Protein AF-0000000070045239 (afdb_homodimer)

Secondary structure (DSSP, 8-state):
--------HHHHHHHHHHHHHS--BTT--HHHHHHHHHHHHHTT-EEEEE-TTS-EEEEEEESS-EEEEEEE--B-S-----EEETTEEESTTTTTTHHHHHHHHHHHHT--TTSEEEEEEEES-TTTT-HHHHHHTTS----SEEEEE----TTEEEEEE-EEEEEEEEEE-S---BTT-GGGS--HHHHHHHHHHHHHHHHT-S-TT--GGG--EEEEEEEEE-S-TTB--SEEEEEEEEEE-TTS-HHHHHHHHHHHHHHHHHHHT-EEEEEEEEEE--EE--TTSHHHHHHHHHHHHHHSSPPEEEEESS--HHHHHHHHHTS-EEEE-SS-GGGTT-TT-EEEHHHHHHHHHHHHHHHHHHHHHHHHHH-/--------HHHHHHHHHHHHHS--BTT--HHHHHHHHHHHHHTT-EEEEE-TTS-EEEEEEESSPEEEEEEE--B-S-----EEETTEEESTTTTTTHHHHHHHHHHHHT--TTSEEEEEEEES-TTTT-HHHHHHTTS----SEEEEE----TTEEEEEE-EEEEEEEEEE-S---BTT-GGGS--HHHHHHHHHHHHHHHHT-S-TT--GGG--EEEEEEEEE-S-TTB--SEEEEEEEEEE-TTS-HHHHHHHHHHHHHHHHHHHT-EEEEEEEEEE--EE--TTSHHHHHHHHHHHHHHSSPPEEEEESS--HHHHHHHHHTS-EEEE-SS-GGGTT-TT-EEEHHHHHHHHHHHHHHHHHHHHHHHHHH-

pLDDT: mean 95.09, std 7.37, range [36.34, 98.75]

Sequence (750 aa):
MDTNFTITPRFAVKMLEKSLRLYTPSLSEKPMAEFLADKCDDLGFEDIQIDEVGNIIARKGSGSPKIMLCGHMDVVPGKVKVRKEGDALYGRGASDAKAPLMAMLFAAASVQNNNGTVYFVGAVDEEGNATGIKNLVKKEMGIDYAVFGEPSGIKQVTIAYKGRLAINLKISVEDSSHASAPWLSKNAIQESMIFVKELKDRLEANQEGRSKGMLLTITMTEIKGGTSHNVTPKECETTFDIRIPVDMNCKTIEQKISTLVKEISQERDVEAFYSILDETEPFEASHTSPLVRAFTLGVMEVEHSRPTLIRKTGTGDMNVLGNQWSIPVVTYGPGDPHEAHTIDEKVSIDEYLRGIEVLKKTLQHLKRLHDKNIQMDTNFTITPRFAVKMLEKSLRLYTPSLSEKPMAEFLADKCDDLGFEDIQIDEVGNIIARKGSGSPKIMLCGHMDVVPGKVKVRKEGDALYGRGASDAKAPLMAMLFAAASVQNNNGTVYFVGAVDEEGNATGIKNLVKKEMGIDYAVFGEPSGIKQVTIAYKGRLAINLKISVEDSSHASAPWLSKNAIQESMIFVKELKDRLEANQEGRSKGMLLTITMTEIKGGTSHNVTPKECETTFDIRIPVDMNCKTIEQKISTLVKEISQERDVEAFYSILDETEPFEASHTSPLVRAFTLGVMEVEHSRPTLIRKTGTGDMNVLGNQWSIPVVTYGPGDPHEAHTIDEKVSIDEYLRGIEVLKKTLQHLKRLHDKNIQ

Radius of gyration: 38.2 Å; Cα contacts (8 Å, |Δi|>4): 1874; chains: 2; bounding box: 58×121×80 Å

Nearest PDB structures (foldseek):
  5xoy-assembly1_B-2  TM=8.846E-01  e=2.721E-37  Thermus thermophilus HB27
  4q7a-assembly1_D-2  TM=8.447E-01  e=5.564E-35  Sphaerobacter thermophilus DSM 20745
  4q7a-assembly1_A  TM=8.513E-01  e=3.661E-35  Sphaerobacter thermophilus DSM 20745
  7uoi-assembly1_A  TM=8.829E-01  e=2.195E-32  Enterococcus faecium 1,231,410
  3tx8-assembly1_A-2  TM=8.457E-01  e=3.736E-26  Corynebacterium glutamicum

Organism: NCBI:txid859350

InterPro domains:
  IPR001261 ArgE/DapE/ACY1/CPG2/YscS, conserved site [PS00758] (67-76)
  IPR002933 Peptidase M20 [PF01546] (68-364)
  IPR010175 [LysW]-lysine/[LysW]-ornithine hydrolase [MF_01120] (10-367)
  IPR010175 [LysW]-lysine/[LysW]-ornithine hydrolase [TIGR01902] (15-367)
  IPR011650 Peptidase M20, dimerisation domain [PF07687] (162-266)
  IPR036264 Bacterial exopeptidase dimerisation domain [SSF55031] (176-276)
  IPR050072 Peptidase M20A family, bacterial cell wall biosynthesis [PTHR43808] (12-367)

Structure (mmCIF, N/CA/C/O backbone):
data_AF-0000000070045239-model_v1
#
loop_
_entity.id
_entity.type
_entity.pdbx_description
1 polymer Putative
#
loop_
_atom_site.group_PDB
_atom_site.id
_atom_site.type_symbol
_atom_site.label_atom_id
_atom_site.label_alt_id
_atom_site.label_comp_id
_atom_site.label_asym_id
_atom_site.label_entity_id
_atom_site.label_seq_id
_atom_site.pdbx_PDB_ins_code
_atom_site.Cartn_x
_atom_site.Cartn_y
_atom_site.Cartn_z
_atom_site.occupancy
_atom_site.B_iso_or_equiv
_atom_site.auth_seq_id
_atom_site.auth_comp_id
_atom_site.auth_asym_id
_atom_site.auth_atom_id
_atom_site.pdbx_PDB_model_num
ATOM 1 N N . MET A 1 1 ? 5.953 -49.375 -45.312 1 36.41 1 MET A N 1
ATOM 2 C CA . MET A 1 1 ? 7.289 -49.625 -44.781 1 36.41 1 MET A CA 1
ATOM 3 C C . MET A 1 1 ? 7.449 -49.062 -43.375 1 36.41 1 MET A C 1
ATOM 5 O O . MET A 1 1 ? 7.215 -47.875 -43.188 1 36.41 1 MET A O 1
ATOM 9 N N . ASP A 1 2 ? 7.246 -49.812 -42.344 1 39.66 2 ASP A N 1
ATOM 10 C CA . ASP A 1 2 ? 7.359 -49.5 -40.906 1 39.66 2 ASP A CA 1
ATOM 11 C C . ASP A 1 2 ? 8.688 -48.812 -40.594 1 39.66 2 ASP A C 1
ATOM 13 O O . ASP A 1 2 ? 9.742 -49.438 -40.594 1 39.66 2 ASP A O 1
ATOM 17 N N . THR A 1 3 ? 8.992 -47.75 -41.219 1 44.03 3 THR A N 1
ATOM 18 C CA . THR A 1 3 ? 10.273 -47.094 -41.031 1 44.03 3 THR A CA 1
ATOM 19 C C . THR A 1 3 ? 10.555 -46.875 -39.531 1 44.03 3 THR A C 1
ATOM 21 O O . THR A 1 3 ? 9.938 -46.031 -38.875 1 44.03 3 THR A O 1
ATOM 24 N N . ASN A 1 4 ? 10.805 -48 -38.875 1 49.94 4 ASN A N 1
ATOM 25 C CA . ASN A 1 4 ? 11.227 -48 -37.469 1 49.94 4 ASN A CA 1
ATOM 26 C C . ASN A 1 4 ? 12.445 -47.125 -37.25 1 49.94 4 ASN A C 1
ATOM 28 O O . ASN A 1 4 ? 13.547 -47.438 -37.688 1 49.94 4 ASN A O 1
ATOM 32 N N . PHE A 1 5 ? 12.172 -45.812 -37.281 1 58.34 5 PHE A N 1
ATOM 33 C CA . PHE A 1 5 ? 13.281 -44.938 -36.938 1 58.34 5 PHE A CA 1
ATOM 34 C C . PHE A 1 5 ? 13.812 -45.219 -35.562 1 58.34 5 PHE A C 1
ATOM 36 O O . PHE A 1 5 ? 13.039 -45.312 -34.594 1 58.34 5 PHE A O 1
ATOM 43 N N . THR A 1 6 ? 14.945 -45.875 -35.469 1 71.62 6 THR A N 1
ATOM 44 C CA . THR A 1 6 ? 15.57 -46.094 -34.156 1 71.62 6 THR A CA 1
ATOM 45 C C . THR A 1 6 ? 16.234 -44.812 -33.656 1 71.62 6 THR A C 1
ATOM 47 O O . THR A 1 6 ? 17.125 -44.281 -34.312 1 71.62 6 THR A O 1
ATOM 50 N N . ILE A 1 7 ? 15.609 -44.219 -32.688 1 81.62 7 ILE A N 1
ATOM 51 C CA . ILE A 1 7 ? 16.141 -43 -32.094 1 81.62 7 ILE A CA 1
ATOM 52 C C . ILE A 1 7 ? 17.344 -43.344 -31.203 1 81.62 7 ILE A C 1
ATOM 54 O O . ILE A 1 7 ? 17.188 -44 -30.172 1 81.62 7 ILE A O 1
ATOM 58 N N . THR A 1 8 ? 18.562 -42.906 -31.578 1 90.69 8 THR A N 1
ATOM 59 C CA . THR A 1 8 ? 19.766 -43.156 -30.781 1 90.69 8 THR A CA 1
ATOM 60 C C . THR A 1 8 ? 19.922 -42.094 -29.703 1 90.69 8 THR A C 1
ATOM 62 O O . THR A 1 8 ? 19.422 -40.969 -29.844 1 90.69 8 THR A O 1
ATOM 65 N N . PRO A 1 9 ? 20.578 -42.5 -28.672 1 95.38 9 PRO A N 1
ATOM 66 C CA . PRO A 1 9 ? 20.844 -41.531 -27.625 1 95.38 9 PRO A CA 1
ATOM 67 C C . PRO A 1 9 ? 21.547 -40.281 -28.156 1 95.38 9 PRO A C 1
ATOM 69 O O . PRO A 1 9 ? 21.203 -39.156 -27.766 1 95.38 9 PRO A O 1
ATOM 72 N N . ARG A 1 10 ? 22.438 -40.438 -29.062 1 95.5 10 ARG A N 1
ATOM 73 C CA . ARG A 1 10 ? 23.172 -39.312 -29.641 1 95.5 10 ARG A CA 1
ATOM 74 C C . ARG A 1 10 ? 22.234 -38.375 -30.406 1 95.5 10 ARG A C 1
ATOM 76 O O . ARG A 1 10 ? 22.344 -37.156 -30.312 1 95.5 10 ARG A O 1
ATOM 83 N N . PHE A 1 11 ? 21.328 -38.969 -31.125 1 95.56 11 PHE A N 1
ATOM 84 C CA . PHE A 1 11 ? 20.359 -38.188 -31.891 1 95.56 11 PHE A CA 1
ATOM 85 C C . PHE A 1 11 ? 19.453 -37.406 -30.969 1 95.56 11 PHE A C 1
ATOM 87 O O . PHE A 1 11 ? 19.203 -36.219 -31.188 1 95.56 11 PHE A O 1
ATOM 94 N N . ALA A 1 12 ? 18.969 -38.094 -29.984 1 97.19 12 ALA A N 1
ATOM 95 C CA . ALA A 1 12 ? 18.078 -37.438 -29.031 1 97.19 12 ALA A CA 1
ATOM 96 C C . ALA A 1 12 ? 18.75 -36.25 -28.359 1 97.19 12 ALA A C 1
ATOM 98 O O . ALA A 1 12 ? 18.156 -35.188 -28.234 1 97.19 12 ALA A O 1
ATOM 99 N N . VAL A 1 13 ? 19.984 -36.375 -27.969 1 97.88 13 VAL A N 1
ATOM 100 C CA . VAL A 1 13 ? 20.734 -35.344 -27.281 1 97.88 13 VAL A CA 1
ATOM 101 C C . VAL A 1 13 ? 21 -34.188 -28.25 1 97.88 13 VAL A C 1
ATOM 103 O O . VAL A 1 13 ? 20.875 -33 -27.875 1 97.88 13 VAL A O 1
ATOM 106 N N . LYS A 1 14 ? 21.344 -34.5 -29.422 1 97.38 14 LYS A N 1
ATOM 107 C CA . LYS A 1 14 ? 21.609 -33.5 -30.438 1 97.38 14 LYS A CA 1
ATOM 108 C C . LYS A 1 14 ? 20.375 -32.656 -30.719 1 97.38 14 LYS A C 1
ATOM 110 O O . LYS A 1 14 ? 20.469 -31.438 -30.891 1 97.38 14 LYS A O 1
ATOM 115 N N . MET A 1 15 ? 19.281 -33.312 -30.828 1 97.62 15 MET A N 1
ATOM 116 C CA . MET A 1 15 ? 18.031 -32.594 -31.109 1 97.62 15 MET A CA 1
ATOM 117 C C . MET A 1 15 ? 17.656 -31.672 -29.938 1 97.62 15 MET A C 1
ATOM 119 O O . MET A 1 15 ? 17.141 -30.578 -30.141 1 97.62 15 MET A O 1
ATOM 123 N N . LEU A 1 16 ? 17.875 -32.156 -28.703 1 98.31 16 LEU A N 1
ATOM 124 C CA . LEU A 1 16 ? 17.641 -31.312 -27.547 1 98.31 16 LEU A CA 1
ATOM 125 C C . LEU A 1 16 ? 18.547 -30.078 -27.578 1 98.31 16 LEU A C 1
ATOM 127 O O . LEU A 1 16 ? 18.109 -28.969 -27.328 1 98.31 16 LEU A O 1
ATOM 131 N N . GLU A 1 17 ? 19.781 -30.281 -27.906 1 98.06 17 GLU A N 1
ATOM 132 C CA . GLU A 1 17 ? 20.734 -29.172 -28.016 1 98.06 17 GLU A CA 1
ATOM 133 C C . GLU A 1 17 ? 20.266 -28.141 -29.031 1 98.06 17 GLU A C 1
ATOM 135 O O . GLU A 1 17 ? 20.344 -26.938 -28.781 1 98.06 17 GLU A O 1
ATOM 140 N N . LYS A 1 18 ? 19.844 -28.641 -30.141 1 97.88 18 LYS A N 1
ATOM 141 C CA . LYS A 1 18 ? 19.344 -27.734 -31.188 1 97.88 18 LYS A CA 1
ATOM 142 C C . LYS A 1 18 ? 18.141 -26.953 -30.703 1 97.88 18 LYS A C 1
ATOM 144 O O . LYS A 1 18 ? 18.016 -25.75 -31 1 97.88 18 LYS A O 1
ATOM 149 N N . SER A 1 19 ? 17.266 -27.625 -30.031 1 98.31 19 SER A N 1
ATOM 150 C CA . SER A 1 19 ? 16.078 -26.938 -29.516 1 98.31 19 SER A CA 1
ATOM 151 C C . SER A 1 19 ? 16.469 -25.844 -28.516 1 98.31 19 SER A C 1
ATOM 153 O O . SER A 1 19 ? 15.836 -24.797 -28.484 1 98.31 19 SER A O 1
ATOM 155 N N . LEU A 1 20 ? 17.484 -26.094 -27.688 1 98 20 LEU A N 1
ATOM 156 C CA . LEU A 1 20 ? 17.922 -25.141 -26.656 1 98 20 LEU A CA 1
ATOM 157 C C . LEU A 1 20 ? 18.547 -23.906 -27.297 1 98 20 LEU A C 1
ATOM 159 O O . LEU A 1 20 ? 18.562 -22.828 -26.688 1 98 20 LEU A O 1
ATOM 163 N N . ARG A 1 21 ? 19.031 -24.047 -28.484 1 97.56 21 ARG A N 1
ATOM 164 C CA . ARG A 1 21 ? 19.656 -22.922 -29.172 1 97.56 21 ARG A CA 1
ATOM 165 C C . ARG A 1 21 ? 18.594 -21.953 -29.703 1 97.56 21 ARG A C 1
ATOM 167 O O . ARG A 1 21 ? 18.906 -20.797 -30.016 1 97.56 21 ARG A O 1
ATOM 174 N N . LEU A 1 22 ? 17.375 -22.406 -29.797 1 97.5 22 LEU A N 1
ATOM 175 C CA . LEU A 1 22 ? 16.281 -21.531 -30.172 1 97.5 22 LEU A CA 1
ATOM 176 C C . LEU A 1 22 ? 15.758 -20.75 -28.969 1 97.5 22 LEU A C 1
ATOM 178 O O . LEU A 1 22 ? 15.211 -21.344 -28.047 1 97.5 22 LEU A O 1
ATOM 182 N N . TYR A 1 23 ? 15.961 -19.453 -28.969 1 96.12 23 TYR A N 1
ATOM 183 C CA . TYR A 1 23 ? 15.43 -18.609 -27.906 1 96.12 23 TYR A CA 1
ATOM 184 C C . TYR A 1 23 ? 13.961 -18.281 -28.156 1 96.12 23 TYR A C 1
ATOM 186 O O . TYR A 1 23 ? 13.648 -17.5 -29.062 1 96.12 23 TYR A O 1
ATOM 194 N N . THR A 1 24 ? 13.07 -18.828 -27.312 1 97.12 24 THR A N 1
ATOM 195 C CA . THR A 1 24 ? 11.648 -18.75 -27.609 1 97.12 24 THR A CA 1
ATOM 196 C C . THR A 1 24 ? 10.867 -18.25 -26.391 1 97.12 24 THR A C 1
ATOM 198 O O . THR A 1 24 ? 10.023 -18.969 -25.859 1 97.12 24 THR A O 1
ATOM 201 N N . PRO A 1 25 ? 11.031 -16.969 -26 1 95 25 PRO A N 1
ATOM 202 C CA . PRO A 1 25 ? 10.164 -16.453 -24.938 1 95 25 PRO A CA 1
ATOM 203 C C . PRO A 1 25 ? 8.68 -16.469 -25.328 1 95 25 PRO A C 1
ATOM 205 O O . PRO A 1 25 ? 8.352 -16.688 -26.5 1 95 25 PRO A O 1
ATOM 208 N N . SER A 1 26 ? 7.84 -16.312 -24.359 1 93.75 26 SER A N 1
ATOM 209 C CA . SER A 1 26 ? 6.398 -16.406 -24.578 1 93.75 26 SER A CA 1
ATOM 210 C C . SER A 1 26 ? 5.965 -15.508 -25.75 1 93.75 26 SER A C 1
ATOM 212 O O . SER A 1 26 ? 6.391 -14.359 -25.844 1 93.75 26 SER A O 1
ATOM 214 N N . LEU A 1 27 ? 5.176 -16.062 -26.547 1 92.62 27 LEU A N 1
ATOM 215 C CA . LEU A 1 27 ? 4.574 -15.406 -27.719 1 92.62 27 LEU A CA 1
ATOM 216 C C . LEU A 1 27 ? 5.574 -15.305 -28.859 1 92.62 27 LEU A C 1
ATOM 218 O O . LEU A 1 27 ? 5.277 -14.719 -29.906 1 92.62 27 LEU A O 1
ATOM 222 N N . SER A 1 28 ? 6.762 -15.844 -28.734 1 95.62 28 SER A N 1
ATOM 223 C CA . SER A 1 28 ? 7.762 -15.93 -29.797 1 95.62 28 SER A CA 1
ATOM 224 C C . SER A 1 28 ? 8.203 -17.375 -30.031 1 95.62 28 SER A C 1
ATOM 226 O O . SER A 1 28 ? 9.398 -17.656 -30.109 1 95.62 28 SER A O 1
ATOM 228 N N . GLU A 1 29 ? 7.262 -18.25 -30.062 1 97.69 29 GLU A N 1
ATOM 229 C CA . GLU A 1 29 ? 7.582 -19.672 -30.094 1 97.69 29 GLU A CA 1
ATOM 230 C C . GLU A 1 29 ? 7.574 -20.219 -31.516 1 97.69 29 GLU A C 1
ATOM 232 O O . GLU A 1 29 ? 7.777 -21.422 -31.719 1 97.69 29 GLU A O 1
ATOM 237 N N . LYS A 1 30 ? 7.414 -19.391 -32.531 1 97.44 30 LYS A N 1
ATOM 238 C CA . LYS A 1 30 ? 7.246 -19.828 -33.906 1 97.44 30 LYS A CA 1
ATOM 239 C C . LYS A 1 30 ? 8.438 -20.672 -34.375 1 97.44 30 LYS A C 1
ATOM 241 O O . LYS A 1 30 ? 8.258 -21.734 -34.969 1 97.44 30 LYS A O 1
ATOM 246 N N . PRO A 1 31 ? 9.68 -20.219 -34.094 1 98.12 31 PRO A N 1
ATOM 247 C CA . PRO A 1 31 ? 10.812 -21.031 -34.531 1 98.12 31 PRO A CA 1
ATOM 248 C C . PRO A 1 31 ? 10.805 -22.438 -33.938 1 98.12 31 PRO A C 1
ATOM 250 O O . PRO A 1 31 ? 11.18 -23.406 -34.594 1 98.12 31 PRO A O 1
ATOM 253 N N . MET A 1 32 ? 10.391 -22.562 -32.719 1 98.5 32 MET A N 1
ATOM 254 C CA . MET A 1 32 ? 10.32 -23.875 -32.062 1 98.5 32 MET A CA 1
ATOM 255 C C . MET A 1 32 ? 9.211 -24.719 -32.688 1 98.5 32 MET A C 1
ATOM 257 O O . MET A 1 32 ? 9.383 -25.922 -32.875 1 98.5 32 MET A O 1
ATOM 261 N N . ALA A 1 33 ? 8.086 -24.125 -32.938 1 98.62 33 ALA A N 1
ATOM 262 C CA . ALA A 1 33 ? 6.973 -24.844 -33.562 1 98.62 33 ALA A CA 1
ATOM 263 C C . ALA A 1 33 ? 7.383 -25.406 -34.906 1 98.62 33 ALA A C 1
ATOM 265 O O . ALA A 1 33 ? 7.07 -26.562 -35.219 1 98.62 33 ALA A O 1
ATOM 266 N N . GLU A 1 34 ? 8.031 -24.609 -35.688 1 98.5 34 GLU A N 1
ATOM 267 C CA . GLU A 1 34 ? 8.5 -25.031 -37.031 1 98.5 34 GLU A CA 1
ATOM 268 C C . GLU A 1 34 ? 9.539 -26.141 -36.906 1 98.5 34 GLU A C 1
ATOM 270 O O . GLU A 1 34 ? 9.516 -27.109 -37.688 1 98.5 34 GLU A O 1
ATOM 275 N N . PHE A 1 35 ? 10.391 -25.938 -35.938 1 98.44 35 PHE A N 1
ATOM 276 C CA . PHE A 1 35 ? 11.398 -26.953 -35.688 1 98.44 35 PHE A CA 1
ATOM 277 C C . PHE A 1 35 ? 10.742 -28.281 -35.344 1 98.44 35 PHE A C 1
ATOM 279 O O . PHE A 1 35 ? 11.102 -29.328 -35.906 1 98.44 35 PHE A O 1
ATOM 286 N N . LEU A 1 36 ? 9.797 -28.266 -34.469 1 98.75 36 LEU A N 1
ATOM 287 C CA . LEU A 1 36 ? 9.102 -29.469 -34.031 1 98.75 36 LEU A CA 1
ATOM 288 C C . LEU A 1 36 ? 8.305 -30.078 -35.188 1 98.75 36 LEU A C 1
ATOM 290 O O . LEU A 1 36 ? 8.242 -31.297 -35.312 1 98.75 36 LEU A O 1
ATOM 294 N N . ALA A 1 37 ? 7.645 -29.266 -35.938 1 98.56 37 ALA A N 1
ATOM 295 C CA . ALA A 1 37 ? 6.906 -29.766 -37.094 1 98.56 37 ALA A CA 1
ATOM 296 C C . ALA A 1 37 ? 7.82 -30.531 -38.062 1 98.56 37 ALA A C 1
ATOM 298 O O . ALA A 1 37 ? 7.457 -31.609 -38.531 1 98.56 37 ALA A O 1
ATOM 299 N N . ASP A 1 38 ? 8.945 -29.938 -38.312 1 98.25 38 ASP A N 1
ATOM 300 C CA . ASP A 1 38 ? 9.938 -30.578 -39.188 1 98.25 38 ASP A CA 1
ATOM 301 C C . ASP A 1 38 ? 10.383 -31.922 -38.594 1 98.25 38 ASP A C 1
ATOM 303 O O . ASP A 1 38 ? 10.469 -32.906 -39.344 1 98.25 38 ASP A O 1
ATOM 307 N N . LYS A 1 39 ? 10.68 -31.922 -37.344 1 97.62 39 LYS A N 1
ATOM 308 C CA . LYS A 1 39 ? 11.141 -33.156 -36.719 1 97.62 39 LYS A CA 1
ATOM 309 C C . LYS A 1 39 ? 10.031 -34.188 -36.656 1 97.62 39 LYS A C 1
ATOM 311 O O . LYS A 1 39 ? 10.289 -35.406 -36.812 1 97.62 39 LYS A O 1
ATOM 316 N N . CYS A 1 40 ? 8.828 -33.781 -36.406 1 97.81 40 CYS A N 1
ATOM 317 C CA . CYS A 1 40 ? 7.695 -34.688 -36.469 1 97.81 40 CYS A CA 1
ATOM 318 C C . CYS A 1 40 ? 7.602 -35.375 -37.844 1 97.81 40 CYS A C 1
ATOM 320 O O . CYS A 1 40 ? 7.363 -36.562 -37.938 1 97.81 40 CYS A O 1
ATOM 322 N N . ASP A 1 41 ? 7.801 -34.562 -38.844 1 97 41 ASP A N 1
ATOM 323 C CA . ASP A 1 41 ? 7.793 -35.125 -40.188 1 97 41 ASP A CA 1
ATOM 324 C C . ASP A 1 41 ? 8.883 -36.188 -40.344 1 97 41 ASP A C 1
ATOM 326 O O . ASP A 1 41 ? 8.617 -37.281 -40.844 1 97 41 ASP A O 1
ATOM 330 N N . ASP A 1 42 ? 10.086 -35.844 -39.906 1 95.88 42 ASP A N 1
ATOM 331 C CA . ASP A 1 42 ? 11.211 -36.781 -39.969 1 95.88 42 ASP A CA 1
ATOM 332 C C . ASP A 1 42 ? 10.906 -38.062 -39.25 1 95.88 42 ASP A C 1
ATOM 334 O O . ASP A 1 42 ? 11.375 -39.156 -39.656 1 95.88 42 ASP A O 1
ATOM 338 N N . LEU A 1 43 ? 10.125 -37.969 -38.219 1 95.69 43 LEU A N 1
ATOM 339 C CA . LEU A 1 43 ? 9.914 -39.094 -37.312 1 95.69 43 LEU A CA 1
ATOM 340 C C . LEU A 1 43 ? 8.648 -39.844 -37.688 1 95.69 43 LEU A C 1
ATOM 342 O O . LEU A 1 43 ? 8.227 -40.75 -36.969 1 95.69 43 LEU A O 1
ATOM 346 N N . GLY A 1 44 ? 7.961 -39.469 -38.719 1 95.06 44 GLY A N 1
ATOM 347 C CA . GLY A 1 44 ? 6.875 -40.25 -39.281 1 95.06 44 GLY A CA 1
ATOM 348 C C . GLY A 1 44 ? 5.523 -39.938 -38.656 1 95.06 44 GLY A C 1
ATOM 349 O O . GLY A 1 44 ? 4.602 -40.75 -38.719 1 95.06 44 GLY A O 1
ATOM 350 N N . PHE A 1 45 ? 5.406 -38.781 -38.062 1 97.56 45 PHE A N 1
ATOM 351 C CA . PHE A 1 45 ? 4.098 -38.344 -37.594 1 97.56 45 PHE A CA 1
ATOM 352 C C . PHE A 1 45 ? 3.199 -37.969 -38.781 1 97.56 45 PHE A C 1
ATOM 354 O O . PHE A 1 45 ? 3.686 -37.688 -39.875 1 97.56 45 PHE A O 1
ATOM 361 N N . GLU A 1 46 ? 1.921 -38 -38.531 1 97.38 46 GLU A N 1
ATOM 362 C CA . GLU A 1 46 ? 0.912 -37.625 -39.5 1 97.38 46 GLU A CA 1
ATOM 363 C C . GLU A 1 46 ? 0.078 -36.438 -39 1 97.38 46 GLU A C 1
ATOM 365 O O . GLU A 1 46 ? 0.147 -36.094 -37.812 1 97.38 46 GLU A O 1
ATOM 370 N N . ASP A 1 47 ? -0.648 -35.781 -39.906 1 97.5 47 ASP A N 1
ATOM 371 C CA . ASP A 1 47 ? -1.567 -34.688 -39.594 1 97.5 47 ASP A CA 1
ATOM 372 C C . ASP A 1 47 ? -0.875 -33.594 -38.781 1 97.5 47 ASP A C 1
ATOM 374 O O . ASP A 1 47 ? -1.375 -33.188 -37.75 1 97.5 47 ASP A O 1
ATOM 378 N N . ILE A 1 48 ? 0.315 -33.281 -39.25 1 98.31 48 ILE A N 1
ATOM 379 C CA . ILE A 1 48 ? 1.111 -32.25 -38.562 1 98.31 48 ILE A CA 1
ATOM 380 C C . ILE A 1 48 ? 0.533 -30.859 -38.875 1 98.31 48 ILE A C 1
ATOM 382 O O . ILE A 1 48 ? 0.428 -30.469 -40.031 1 98.31 48 ILE A O 1
ATOM 386 N N . GLN A 1 49 ? 0.153 -30.109 -37.844 1 98 49 GLN A N 1
ATOM 387 C CA . GLN A 1 49 ? -0.446 -28.781 -38.031 1 98 49 GLN A CA 1
ATOM 388 C C . GLN A 1 49 ? 0.001 -27.812 -36.938 1 98 49 GLN A C 1
ATOM 390 O O . GLN A 1 49 ? 0.332 -28.219 -35.844 1 98 49 GLN A O 1
ATOM 395 N N . ILE A 1 50 ? 0.094 -26.625 -37.281 1 98.12 50 ILE A N 1
ATOM 396 C CA . ILE A 1 50 ? 0.244 -25.5 -36.344 1 98.12 50 ILE A CA 1
ATOM 397 C C . ILE A 1 50 ? -1.061 -24.719 -36.281 1 98.12 50 ILE A C 1
ATOM 399 O O . ILE A 1 50 ? -1.521 -24.172 -37.281 1 98.12 50 ILE A O 1
ATOM 403 N N . ASP A 1 51 ? -1.665 -24.734 -35.156 1 97.12 51 ASP A N 1
ATOM 404 C CA . ASP A 1 51 ? -2.992 -24.125 -35.062 1 97.12 51 ASP A CA 1
ATOM 405 C C . ASP A 1 51 ? -2.906 -22.609 -35.031 1 97.12 51 ASP A C 1
ATOM 407 O O . ASP A 1 51 ? -1.829 -22.031 -35.219 1 97.12 51 ASP A O 1
ATOM 411 N N . GLU A 1 52 ? -4.02 -21.875 -34.812 1 96.44 52 GLU A N 1
ATOM 412 C CA . GLU A 1 52 ? -4.129 -20.438 -35 1 96.44 52 GLU A CA 1
ATOM 413 C C . GLU A 1 52 ? -3.359 -19.672 -33.938 1 96.44 52 GLU A C 1
ATOM 415 O O . GLU A 1 52 ? -2.965 -18.516 -34.156 1 96.44 52 GLU A O 1
ATOM 420 N N . VAL A 1 53 ? -3.125 -20.312 -32.781 1 97.06 53 VAL A N 1
ATOM 421 C CA . VAL A 1 53 ? -2.428 -19.594 -31.734 1 97.06 53 VAL A CA 1
ATOM 422 C C . VAL A 1 53 ? -0.952 -19.984 -31.734 1 97.06 53 VAL A C 1
ATOM 424 O O . VAL A 1 53 ? -0.154 -19.406 -30.984 1 97.06 53 VAL A O 1
ATOM 427 N N . GLY A 1 54 ? -0.609 -21 -32.531 1 97.94 54 GLY A N 1
ATOM 428 C CA . GLY A 1 54 ? 0.797 -21.328 -32.688 1 97.94 54 GLY A CA 1
ATOM 429 C C . GLY A 1 54 ? 1.168 -22.672 -32.094 1 97.94 54 GLY A C 1
ATOM 430 O O . GLY A 1 54 ? 2.34 -23.047 -32.062 1 97.94 54 GLY A O 1
ATOM 431 N N . ASN A 1 55 ? 0.237 -23.406 -31.516 1 98.31 55 ASN A N 1
ATOM 432 C CA . ASN A 1 55 ? 0.527 -24.766 -31.062 1 98.31 55 ASN A CA 1
ATOM 433 C C . ASN A 1 55 ? 0.899 -25.672 -32.219 1 98.31 55 ASN A C 1
ATOM 435 O O . ASN A 1 55 ? 0.309 -25.594 -33.312 1 98.31 55 ASN A O 1
ATOM 439 N N . ILE A 1 56 ? 1.807 -26.531 -32.062 1 98.62 56 ILE A N 1
ATOM 440 C CA . ILE A 1 56 ? 2.043 -27.609 -33.031 1 98.62 56 ILE A CA 1
ATOM 441 C C . ILE A 1 56 ? 1.366 -28.891 -32.531 1 98.62 56 ILE A C 1
ATOM 443 O O . ILE A 1 56 ? 1.47 -29.25 -31.375 1 98.62 56 ILE A O 1
ATOM 447 N N . ILE A 1 57 ? 0.564 -29.547 -33.344 1 98.62 57 ILE A N 1
ATOM 448 C CA . ILE A 1 57 ? -0.126 -30.812 -33.094 1 98.62 57 ILE A CA 1
ATOM 449 C C . ILE A 1 57 ? 0.226 -31.828 -34.156 1 98.62 57 ILE A C 1
ATOM 451 O O . ILE A 1 57 ? 0.135 -31.531 -35.375 1 98.62 57 ILE A O 1
ATOM 455 N N . ALA A 1 58 ? 0.662 -33 -33.75 1 98.62 58 ALA A N 1
ATOM 456 C CA . ALA A 1 58 ? 1.012 -34.062 -34.688 1 98.62 58 ALA A CA 1
ATOM 457 C C . ALA A 1 58 ? 0.506 -35.406 -34.156 1 98.62 58 ALA A C 1
ATOM 459 O O . ALA A 1 58 ? 0.5 -35.656 -32.969 1 98.62 58 ALA A O 1
ATOM 460 N N . ARG A 1 59 ? 0.134 -36.25 -35.031 1 98.12 59 ARG A N 1
ATOM 461 C CA . ARG A 1 59 ? -0.441 -37.531 -34.688 1 98.12 59 ARG A CA 1
ATOM 462 C C . ARG A 1 59 ? 0.495 -38.688 -35.062 1 98.12 59 ARG A C 1
ATOM 464 O O . ARG A 1 59 ? 1.115 -38.656 -36.125 1 98.12 59 ARG A O 1
ATOM 471 N N . LYS A 1 60 ? 0.627 -39.625 -34.25 1 97.5 60 LYS A N 1
ATOM 472 C CA . LYS A 1 60 ? 1.374 -40.875 -34.469 1 97.5 60 LYS A CA 1
ATOM 473 C C . LYS A 1 60 ? 0.572 -42.094 -34.031 1 97.5 60 LYS A C 1
ATOM 475 O O . LYS A 1 60 ? -0.138 -42.031 -33.031 1 97.5 60 LYS A O 1
ATOM 480 N N . GLY A 1 61 ? 0.648 -43.156 -34.812 1 95.94 61 GLY A N 1
ATOM 481 C CA . GLY A 1 61 ? -0.03 -44.406 -34.469 1 95.94 61 GLY A CA 1
ATOM 482 C C . GLY A 1 61 ? -1.5 -44.406 -34.844 1 95.94 61 GLY A C 1
ATOM 483 O O . GLY A 1 61 ? -1.945 -43.562 -35.625 1 95.94 61 GLY A O 1
ATOM 484 N N . SER A 1 62 ? -2.156 -45.469 -34.5 1 96.06 62 SER A N 1
ATOM 485 C CA . SER A 1 62 ? -3.582 -45.625 -34.75 1 96.06 62 SER A CA 1
ATOM 486 C C . SER A 1 62 ? -4.234 -46.531 -33.719 1 96.06 62 SER A C 1
ATOM 488 O O . SER A 1 62 ? -3.555 -47.344 -33.094 1 96.06 62 SER A O 1
ATOM 490 N N . GLY A 1 63 ? -5.551 -46.281 -33.5 1 94.81 63 GLY A N 1
ATOM 491 C CA . GLY A 1 63 ? -6.293 -47.094 -32.562 1 94.81 63 GLY A CA 1
ATOM 492 C C . GLY A 1 63 ? -6.398 -46.5 -31.188 1 94.81 63 GLY A C 1
ATOM 493 O O . GLY A 1 63 ? -6.125 -45.312 -31 1 94.81 63 GLY A O 1
ATOM 494 N N . SER A 1 64 ? -6.871 -47.406 -30.203 1 95 64 SER A N 1
ATOM 495 C CA . SER A 1 64 ? -7.027 -46.969 -28.828 1 95 64 SER A CA 1
ATOM 496 C C . SER A 1 64 ? -5.867 -47.469 -27.969 1 95 64 SER A C 1
ATOM 498 O O . SER A 1 64 ? -5.242 -48.469 -28.266 1 95 64 SER A O 1
ATOM 500 N N . PRO A 1 65 ? -5.672 -46.719 -26.984 1 97.12 65 PRO A N 1
ATOM 501 C CA . PRO A 1 65 ? -6.23 -45.438 -26.531 1 97.12 65 PRO A CA 1
ATOM 502 C C . PRO A 1 65 ? -5.656 -44.219 -27.266 1 97.12 65 PRO A C 1
ATOM 504 O O . PRO A 1 65 ? -4.703 -44.375 -28.047 1 97.12 65 PRO A O 1
ATOM 507 N N . LYS A 1 66 ? -6.289 -43.094 -27.125 1 97.88 66 LYS A N 1
ATOM 508 C CA . LYS A 1 66 ? -5.762 -41.812 -27.578 1 97.88 66 LYS A CA 1
ATOM 509 C C . LYS A 1 66 ? -5.07 -41.062 -26.438 1 97.88 66 LYS A C 1
ATOM 511 O O . LYS A 1 66 ? -5.707 -40.719 -25.438 1 97.88 66 LYS A O 1
ATOM 516 N N . ILE A 1 67 ? -3.836 -40.875 -26.594 1 98.31 67 ILE A N 1
ATOM 517 C CA . ILE A 1 67 ? -2.998 -40.281 -25.562 1 98.31 67 ILE A CA 1
ATOM 518 C C . ILE A 1 67 ? -2.414 -38.969 -26.078 1 98.31 67 ILE A C 1
ATOM 520 O O . ILE A 1 67 ? -1.942 -38.875 -27.203 1 98.31 67 ILE A O 1
ATOM 524 N N . MET A 1 68 ? -2.484 -37.938 -25.25 1 98.5 68 MET A N 1
ATOM 525 C CA . MET A 1 68 ? -1.83 -36.656 -25.578 1 98.5 68 MET A CA 1
ATOM 526 C C . MET A 1 68 ? -0.538 -36.5 -24.781 1 98.5 68 MET A C 1
ATOM 528 O O . MET A 1 68 ? -0.536 -36.625 -23.562 1 98.5 68 MET A O 1
ATOM 532 N N . LEU A 1 69 ? 0.524 -36.344 -25.438 1 98.69 69 LEU A N 1
ATOM 533 C CA . LEU A 1 69 ? 1.794 -35.906 -24.859 1 98.69 69 LEU A CA 1
ATOM 534 C C . LEU A 1 69 ? 2.07 -34.438 -25.203 1 98.69 69 LEU A C 1
ATOM 536 O O . LEU A 1 69 ? 2.336 -34.125 -26.359 1 98.69 69 LEU A O 1
ATOM 540 N N . CYS A 1 70 ? 2.016 -33.625 -24.141 1 98.25 70 CYS A N 1
ATOM 541 C CA . CYS A 1 70 ? 2.066 -32.188 -24.359 1 98.25 70 CYS A CA 1
ATOM 542 C C . CYS A 1 70 ? 3.205 -31.547 -23.578 1 98.25 70 CYS A C 1
ATOM 544 O O . CYS A 1 70 ? 3.525 -31.984 -22.469 1 98.25 70 CYS A O 1
ATOM 546 N N . GLY A 1 71 ? 3.846 -30.594 -24.094 1 97.25 71 GLY A N 1
ATOM 547 C CA . GLY A 1 71 ? 4.812 -29.719 -23.438 1 97.25 71 GLY A CA 1
ATOM 548 C C . GLY A 1 71 ? 4.766 -28.297 -23.953 1 97.25 71 GLY A C 1
ATOM 549 O O . GLY A 1 71 ? 4.188 -28.031 -25.016 1 97.25 71 GLY A O 1
ATOM 550 N N . HIS A 1 72 ? 5.297 -27.391 -23.203 1 97.19 72 HIS A N 1
ATOM 551 C CA . HIS A 1 72 ? 5.262 -26.016 -23.688 1 97.19 72 HIS A CA 1
ATOM 552 C C . HIS A 1 72 ? 6.578 -25.625 -24.359 1 97.19 72 HIS A C 1
ATOM 554 O O . HIS A 1 72 ? 7.641 -26.109 -23.953 1 97.19 72 HIS A O 1
ATOM 560 N N . MET A 1 73 ? 6.43 -24.719 -25.266 1 98.06 73 MET A N 1
ATOM 561 C CA . MET A 1 73 ? 7.551 -24.359 -26.125 1 98.06 73 MET A CA 1
ATOM 562 C C . MET A 1 73 ? 8.258 -23.109 -25.609 1 98.06 73 MET A C 1
ATOM 564 O O . MET A 1 73 ? 9.398 -22.844 -25.984 1 98.06 73 MET A O 1
ATOM 568 N N . ASP A 1 74 ? 7.539 -22.312 -24.828 1 96.25 74 ASP A N 1
ATOM 569 C CA . ASP A 1 74 ? 8.102 -21.031 -24.406 1 96.25 74 ASP A CA 1
ATOM 570 C C . ASP A 1 74 ? 8.992 -21.188 -23.188 1 96.25 74 ASP A C 1
ATOM 572 O O . ASP A 1 74 ? 8.898 -22.188 -22.469 1 96.25 74 ASP A O 1
ATOM 576 N N . VAL A 1 75 ? 9.93 -20.219 -23.078 1 94.5 75 VAL A N 1
ATOM 577 C CA . VAL A 1 75 ? 10.812 -20.109 -21.922 1 94.5 75 VAL A CA 1
ATOM 578 C C . VAL A 1 75 ? 10.688 -18.734 -21.281 1 94.5 75 VAL A C 1
ATOM 580 O O . VAL A 1 75 ? 10.148 -17.812 -21.906 1 94.5 75 VAL A O 1
ATOM 583 N N . VAL A 1 76 ? 11.078 -18.656 -20.062 1 91 76 VAL A N 1
ATOM 584 C CA . VAL A 1 76 ? 11.102 -17.344 -19.406 1 91 76 VAL A CA 1
ATOM 585 C C . VAL A 1 76 ? 12.219 -16.484 -20.016 1 91 76 VAL A C 1
ATOM 587 O O . VAL A 1 76 ? 13.148 -17.016 -20.625 1 91 76 VAL A O 1
ATOM 590 N N . PRO A 1 77 ? 12.125 -15.219 -19.859 1 90.5 77 PRO A N 1
ATOM 591 C CA . PRO A 1 77 ? 13.172 -14.352 -20.406 1 90.5 77 PRO A CA 1
ATOM 592 C C . PRO A 1 77 ? 14.531 -14.617 -19.766 1 90.5 77 PRO A C 1
ATOM 594 O O . PRO A 1 77 ? 14.609 -15.039 -18.609 1 90.5 77 PRO A O 1
ATOM 597 N N . GLY A 1 78 ? 15.617 -14.328 -20.516 1 91.12 78 GLY A N 1
ATOM 598 C CA . GLY A 1 78 ? 16.984 -14.531 -20.062 1 91.12 78 GLY A CA 1
ATOM 599 C C . GLY A 1 78 ? 17.719 -15.602 -20.859 1 91.12 78 GLY A C 1
ATOM 600 O O . GLY A 1 78 ? 17.328 -16.766 -20.828 1 91.12 78 GLY A O 1
ATOM 601 N N . LYS A 1 79 ? 18.781 -15.289 -21.516 1 90.88 79 LYS A N 1
ATOM 602 C CA . LYS A 1 79 ? 19.531 -16.234 -22.328 1 90.88 79 LYS A CA 1
ATOM 603 C C . LYS A 1 79 ? 20.547 -17 -21.484 1 90.88 79 LYS A C 1
ATOM 605 O O . LYS A 1 79 ? 21.078 -16.469 -20.516 1 90.88 79 LYS A O 1
ATOM 610 N N . VAL A 1 80 ? 20.594 -18.172 -21.75 1 93.88 80 VAL A N 1
ATOM 611 C CA . VAL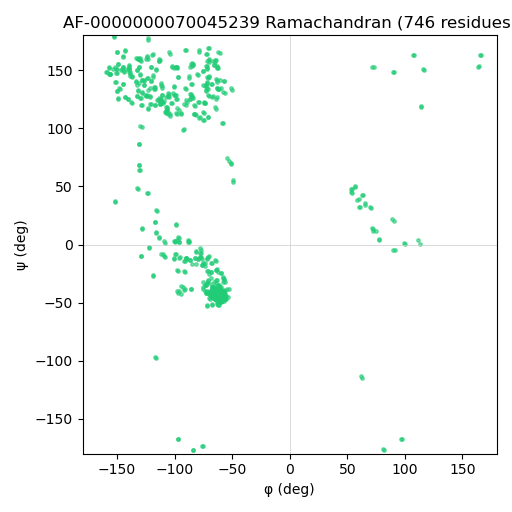 A 1 80 ? 21.609 -19.047 -21.188 1 93.88 80 VAL A CA 1
ATOM 612 C C . VAL A 1 80 ? 22.422 -19.688 -22.312 1 93.88 80 VAL A C 1
ATOM 614 O O . VAL A 1 80 ? 21.844 -20.281 -23.25 1 93.88 80 VAL A O 1
ATOM 617 N N . LYS A 1 81 ? 23.75 -19.578 -22.266 1 94.25 81 LYS A N 1
ATOM 618 C CA . LYS A 1 81 ? 24.594 -20.156 -23.312 1 94.25 81 LYS A CA 1
ATOM 619 C C . LYS A 1 81 ? 24.469 -21.672 -23.344 1 94.25 81 LYS A C 1
ATOM 621 O O . LYS A 1 81 ? 24.625 -22.344 -22.328 1 94.25 81 LYS A O 1
ATOM 626 N N . VAL A 1 82 ? 24.141 -22.203 -24.5 1 97.81 82 VAL A N 1
ATOM 627 C CA . VAL A 1 82 ? 24.016 -23.656 -24.641 1 97.81 82 VAL A CA 1
ATOM 628 C C . VAL A 1 82 ? 25.406 -24.297 -24.641 1 97.81 82 VAL A C 1
ATOM 630 O O . VAL A 1 82 ? 26.266 -23.953 -25.438 1 97.81 82 VAL A O 1
ATOM 633 N N . ARG A 1 83 ? 25.578 -25.172 -23.703 1 97.19 83 ARG A N 1
ATOM 634 C CA . ARG A 1 83 ? 26.859 -25.859 -23.625 1 97.19 83 ARG A CA 1
ATOM 635 C C . ARG A 1 83 ? 26.719 -27.188 -22.891 1 97.19 83 ARG A C 1
ATOM 637 O O . ARG A 1 83 ? 25.797 -27.375 -22.094 1 97.19 83 ARG A O 1
ATOM 644 N N . LYS A 1 84 ? 27.594 -28.078 -23.234 1 96.69 84 LYS A N 1
ATOM 645 C CA . LYS A 1 84 ? 27.641 -29.406 -22.625 1 96.69 84 LYS A CA 1
ATOM 646 C C . LYS A 1 84 ? 28.875 -29.562 -21.734 1 96.69 84 LYS A C 1
ATOM 648 O O . LYS A 1 84 ? 30 -29.312 -22.172 1 96.69 84 LYS A O 1
ATOM 653 N N . GLU A 1 85 ? 28.641 -29.844 -20.531 1 97.12 85 GLU A N 1
ATOM 654 C CA . GLU A 1 85 ? 29.703 -30.125 -19.562 1 97.12 85 GLU A CA 1
ATOM 655 C C . GLU A 1 85 ? 29.453 -31.438 -18.844 1 97.12 85 GLU A C 1
ATOM 657 O O . GLU A 1 85 ? 28.703 -31.484 -17.859 1 97.12 85 GLU A O 1
ATOM 662 N N . GLY A 1 86 ? 30.203 -32.5 -19.312 1 96.62 86 GLY A N 1
ATOM 663 C CA . GLY A 1 86 ? 29.953 -33.812 -18.719 1 96.62 86 GLY A CA 1
ATOM 664 C C . GLY A 1 86 ? 28.531 -34.312 -18.969 1 96.62 86 GLY A C 1
ATOM 665 O O . GLY A 1 86 ? 28.094 -34.406 -20.109 1 96.62 86 GLY A O 1
ATOM 666 N N . ASP A 1 87 ? 27.781 -34.438 -17.938 1 97.88 87 ASP A N 1
ATOM 667 C CA . ASP A 1 87 ? 26.422 -34.938 -18.016 1 97.88 87 ASP A CA 1
ATOM 668 C C . ASP A 1 87 ? 25.406 -33.781 -18.031 1 97.88 87 ASP A C 1
ATOM 670 O O . ASP A 1 87 ? 24.203 -34.031 -18.094 1 97.88 87 ASP A O 1
ATOM 674 N N . ALA A 1 88 ? 25.953 -32.594 -18.047 1 97.62 88 ALA A N 1
ATOM 675 C CA . ALA A 1 88 ? 25.047 -31.453 -17.938 1 97.62 88 ALA A CA 1
ATOM 676 C C . ALA A 1 88 ? 24.922 -30.734 -19.281 1 97.62 88 ALA A C 1
ATOM 678 O O . ALA A 1 88 ? 25.938 -30.438 -19.922 1 97.62 88 ALA A O 1
ATOM 679 N N . LEU A 1 89 ? 23.75 -30.562 -19.688 1 98.06 89 LEU A N 1
ATOM 680 C CA . LEU A 1 89 ? 23.438 -29.719 -20.828 1 98.06 89 LEU A CA 1
ATOM 681 C C . LEU A 1 89 ? 22.797 -28.406 -20.375 1 98.06 89 LEU A C 1
ATOM 683 O O . LEU A 1 89 ? 21.703 -28.422 -19.812 1 98.06 89 LEU A O 1
ATOM 687 N N . TYR A 1 90 ? 23.484 -27.312 -20.656 1 97.69 90 TYR A N 1
ATOM 688 C CA . TYR A 1 90 ? 23.047 -26 -20.219 1 97.69 90 TYR A CA 1
ATOM 689 C C . TYR A 1 90 ? 22.281 -25.266 -21.328 1 97.69 90 TYR A C 1
ATOM 691 O O . TYR A 1 90 ? 22.609 -25.406 -22.5 1 97.69 90 TYR A O 1
ATOM 699 N N . GLY A 1 91 ? 21.312 -24.531 -20.922 1 97.38 91 GLY A N 1
ATOM 700 C CA . GLY A 1 91 ? 20.531 -23.703 -21.812 1 97.38 91 GLY A CA 1
ATOM 701 C C . GLY A 1 91 ? 19.219 -23.234 -21.203 1 97.38 91 GLY A C 1
ATOM 702 O O . GLY A 1 91 ? 18.672 -23.906 -20.328 1 97.38 91 GLY A O 1
ATOM 703 N N . ARG A 1 92 ? 18.75 -22.094 -21.688 1 96.5 92 ARG A N 1
ATOM 704 C CA . ARG A 1 92 ? 17.438 -21.656 -21.25 1 96.5 92 ARG A CA 1
ATOM 705 C C . ARG A 1 92 ? 16.359 -22.641 -21.703 1 96.5 92 ARG A C 1
ATOM 707 O O . ARG A 1 92 ? 16.219 -22.906 -22.891 1 96.5 92 ARG A O 1
ATOM 714 N N . GLY A 1 93 ? 15.711 -23.234 -20.734 1 95.94 93 GLY A N 1
ATOM 715 C CA . GLY A 1 93 ? 14.695 -24.234 -21.047 1 95.94 93 GLY A CA 1
ATOM 716 C C . GLY A 1 93 ? 15.195 -25.656 -20.906 1 95.94 93 GLY A C 1
ATOM 717 O O . GLY A 1 93 ? 14.43 -26.609 -21.062 1 95.94 93 GLY A O 1
ATOM 718 N N . ALA A 1 94 ? 16.438 -25.797 -20.531 1 97.44 94 ALA A N 1
ATOM 719 C CA . ALA A 1 94 ? 17 -27.141 -20.406 1 97.44 94 ALA A CA 1
ATOM 720 C C . ALA A 1 94 ? 16.188 -27.984 -19.438 1 97.44 94 ALA A C 1
ATOM 722 O O . ALA A 1 94 ? 15.938 -29.156 -19.688 1 97.44 94 ALA A O 1
ATOM 723 N N . SER A 1 95 ? 15.812 -27.375 -18.391 1 95.88 95 SER A N 1
ATOM 724 C CA . SER A 1 95 ? 14.961 -28.062 -17.422 1 95.88 95 SER A CA 1
ATOM 725 C C . SER A 1 95 ? 13.492 -27.703 -17.625 1 95.88 95 SER A C 1
ATOM 727 O O . SER A 1 95 ? 12.648 -28.594 -17.734 1 95.88 95 SER A O 1
ATOM 729 N N . ASP A 1 96 ? 13.102 -26.531 -17.906 1 94 96 ASP A N 1
ATOM 730 C CA . ASP A 1 96 ? 11.734 -26.031 -17.969 1 94 96 ASP A CA 1
ATOM 731 C C . ASP A 1 96 ? 11.5 -25.266 -19.281 1 94 96 ASP A C 1
ATOM 733 O O . ASP A 1 96 ? 11.734 -24.062 -19.344 1 94 96 ASP A O 1
ATOM 737 N N . ALA A 1 97 ? 11.148 -25.875 -20.344 1 95.75 97 ALA A N 1
ATOM 738 C CA . ALA A 1 97 ? 10.844 -27.297 -20.234 1 95.75 97 ALA A CA 1
ATOM 739 C C . ALA A 1 97 ? 11.125 -28.016 -21.547 1 95.75 97 ALA A C 1
ATOM 741 O O . ALA A 1 97 ? 10.352 -28.891 -21.953 1 95.75 97 ALA A O 1
ATOM 742 N N . LYS A 1 98 ? 12.148 -27.594 -22.188 1 97.94 98 LYS A N 1
ATOM 743 C CA . LYS A 1 98 ? 12.406 -28.172 -23.5 1 97.94 98 LYS A CA 1
ATOM 744 C C . LYS A 1 98 ? 12.883 -29.625 -23.391 1 97.94 98 LYS A C 1
ATOM 746 O O . LYS A 1 98 ? 12.617 -30.438 -24.266 1 97.94 98 LYS A O 1
ATOM 751 N N . ALA A 1 99 ? 13.57 -29.938 -22.328 1 98.38 99 ALA A N 1
ATOM 752 C CA . ALA A 1 99 ? 13.945 -31.344 -22.141 1 98.38 99 ALA A CA 1
ATOM 753 C C . ALA A 1 99 ? 12.719 -32.219 -22 1 98.38 99 ALA A C 1
ATOM 755 O O . ALA A 1 99 ? 12.57 -33.219 -22.734 1 98.38 99 ALA A O 1
ATOM 756 N N . PRO A 1 100 ? 11.797 -31.875 -21.109 1 98.5 100 PRO A N 1
ATOM 757 C CA . PRO A 1 100 ? 10.562 -32.656 -21.047 1 98.5 100 PRO A CA 1
ATOM 758 C C . PRO A 1 100 ? 9.812 -32.688 -22.375 1 98.5 100 PRO A C 1
ATOM 760 O O . PRO A 1 100 ? 9.289 -33.75 -22.766 1 98.5 100 PRO A O 1
ATOM 763 N N . LEU A 1 101 ? 9.75 -31.609 -23.062 1 98.62 101 LEU A N 1
ATOM 764 C CA . LEU A 1 101 ? 9.062 -31.516 -24.344 1 98.62 101 LEU A CA 1
ATOM 765 C C . LEU A 1 101 ? 9.664 -32.469 -25.375 1 98.62 101 LEU A C 1
ATOM 767 O O . LEU A 1 101 ? 8.938 -33.219 -26.016 1 98.62 101 LEU A O 1
ATOM 771 N N . MET A 1 102 ? 10.961 -32.438 -25.484 1 98.62 102 MET A N 1
ATOM 772 C CA . MET A 1 102 ? 11.641 -33.312 -26.438 1 98.62 102 MET A CA 1
ATOM 773 C C . MET A 1 102 ? 11.508 -34.781 -26.031 1 98.62 102 MET A C 1
ATOM 775 O O . MET A 1 102 ? 11.422 -35.656 -26.891 1 98.62 102 MET A O 1
ATOM 779 N N . ALA A 1 103 ? 11.555 -35 -24.734 1 98.5 103 ALA A N 1
ATOM 780 C CA . ALA A 1 103 ? 11.336 -36.375 -24.266 1 98.5 103 ALA A CA 1
ATOM 781 C C . ALA A 1 103 ? 9.977 -36.875 -24.703 1 98.5 103 ALA A C 1
ATOM 783 O O . ALA A 1 103 ? 9.852 -38.031 -25.125 1 98.5 103 ALA A O 1
ATOM 784 N N . MET A 1 104 ? 8.992 -36.062 -24.562 1 98.12 104 MET A N 1
ATOM 785 C CA . MET A 1 104 ? 7.641 -36.438 -25 1 98.12 104 MET A CA 1
ATOM 786 C C . MET A 1 104 ? 7.617 -36.719 -26.5 1 98.12 104 MET A C 1
ATOM 788 O O . MET A 1 104 ? 6.961 -37.688 -26.938 1 98.12 104 MET A O 1
ATOM 792 N N . LEU A 1 105 ? 8.305 -35.906 -27.281 1 98.44 105 LEU A N 1
ATOM 793 C CA . LEU A 1 105 ? 8.367 -36.094 -28.719 1 98.44 105 LEU A CA 1
ATOM 794 C C . LEU A 1 105 ? 8.938 -37.469 -29.078 1 98.44 105 LEU A C 1
ATOM 796 O O . LEU A 1 105 ? 8.352 -38.219 -29.875 1 98.44 105 LEU A O 1
ATOM 800 N N . PHE A 1 106 ? 10.016 -37.812 -28.484 1 98.06 106 PHE A N 1
ATOM 801 C CA . PHE A 1 106 ? 10.711 -39.062 -28.844 1 98.06 106 PHE A CA 1
ATOM 802 C C . PHE A 1 106 ? 9.945 -40.281 -28.344 1 98.06 106 PHE A C 1
ATOM 804 O O . PHE A 1 106 ? 9.945 -41.344 -28.969 1 98.06 106 PHE A O 1
ATOM 811 N N . ALA A 1 107 ? 9.32 -40.094 -27.156 1 97.44 107 ALA A N 1
ATOM 812 C CA . ALA A 1 107 ? 8.445 -41.188 -26.703 1 97.44 107 ALA A CA 1
ATOM 813 C C . ALA A 1 107 ? 7.281 -41.375 -27.672 1 97.44 107 ALA A C 1
ATOM 815 O O . ALA A 1 107 ? 6.957 -42.531 -28.016 1 97.44 107 ALA A O 1
ATOM 816 N N . ALA A 1 108 ? 6.691 -40.344 -28.094 1 97.5 108 ALA A N 1
ATOM 817 C CA . ALA A 1 108 ? 5.574 -40.406 -29.031 1 97.5 108 ALA A CA 1
ATOM 818 C C . ALA A 1 108 ? 5.992 -41.094 -30.344 1 97.5 108 ALA A C 1
ATOM 820 O O . ALA A 1 108 ? 5.23 -41.875 -30.922 1 97.5 108 ALA A O 1
ATOM 821 N N . ALA A 1 109 ? 7.152 -40.781 -30.812 1 96.31 109 ALA A N 1
ATOM 822 C CA . ALA A 1 109 ? 7.66 -41.281 -32.094 1 96.31 109 ALA A CA 1
ATOM 823 C C . ALA A 1 109 ? 7.816 -42.812 -32.031 1 96.31 109 ALA A C 1
ATOM 825 O O . ALA A 1 109 ? 7.84 -43.469 -33.094 1 96.31 109 ALA A O 1
ATOM 826 N N . SER A 1 110 ? 7.922 -43.344 -30.859 1 92.06 110 SER A N 1
ATOM 827 C CA . SER A 1 110 ? 8.18 -44.75 -30.703 1 92.06 110 SER A CA 1
ATOM 828 C C . SER A 1 110 ? 6.902 -45.594 -30.875 1 92.06 110 SER A C 1
ATOM 830 O O . SER A 1 110 ? 6.949 -46.812 -31 1 92.06 110 SER A O 1
ATOM 832 N N . VAL A 1 111 ? 5.766 -44.938 -30.875 1 93.5 111 VAL A N 1
ATOM 833 C CA . VAL A 1 111 ? 4.488 -45.625 -30.938 1 93.5 111 VAL A CA 1
ATOM 834 C C . VAL A 1 111 ? 4.266 -46.188 -32.344 1 93.5 111 VAL A C 1
ATOM 836 O O . VAL A 1 111 ? 4.547 -45.531 -33.344 1 93.5 111 VAL A O 1
ATOM 839 N N . GLN A 1 112 ? 3.775 -47.406 -32.375 1 88.88 112 GLN A N 1
ATOM 840 C CA . GLN A 1 112 ? 3.531 -48.094 -33.625 1 88.88 112 GLN A CA 1
ATOM 841 C C . GLN A 1 112 ? 2.043 -48.125 -33.969 1 88.88 112 GLN A C 1
ATOM 843 O O . GLN A 1 112 ? 1.202 -47.906 -33.094 1 88.88 112 GLN A O 1
ATOM 848 N N . ASN A 1 113 ? 1.806 -48.438 -35.219 1 88.56 113 ASN A N 1
ATOM 849 C CA . ASN A 1 113 ? 0.417 -48.562 -35.656 1 88.56 113 ASN A CA 1
ATOM 850 C C . ASN A 1 113 ? -0.326 -49.656 -34.875 1 88.56 113 ASN A C 1
ATOM 852 O O . ASN A 1 113 ? 0.255 -50.688 -34.562 1 88.56 113 ASN A O 1
ATOM 856 N N . ASN A 1 114 ? -1.548 -49.406 -34.562 1 86.44 114 ASN A N 1
ATOM 857 C CA . ASN A 1 114 ? -2.488 -50.312 -33.906 1 86.44 114 ASN A CA 1
ATOM 858 C C . ASN A 1 114 ? -2.15 -50.5 -32.438 1 86.44 114 ASN A C 1
ATOM 860 O O . ASN A 1 114 ? -2.66 -51.438 -31.797 1 86.44 114 ASN A O 1
ATOM 864 N N . ASN A 1 115 ? -1.278 -49.688 -31.969 1 90.06 115 ASN A N 1
ATOM 865 C CA . ASN A 1 115 ? -0.922 -49.75 -30.547 1 90.06 115 ASN A CA 1
ATOM 866 C C . ASN A 1 115 ? -1.308 -48.469 -29.812 1 90.06 115 ASN A C 1
ATOM 868 O O . ASN A 1 115 ? -0.652 -48.094 -28.844 1 90.06 115 ASN A O 1
ATOM 872 N N . GLY A 1 116 ? -2.344 -47.875 -30.328 1 95.06 116 GLY A N 1
ATOM 873 C CA . GLY A 1 116 ? -2.783 -46.625 -29.75 1 95.06 116 GLY A CA 1
ATOM 874 C C . GLY A 1 116 ? -2.467 -45.406 -30.625 1 95.06 116 GLY A C 1
ATOM 875 O O . GLY A 1 116 ? -1.718 -45.531 -31.594 1 95.06 116 GLY A O 1
ATOM 876 N N . THR A 1 117 ? -3.107 -44.312 -30.359 1 97.31 117 THR A N 1
ATOM 877 C CA . THR A 1 117 ? -2.889 -43.031 -31.031 1 97.31 117 THR A CA 1
ATOM 878 C C . THR A 1 117 ? -2.279 -42 -30.078 1 97.31 117 THR A C 1
ATOM 880 O O . THR A 1 117 ? -2.803 -41.781 -28.984 1 97.31 117 THR A O 1
ATOM 883 N N . VAL A 1 118 ? -1.195 -41.469 -30.469 1 98.12 118 VAL A N 1
ATOM 884 C CA . VAL A 1 118 ? -0.568 -40.438 -29.656 1 98.12 118 VAL A CA 1
ATOM 885 C C . VAL A 1 118 ? -0.63 -39.094 -30.375 1 98.12 118 VAL A C 1
ATOM 887 O O . VAL A 1 118 ? -0.293 -39 -31.562 1 98.12 118 VAL A O 1
ATOM 890 N N . TYR A 1 119 ? -1.165 -38.094 -29.734 1 98.38 119 TYR A N 1
ATOM 891 C CA . TYR A 1 119 ? -1.071 -36.719 -30.188 1 98.38 119 TYR A CA 1
ATOM 892 C C . TYR A 1 119 ? 0.049 -35.969 -29.469 1 98.38 119 TYR A C 1
ATOM 894 O O . TYR A 1 119 ? -0.017 -35.781 -28.25 1 98.38 119 TYR A O 1
ATOM 902 N N . PHE A 1 120 ? 1.067 -35.625 -30.172 1 98.56 120 PHE A N 1
ATOM 903 C CA . PHE A 1 120 ? 2.127 -34.781 -29.656 1 98.56 120 PHE A CA 1
ATOM 904 C C . PHE A 1 120 ? 1.758 -33.312 -29.812 1 98.56 120 PHE A C 1
ATOM 906 O O . PHE A 1 120 ? 1.396 -32.875 -30.906 1 98.56 120 PHE A O 1
ATOM 913 N N . VAL A 1 121 ? 1.843 -32.562 -28.719 1 98.62 121 VAL A N 1
ATOM 914 C CA . VAL A 1 121 ? 1.459 -31.172 -28.75 1 98.62 121 VAL A CA 1
ATOM 915 C C . VAL A 1 121 ? 2.576 -30.312 -28.156 1 98.62 121 VAL A C 1
ATOM 917 O O . VAL A 1 121 ? 3.021 -30.547 -27.031 1 98.62 121 VAL A O 1
ATOM 920 N N . GLY A 1 122 ? 3.098 -29.406 -28.922 1 98.56 122 GLY A N 1
ATOM 921 C CA . GLY A 1 122 ? 3.861 -28.281 -28.406 1 98.56 122 GLY A CA 1
ATOM 922 C C . GLY A 1 122 ? 3.021 -27.031 -28.203 1 98.56 122 GLY A C 1
ATOM 923 O O . GLY A 1 122 ? 2.613 -26.391 -29.172 1 98.56 122 GLY A O 1
ATOM 924 N N . ALA A 1 123 ? 2.826 -26.609 -26.953 1 98 123 ALA A N 1
ATOM 925 C CA . ALA A 1 123 ? 1.901 -25.531 -26.641 1 98 123 ALA A CA 1
ATOM 926 C C . ALA A 1 123 ? 2.643 -24.203 -26.469 1 98 123 ALA A C 1
ATOM 928 O O . ALA A 1 123 ? 3.809 -24.188 -26.078 1 98 123 ALA A O 1
ATOM 929 N N . VAL A 1 124 ? 1.928 -23.125 -26.75 1 97.31 124 VAL A N 1
ATOM 930 C CA . VAL A 1 124 ? 2.518 -21.797 -26.641 1 97.31 124 VAL A CA 1
ATOM 931 C C . VAL A 1 124 ? 2.109 -21.156 -25.312 1 97.31 124 VAL A C 1
ATOM 933 O O . VAL A 1 124 ? 1.083 -21.516 -24.734 1 97.31 124 VAL A O 1
ATOM 936 N N . ASP A 1 125 ? 2.891 -20.297 -24.797 1 94.38 125 ASP A N 1
ATOM 937 C CA . ASP A 1 125 ? 2.557 -19.234 -23.859 1 94.38 125 ASP A CA 1
ATOM 938 C C . ASP A 1 125 ? 2.191 -19.812 -22.484 1 94.38 125 ASP A C 1
ATOM 940 O O . ASP A 1 125 ? 1.271 -19.328 -21.828 1 94.38 125 ASP A O 1
ATOM 944 N N . GLU A 1 126 ? 2.789 -20.922 -22.109 1 88.75 126 GLU A N 1
ATOM 945 C CA . GLU A 1 126 ? 2.561 -21.484 -20.781 1 88.75 126 GLU A CA 1
ATOM 946 C C . GLU A 1 126 ? 3.088 -20.562 -19.688 1 88.75 126 GLU A C 1
ATOM 948 O O . GLU A 1 126 ? 2.441 -20.391 -18.656 1 88.75 126 GLU A O 1
ATOM 953 N N . GLU A 1 127 ? 4.105 -19.953 -19.828 1 83.25 127 GLU A N 1
ATOM 954 C CA . GLU A 1 127 ? 4.742 -19.078 -18.828 1 83.25 127 GLU A CA 1
ATOM 955 C C . GLU A 1 127 ? 4.043 -17.719 -18.75 1 83.25 127 GLU A C 1
ATOM 957 O O . GLU A 1 127 ? 4.41 -16.875 -17.938 1 83.25 127 GLU A O 1
ATOM 962 N N . GLY A 1 128 ? 3.107 -17.531 -19.562 1 82.56 128 GLY A N 1
ATOM 963 C CA . GLY A 1 128 ? 2.338 -16.312 -19.625 1 82.56 128 GLY A CA 1
ATOM 964 C C . GLY A 1 128 ? 0.869 -16.5 -19.297 1 82.56 128 GLY A C 1
ATOM 965 O O . GLY A 1 128 ? 0.5 -16.656 -18.141 1 82.56 128 GLY A O 1
ATOM 966 N N . ASN A 1 129 ? 0.098 -16.641 -20.328 1 82.94 129 ASN A N 1
ATOM 967 C CA . ASN A 1 129 ? -1.348 -16.641 -20.125 1 82.94 129 ASN A CA 1
ATOM 968 C C . ASN A 1 129 ? -1.949 -18.016 -20.453 1 82.94 129 ASN A C 1
ATOM 970 O O . ASN A 1 129 ? -3.172 -18.156 -20.5 1 82.94 129 ASN A O 1
ATOM 974 N N . ALA A 1 130 ? -1.12 -18.938 -20.734 1 91.31 130 ALA A N 1
ATOM 975 C CA . ALA A 1 130 ? -1.578 -20.281 -21.062 1 91.31 130 ALA A CA 1
ATOM 976 C C . ALA A 1 130 ? -2.49 -20.25 -22.297 1 91.31 130 ALA A C 1
ATOM 978 O O . ALA A 1 130 ? -3.477 -20.984 -22.344 1 91.31 130 ALA A O 1
ATOM 979 N N . THR A 1 131 ? -2.193 -19.453 -23.266 1 93.19 131 THR A N 1
ATOM 980 C CA . THR A 1 131 ? -2.998 -19.297 -24.469 1 93.19 131 THR A CA 1
ATOM 981 C C . THR A 1 131 ? -3.102 -20.625 -25.219 1 93.19 131 THR A C 1
ATOM 983 O O . THR A 1 131 ? -4.156 -20.953 -25.766 1 93.19 131 THR A O 1
ATOM 986 N N . GLY A 1 132 ? -2.084 -21.312 -25.25 1 96.19 132 GLY A N 1
ATOM 987 C CA . GLY A 1 132 ? -2.037 -22.562 -26 1 96.19 132 GLY A CA 1
ATOM 988 C C . GLY A 1 132 ? -3.027 -23.594 -25.484 1 96.19 132 GLY A C 1
ATOM 989 O O . GLY A 1 132 ? -3.865 -24.078 -26.25 1 96.19 132 GLY A O 1
ATOM 990 N N . ILE A 1 133 ? -2.975 -23.844 -24.172 1 96.19 133 ILE A N 1
ATOM 991 C CA . ILE A 1 133 ? -3.814 -24.891 -23.625 1 96.19 133 ILE A CA 1
ATOM 992 C C . ILE A 1 133 ? -5.27 -24.438 -23.578 1 96.19 133 ILE A C 1
ATOM 994 O O . ILE A 1 133 ? -6.188 -25.234 -23.781 1 96.19 133 ILE A O 1
ATOM 998 N N . LYS A 1 134 ? -5.457 -23.188 -23.328 1 94.62 134 LYS A N 1
ATOM 999 C CA . LYS A 1 134 ? -6.812 -22.641 -23.328 1 94.62 134 LYS A CA 1
ATOM 1000 C C . LYS A 1 134 ? -7.469 -22.781 -24.703 1 94.62 134 LYS A C 1
ATOM 1002 O O . LYS A 1 134 ? -8.68 -22.984 -24.797 1 94.62 134 LYS A O 1
ATOM 1007 N N . ASN A 1 135 ? -6.684 -22.641 -25.734 1 96.19 135 ASN A N 1
ATOM 1008 C CA . ASN A 1 135 ? -7.195 -22.844 -27.094 1 96.19 135 ASN A CA 1
ATOM 1009 C C . ASN A 1 135 ? -7.418 -24.328 -27.406 1 96.19 135 ASN A C 1
ATOM 1011 O O . ASN A 1 135 ? -8.43 -24.688 -28 1 96.19 135 ASN A O 1
ATOM 1015 N N . LEU A 1 136 ? -6.551 -25.125 -26.984 1 96.88 136 LEU A N 1
ATOM 1016 C CA . LEU A 1 136 ? -6.566 -26.547 -27.281 1 96.88 136 LEU A CA 1
ATOM 1017 C C . LEU A 1 136 ? -7.801 -27.219 -26.688 1 96.88 136 LEU A C 1
ATOM 1019 O O . LEU A 1 136 ? -8.414 -28.078 -27.328 1 96.88 136 LEU A O 1
ATOM 1023 N N . VAL A 1 137 ? -8.172 -26.844 -25.484 1 96.5 137 VAL A N 1
ATOM 1024 C CA . VAL A 1 137 ? -9.219 -27.547 -24.75 1 96.5 137 VAL A CA 1
ATOM 1025 C C . VAL A 1 137 ? -10.578 -27.25 -25.375 1 96.5 137 VAL A C 1
ATOM 1027 O O . VAL A 1 137 ? -11.57 -27.906 -25.062 1 96.5 137 VAL A O 1
ATOM 1030 N N . LYS A 1 138 ? -10.617 -26.266 -26.234 1 95.56 138 LYS A N 1
ATOM 1031 C CA . LYS A 1 138 ? -11.852 -25.953 -26.953 1 95.56 138 LYS A CA 1
ATOM 1032 C C . LYS A 1 138 ? -12.148 -26.984 -28.031 1 95.56 138 LYS A C 1
ATOM 1034 O O . LYS A 1 138 ? -13.273 -27.062 -28.531 1 95.56 138 LYS A O 1
ATOM 1039 N N . LYS A 1 139 ? -11.117 -27.734 -28.328 1 92.31 139 LYS A N 1
ATOM 1040 C CA . LYS A 1 139 ? -11.258 -28.75 -29.359 1 92.31 139 LYS A CA 1
ATOM 1041 C C . LYS A 1 139 ? -11.766 -30.062 -28.781 1 92.31 139 LYS A C 1
ATOM 1043 O O . LYS A 1 139 ? -11.5 -30.375 -27.609 1 92.31 139 LYS A O 1
ATOM 1048 N N . GLU A 1 140 ? -12.594 -30.75 -29.516 1 89.94 140 GLU A N 1
ATOM 1049 C CA . GLU A 1 140 ? -13.008 -32.125 -29.156 1 89.94 140 GLU A CA 1
ATOM 1050 C C . GLU A 1 140 ? -12.094 -33.156 -29.797 1 89.94 140 GLU A C 1
ATOM 1052 O O . GLU A 1 140 ? -12.336 -33.594 -30.922 1 89.94 140 GLU A O 1
ATOM 1057 N N . MET A 1 141 ? -11.156 -33.656 -29.062 1 92.62 141 MET A N 1
ATOM 1058 C CA . MET A 1 141 ? -10.133 -34.531 -29.625 1 92.62 141 MET A CA 1
ATOM 1059 C C . MET A 1 141 ? -10.328 -35.969 -29.188 1 92.62 141 MET A C 1
ATOM 1061 O O . MET A 1 141 ? -9.703 -36.875 -29.719 1 92.62 141 MET A O 1
ATOM 1065 N N . GLY A 1 142 ? -11.188 -36.156 -28.25 1 95.62 142 GLY A N 1
ATOM 1066 C CA . GLY A 1 142 ? -11.477 -37.5 -27.781 1 95.62 142 GLY A CA 1
ATOM 1067 C C . GLY A 1 142 ? -10.297 -38.156 -27.109 1 95.62 142 GLY A C 1
ATOM 1068 O O . GLY A 1 142 ? -10.086 -39.375 -27.266 1 95.62 142 GLY A O 1
ATOM 1069 N N . ILE A 1 143 ? -9.508 -37.438 -26.406 1 97.56 143 ILE A N 1
ATOM 1070 C CA . ILE A 1 143 ? -8.305 -37.906 -25.734 1 97.56 143 ILE A CA 1
ATOM 1071 C C . ILE A 1 143 ? -8.695 -38.688 -24.484 1 97.56 143 ILE A C 1
ATOM 1073 O O . ILE A 1 143 ? -9.594 -38.281 -23.75 1 97.56 143 ILE A O 1
ATOM 1077 N N . ASP A 1 144 ? -8.016 -39.812 -24.266 1 97.44 144 ASP A N 1
ATOM 1078 C CA . ASP A 1 144 ? -8.289 -40.625 -23.094 1 97.44 144 ASP A CA 1
ATOM 1079 C C . ASP A 1 144 ? -7.391 -40.25 -21.922 1 97.44 144 ASP A C 1
ATOM 1081 O O . ASP A 1 144 ? -7.801 -40.344 -20.766 1 97.44 144 ASP A O 1
ATOM 1085 N N . TYR A 1 145 ? -6.164 -39.969 -22.203 1 98.06 145 TYR A N 1
ATOM 1086 C CA . TYR A 1 145 ? -5.133 -39.625 -21.219 1 98.06 145 TYR A CA 1
ATOM 1087 C C . TYR A 1 145 ? -4.23 -38.5 -21.719 1 98.06 145 TYR A C 1
ATOM 1089 O O . TYR A 1 145 ? -4.02 -38.375 -22.922 1 98.06 145 TYR A O 1
ATOM 1097 N N . ALA A 1 146 ? -3.705 -37.75 -20.766 1 98.44 146 ALA A N 1
ATOM 1098 C CA . ALA A 1 146 ? -2.756 -36.719 -21.172 1 98.44 146 ALA A CA 1
ATOM 1099 C C . ALA A 1 146 ? -1.577 -36.656 -20.203 1 98.44 146 ALA A C 1
ATOM 1101 O O . ALA A 1 146 ? -1.73 -36.906 -19.016 1 98.44 146 ALA A O 1
ATOM 1102 N N . VAL A 1 147 ? -0.453 -36.312 -20.734 1 98.62 147 VAL A N 1
ATOM 1103 C CA . VAL A 1 147 ? 0.77 -36.094 -19.969 1 98.62 147 VAL A CA 1
ATOM 1104 C C . VAL A 1 147 ? 1.375 -34.75 -20.359 1 98.62 147 VAL A C 1
ATOM 1106 O O . VAL A 1 147 ? 1.578 -34.469 -21.547 1 98.62 147 VAL A O 1
ATOM 1109 N N . PHE A 1 148 ? 1.606 -33.938 -19.359 1 98.25 148 PHE A N 1
ATOM 1110 C CA . PHE A 1 148 ? 2.289 -32.656 -19.594 1 98.25 148 PHE A CA 1
ATOM 1111 C C . PHE A 1 148 ? 3.762 -32.75 -19.219 1 98.25 148 PHE A C 1
ATOM 1113 O O . PHE A 1 148 ? 4.098 -33.25 -18.125 1 98.25 148 PHE A O 1
ATOM 1120 N N . GLY A 1 149 ? 4.598 -32.344 -20.125 1 97.69 149 GLY A N 1
ATOM 1121 C CA . GLY A 1 149 ? 6.027 -32.344 -19.875 1 97.69 149 GLY A CA 1
ATOM 1122 C C . GLY A 1 149 ? 6.48 -31.172 -19 1 97.69 149 GLY A C 1
ATOM 1123 O O . GLY A 1 149 ? 6.508 -30.031 -19.453 1 97.69 149 GLY A O 1
ATOM 1124 N N . GLU A 1 150 ? 6.867 -31.422 -17.812 1 96.19 150 GLU A N 1
ATOM 1125 C CA . GLU A 1 150 ? 7.473 -30.5 -16.859 1 96.19 150 GLU A CA 1
ATOM 1126 C C . GLU A 1 150 ? 8.609 -31.172 -16.078 1 96.19 150 GLU A C 1
ATOM 1128 O O . GLU A 1 150 ? 8.609 -32.375 -15.906 1 96.19 150 GLU A O 1
ATOM 1133 N N . PRO A 1 151 ? 9.539 -30.344 -15.625 1 95.56 151 PRO A N 1
ATOM 1134 C CA . PRO A 1 151 ? 10.609 -30.953 -14.828 1 95.56 151 PRO A CA 1
ATOM 1135 C C . PRO A 1 151 ? 10.141 -31.422 -13.453 1 95.56 151 PRO A C 1
ATOM 1137 O O . PRO A 1 151 ? 9.719 -30.594 -12.633 1 95.56 151 PRO A O 1
ATOM 1140 N N . SER A 1 152 ? 10.07 -32.656 -13.227 1 94.38 152 SER A N 1
ATOM 1141 C CA . SER A 1 152 ? 9.719 -33.281 -11.945 1 94.38 152 SER A CA 1
ATOM 1142 C C . SER A 1 152 ? 10.805 -34.219 -11.453 1 94.38 152 SER A C 1
ATOM 1144 O O . SER A 1 152 ? 10.75 -34.688 -10.32 1 94.38 152 SER A O 1
ATOM 1146 N N . GLY A 1 153 ? 11.82 -34.375 -12.25 1 95.06 153 GLY A N 1
ATOM 1147 C CA . GLY A 1 153 ? 12.672 -35.531 -12.023 1 95.06 153 GLY A CA 1
ATOM 1148 C C . GLY A 1 153 ? 12.031 -36.844 -12.453 1 95.06 153 GLY A C 1
ATOM 1149 O O . GLY A 1 153 ? 10.812 -37 -12.344 1 95.06 153 GLY A O 1
ATOM 1150 N N . ILE A 1 154 ? 12.797 -37.812 -12.812 1 96.31 154 ILE A N 1
ATOM 1151 C CA . ILE A 1 154 ? 12.234 -38.969 -13.508 1 96.31 154 ILE A CA 1
ATOM 1152 C C . ILE A 1 154 ? 11.758 -40 -12.484 1 96.31 154 ILE A C 1
ATOM 1154 O O . ILE A 1 154 ? 11.234 -41.062 -12.859 1 96.31 154 ILE A O 1
ATOM 1158 N N . LYS A 1 155 ? 11.875 -39.656 -11.188 1 97.44 155 LYS A N 1
ATOM 1159 C CA . LYS A 1 155 ? 11.367 -40.562 -10.148 1 97.44 155 LYS A CA 1
ATOM 1160 C C . LYS A 1 155 ? 10.117 -39.969 -9.492 1 97.44 155 LYS A C 1
ATOM 1162 O O . LYS A 1 155 ? 9.594 -40.531 -8.531 1 97.44 155 LYS A O 1
ATOM 1167 N N . GLN A 1 156 ? 9.688 -38.875 -9.953 1 97.31 156 GLN A N 1
ATOM 1168 C CA . GLN A 1 156 ? 8.516 -38.188 -9.398 1 97.31 156 GLN A CA 1
ATOM 1169 C C . GLN A 1 156 ? 7.449 -37.969 -10.477 1 97.31 156 GLN A C 1
ATOM 1171 O O . GLN A 1 156 ? 7.766 -37.625 -11.602 1 97.31 156 GLN A O 1
ATOM 1176 N N . VAL A 1 157 ? 6.238 -38.281 -10.156 1 97.88 157 VAL A N 1
ATOM 1177 C CA . VAL A 1 157 ? 5.09 -38.031 -11.023 1 97.88 157 VAL A CA 1
ATOM 1178 C C . VAL A 1 157 ? 4.133 -37.062 -10.352 1 97.88 157 VAL A C 1
ATOM 1180 O O . VAL A 1 157 ? 3.635 -37.344 -9.25 1 97.88 157 VAL A O 1
ATOM 1183 N N . THR A 1 158 ? 3.883 -35.969 -10.945 1 97.69 158 THR A N 1
ATOM 1184 C CA . THR A 1 158 ? 2.93 -35 -10.398 1 97.69 158 THR A CA 1
ATOM 1185 C C . THR A 1 158 ? 1.501 -35.375 -10.781 1 97.69 158 THR A C 1
ATOM 1187 O O . THR A 1 158 ? 1.153 -35.375 -11.961 1 97.69 158 THR A O 1
ATOM 1190 N N . ILE A 1 159 ? 0.712 -35.594 -9.781 1 97.94 159 ILE A N 1
ATOM 1191 C CA . ILE A 1 159 ? -0.635 -36.094 -10.07 1 97.94 159 ILE A CA 1
ATOM 1192 C C . ILE A 1 159 ? -1.654 -35 -9.719 1 97.94 159 ILE A C 1
ATOM 1194 O O . ILE A 1 159 ? -2.848 -35.156 -9.992 1 97.94 159 ILE A O 1
ATOM 1198 N N . ALA A 1 160 ? -1.091 -33.938 -9.086 1 98 160 ALA A N 1
ATOM 1199 C CA . ALA A 1 160 ? -2.037 -32.906 -8.656 1 98 160 ALA A CA 1
ATOM 1200 C C . ALA A 1 160 ? -1.384 -31.531 -8.641 1 98 160 ALA A C 1
ATOM 1202 O O . ALA A 1 160 ? -0.186 -31.406 -8.375 1 98 160 ALA A O 1
ATOM 1203 N N . TYR A 1 161 ? -2.201 -30.562 -8.93 1 97.62 161 TYR A N 1
ATOM 1204 C CA . TYR A 1 161 ? -1.892 -29.156 -8.742 1 97.62 161 TYR A CA 1
ATOM 1205 C C . TYR A 1 161 ? -2.992 -28.453 -7.961 1 97.62 161 TYR A C 1
ATOM 1207 O O . TYR A 1 161 ? -4.18 -28.719 -8.164 1 97.62 161 TYR A O 1
ATOM 1215 N N . LYS A 1 162 ? -2.553 -27.516 -7.051 1 98.06 162 LYS A N 1
ATOM 1216 C CA . LYS A 1 162 ? -3.539 -26.656 -6.395 1 98.06 162 LYS A CA 1
ATOM 1217 C C . LYS A 1 162 ? -4.223 -25.734 -7.402 1 98.06 162 LYS A C 1
ATOM 1219 O O . LYS A 1 162 ? -3.752 -25.578 -8.531 1 98.06 162 LYS A O 1
ATOM 1224 N N . GLY A 1 163 ? -5.43 -25.297 -6.984 1 97.88 163 GLY A N 1
ATOM 1225 C CA . GLY A 1 163 ? -6.074 -24.219 -7.707 1 97.88 163 GLY A CA 1
ATOM 1226 C C . GLY A 1 163 ? -5.602 -22.844 -7.277 1 97.88 163 GLY A C 1
ATOM 1227 O O . GLY A 1 163 ? -4.691 -22.719 -6.453 1 97.88 163 GLY A O 1
ATOM 1228 N N . ARG A 1 164 ? -6.258 -21.812 -7.914 1 97.38 164 ARG A N 1
ATOM 1229 C CA . ARG A 1 164 ? -5.867 -20.438 -7.629 1 97.38 164 ARG A CA 1
ATOM 1230 C C . ARG A 1 164 ? -7.062 -19.5 -7.73 1 97.38 164 ARG A C 1
ATOM 1232 O O . ARG A 1 164 ? -7.887 -19.625 -8.633 1 97.38 164 ARG A O 1
ATOM 1239 N N . LEU A 1 165 ? -7.145 -18.703 -6.797 1 97.75 165 LEU A N 1
ATOM 1240 C CA . LEU A 1 165 ? -7.988 -17.516 -6.863 1 97.75 165 LEU A CA 1
ATOM 1241 C C . LEU A 1 165 ? -7.168 -16.266 -6.613 1 97.75 165 LEU A C 1
ATOM 1243 O O . LEU A 1 165 ? -6.566 -16.109 -5.551 1 97.75 165 LEU A O 1
ATOM 1247 N N . ALA A 1 166 ? -7.102 -15.398 -7.602 1 97.19 166 ALA A N 1
ATOM 1248 C CA . ALA A 1 166 ? -6.551 -14.062 -7.41 1 97.19 166 ALA A CA 1
ATOM 1249 C C . ALA A 1 166 ? -7.66 -13.039 -7.207 1 97.19 166 ALA A C 1
ATOM 1251 O O . ALA A 1 166 ? -8.555 -12.906 -8.047 1 97.19 166 ALA A O 1
ATOM 1252 N N . ILE A 1 167 ? -7.586 -12.297 -6.105 1 98.12 167 ILE A N 1
ATOM 1253 C CA . ILE A 1 167 ? -8.656 -11.344 -5.848 1 98.12 167 ILE A CA 1
ATOM 1254 C C . ILE A 1 167 ? -8.062 -9.977 -5.504 1 98.12 167 ILE A C 1
ATOM 1256 O O . ILE A 1 167 ? -6.922 -9.891 -5.051 1 98.12 167 ILE A O 1
ATOM 1260 N N . ASN A 1 168 ? -8.789 -9.023 -5.785 1 98.31 168 ASN A N 1
ATOM 1261 C CA . ASN A 1 168 ? -8.531 -7.656 -5.332 1 98.31 168 ASN A CA 1
ATOM 1262 C C . ASN A 1 168 ? -9.57 -7.195 -4.312 1 98.31 168 ASN A C 1
ATOM 1264 O O . ASN A 1 168 ? -10.773 -7.379 -4.516 1 98.31 168 ASN A O 1
ATOM 1268 N N . LEU A 1 169 ? -9.141 -6.715 -3.227 1 98.62 169 LEU A N 1
ATOM 1269 C CA . LEU A 1 169 ? -10.008 -6.18 -2.18 1 98.62 169 LEU A CA 1
ATOM 1270 C C . LEU A 1 169 ? -9.82 -4.672 -2.037 1 98.62 169 LEU A C 1
ATOM 1272 O O . LEU A 1 169 ? -8.703 -4.203 -1.799 1 98.62 169 LEU A O 1
ATOM 1276 N N . LYS A 1 170 ? -10.883 -3.953 -2.213 1 98.56 170 LYS A N 1
ATOM 1277 C CA . LYS A 1 170 ? -10.875 -2.502 -2.051 1 98.56 170 LYS A CA 1
ATOM 1278 C C . LYS A 1 170 ? -11.68 -2.08 -0.827 1 98.56 170 LYS A C 1
ATOM 1280 O O . LYS A 1 170 ? -12.859 -2.406 -0.713 1 98.56 170 LYS A O 1
ATOM 1285 N N . ILE A 1 171 ? -11.047 -1.394 0.058 1 98.62 171 ILE A N 1
ATOM 1286 C CA . ILE A 1 171 ? -11.695 -0.822 1.233 1 98.62 171 ILE A CA 1
ATOM 1287 C C . ILE A 1 171 ? -11.852 0.686 1.052 1 98.62 171 ILE A C 1
ATOM 1289 O O . ILE A 1 171 ? -10.906 1.375 0.669 1 98.62 171 ILE A O 1
ATOM 1293 N N . SER A 1 172 ? -13.055 1.177 1.287 1 97.88 172 SER A N 1
ATOM 1294 C CA . SER A 1 172 ? -13.344 2.605 1.249 1 97.88 172 SER A CA 1
ATOM 1295 C C . SER A 1 172 ? -14.016 3.07 2.541 1 97.88 172 SER A C 1
ATOM 1297 O O . SER A 1 172 ? -14.867 2.371 3.09 1 97.88 172 SER A O 1
ATOM 1299 N N . VAL A 1 173 ? -13.578 4.172 3 1 96.62 173 VAL A N 1
ATOM 1300 C CA . VAL A 1 173 ? -14.219 4.77 4.168 1 96.62 173 VAL A CA 1
ATOM 1301 C C . VAL A 1 173 ? -14.906 6.074 3.773 1 96.62 173 VAL A C 1
ATOM 1303 O O . VAL A 1 173 ? -14.594 6.652 2.729 1 96.62 173 VAL A O 1
ATOM 1306 N N . GLU A 1 174 ? -15.867 6.539 4.5 1 91.38 174 GLU A N 1
ATOM 1307 C CA . GLU A 1 174 ? -16.766 7.625 4.145 1 91.38 174 GLU A CA 1
ATOM 1308 C C . GLU A 1 174 ? -16.031 8.961 4.082 1 91.38 174 GLU A C 1
ATOM 1310 O O . GLU A 1 174 ? -16.266 9.758 3.17 1 91.38 174 GLU A O 1
ATOM 1315 N N . ASP A 1 175 ? -15.203 9.219 5.051 1 89.38 175 ASP A N 1
ATOM 1316 C CA . ASP A 1 175 ? -14.594 10.539 5.168 1 89.38 175 ASP A CA 1
ATOM 1317 C C . ASP A 1 175 ? -13.078 10.43 5.32 1 89.38 175 ASP A C 1
ATOM 1319 O O . ASP A 1 175 ? -12.547 9.336 5.543 1 89.38 175 ASP A O 1
ATOM 1323 N N . SER A 1 176 ? -12.406 11.484 5 1 87.69 176 SER A N 1
ATOM 1324 C CA . SER A 1 176 ? -10.992 11.695 5.293 1 87.69 176 SER A CA 1
ATOM 1325 C C . SER A 1 176 ? -10.797 12.875 6.246 1 87.69 176 SER A C 1
ATOM 1327 O O . SER A 1 176 ? -11.664 13.742 6.355 1 87.69 176 SER A O 1
ATOM 1329 N N . SER A 1 177 ? -9.734 12.734 6.984 1 86.81 177 SER A N 1
ATOM 1330 C CA . SER A 1 177 ? -9.398 13.812 7.91 1 86.81 177 SER A CA 1
ATOM 1331 C C . SER A 1 177 ? -7.926 14.195 7.809 1 86.81 177 SER A C 1
ATOM 1333 O O . SER A 1 177 ? -7.125 13.445 7.242 1 86.81 177 SER A O 1
ATOM 1335 N N . HIS A 1 178 ? -7.695 15.461 8.305 1 85.88 178 HIS A N 1
ATOM 1336 C CA . HIS A 1 178 ? -6.297 15.82 8.492 1 85.88 178 HIS A CA 1
ATOM 1337 C C . HIS A 1 178 ? -5.59 14.828 9.414 1 85.88 178 HIS A C 1
ATOM 1339 O O . HIS A 1 178 ? -6.16 14.391 10.422 1 85.88 178 HIS A O 1
ATOM 1345 N N . ALA A 1 179 ? -4.301 14.492 9.078 1 91.25 179 ALA A N 1
ATOM 1346 C CA . ALA A 1 179 ? -3.561 13.484 9.844 1 91.25 179 ALA A CA 1
ATOM 1347 C C . ALA A 1 179 ? -3.324 13.945 11.273 1 91.25 179 ALA A C 1
ATOM 1349 O O . ALA A 1 179 ? -2.986 13.141 12.148 1 91.25 179 ALA A O 1
ATOM 1350 N N . SER A 1 180 ? -3.537 15.211 11.578 1 92 180 SER A N 1
ATOM 1351 C CA . SER A 1 180 ? -3.391 15.734 12.93 1 92 180 SER A CA 1
ATOM 1352 C C . SER A 1 180 ? -4.633 15.469 13.766 1 92 180 SER A C 1
ATOM 1354 O O . SER A 1 180 ? -4.633 15.688 14.984 1 92 180 SER A O 1
ATOM 1356 N N . ALA A 1 181 ? -5.691 15.055 13.18 1 91.25 181 ALA A N 1
ATOM 1357 C CA . ALA A 1 181 ? -6.914 14.672 13.867 1 91.25 181 ALA A CA 1
ATOM 1358 C C . ALA A 1 181 ? -7.418 13.312 13.375 1 91.25 181 ALA A C 1
ATOM 1360 O O . ALA A 1 181 ? -8.539 13.211 12.875 1 91.25 181 ALA A O 1
ATOM 1361 N N . PRO A 1 182 ? -6.672 12.297 13.602 1 92.19 182 PRO A N 1
ATOM 1362 C CA . PRO A 1 182 ? -6.973 10.992 13.023 1 92.19 182 PRO A CA 1
ATOM 1363 C C . PRO A 1 182 ? -8.242 10.367 13.602 1 92.19 182 PRO A C 1
ATOM 1365 O O . PRO A 1 182 ? -8.789 9.422 13.023 1 92.19 182 PRO A O 1
ATOM 1368 N N . TRP A 1 183 ? -8.773 10.844 14.75 1 91.44 183 TRP A N 1
ATOM 1369 C CA . TRP A 1 183 ? -9.961 10.305 15.406 1 91.44 183 TRP A CA 1
ATOM 1370 C C . TRP A 1 183 ? -11.234 10.758 14.695 1 91.44 183 TRP A C 1
ATOM 1372 O O . TRP A 1 183 ? -12.32 10.25 14.977 1 91.44 183 TRP A O 1
ATOM 1382 N N . LEU A 1 184 ? -11.094 11.641 13.742 1 90.75 184 LEU A N 1
ATOM 1383 C CA . LEU A 1 184 ? -12.266 12.195 13.078 1 90.75 184 LEU A CA 1
ATOM 1384 C C . LEU A 1 184 ? -12.703 11.312 11.906 1 90.75 184 LEU A C 1
ATOM 1386 O O . LEU A 1 184 ? -13.797 11.484 11.367 1 90.75 184 LEU A O 1
ATOM 1390 N N . SER A 1 185 ? -11.859 10.375 11.5 1 92.75 185 SER A N 1
ATOM 1391 C CA . SER A 1 185 ? -12.203 9.492 10.391 1 92.75 185 SER A CA 1
ATOM 1392 C C . SER A 1 185 ? -11.555 8.117 10.562 1 92.75 185 SER A C 1
ATOM 1394 O O . SER A 1 185 ? -10.555 7.98 11.266 1 92.75 185 SER A O 1
ATOM 1396 N N . LYS A 1 186 ? -12.18 7.164 9.938 1 96.25 186 LYS A N 1
ATOM 1397 C CA . LYS A 1 186 ? -11.523 5.867 9.812 1 96.25 186 LYS A CA 1
ATOM 1398 C C . LYS A 1 186 ? -10.375 5.93 8.812 1 96.25 186 LYS A C 1
ATOM 1400 O O . LYS A 1 186 ? -10.32 6.836 7.977 1 96.25 186 LYS A O 1
ATOM 1405 N N . ASN A 1 187 ? -9.391 5.066 8.969 1 97.69 187 ASN A N 1
ATOM 1406 C CA . ASN A 1 187 ? -8.219 4.934 8.109 1 97.69 187 ASN A CA 1
ATOM 1407 C C . ASN A 1 187 ? -8.305 3.688 7.23 1 97.69 187 ASN A C 1
ATOM 1409 O O . ASN A 1 187 ? -8.195 2.566 7.73 1 97.69 187 ASN A O 1
ATOM 1413 N N . ALA A 1 188 ? -8.438 3.877 5.914 1 98.31 188 ALA A N 1
ATOM 1414 C CA . ALA A 1 188 ? -8.68 2.76 5.008 1 98.31 188 ALA A CA 1
ATOM 1415 C C . ALA A 1 188 ? -7.527 1.763 5.035 1 98.31 188 ALA A C 1
ATOM 1417 O O . ALA A 1 188 ? -7.734 0.56 4.859 1 98.31 188 ALA A O 1
ATOM 1418 N N . ILE A 1 189 ? -6.281 2.23 5.199 1 98.31 189 ILE A N 1
ATOM 1419 C CA . ILE A 1 189 ? -5.133 1.335 5.301 1 98.31 189 ILE A CA 1
ATOM 1420 C C . ILE A 1 189 ? -5.27 0.463 6.547 1 98.31 189 ILE A C 1
ATOM 1422 O O . ILE A 1 189 ? -5.113 -0.758 6.48 1 98.31 189 ILE A O 1
ATOM 1426 N N . GLN A 1 190 ? -5.594 1.093 7.668 1 97.56 190 GLN A N 1
ATOM 1427 C CA . GLN A 1 190 ? -5.777 0.357 8.914 1 97.56 190 GLN A CA 1
ATOM 1428 C C . GLN A 1 190 ? -6.906 -0.663 8.789 1 97.56 190 GLN A C 1
ATOM 1430 O O . GLN A 1 190 ? -6.773 -1.802 9.242 1 97.56 190 GLN A O 1
ATOM 1435 N N . GLU A 1 191 ? -7.996 -0.219 8.219 1 98.12 191 GLU A N 1
ATOM 1436 C CA . GLU A 1 191 ? -9.117 -1.13 8.023 1 98.12 191 GLU A CA 1
ATOM 1437 C C . GLU A 1 191 ? -8.727 -2.301 7.125 1 98.12 191 GLU A C 1
ATOM 1439 O O . GLU A 1 191 ? -9.109 -3.443 7.387 1 98.12 191 GLU A O 1
ATOM 1444 N N . SER A 1 192 ? -7.996 -2.037 6.066 1 98.06 192 SER A N 1
ATOM 1445 C CA . SER A 1 192 ? -7.531 -3.094 5.172 1 98.06 192 SER A CA 1
ATOM 1446 C C . SER A 1 192 ? -6.691 -4.121 5.926 1 98.06 192 SER A C 1
ATOM 1448 O O . SER A 1 192 ? -6.824 -5.324 5.695 1 98.06 192 SER A O 1
ATOM 1450 N N . MET A 1 193 ? -5.852 -3.664 6.812 1 97.06 193 MET A N 1
ATOM 1451 C CA . MET A 1 193 ? -5.016 -4.562 7.602 1 97.06 193 MET A CA 1
ATOM 1452 C C . MET A 1 193 ? -5.871 -5.477 8.469 1 97.06 193 MET A C 1
ATOM 1454 O O . MET A 1 193 ? -5.527 -6.645 8.672 1 97.06 193 MET A O 1
ATOM 1458 N N . ILE A 1 194 ? -6.918 -4.938 8.977 1 97.62 194 ILE A N 1
ATOM 1459 C CA . ILE A 1 194 ? -7.836 -5.738 9.781 1 97.62 194 ILE A CA 1
ATOM 1460 C C . ILE A 1 194 ? -8.477 -6.816 8.914 1 97.62 194 ILE A C 1
ATOM 1462 O O . ILE A 1 194 ? -8.531 -7.984 9.297 1 97.62 194 ILE A O 1
ATOM 1466 N N . PHE A 1 195 ? -8.961 -6.438 7.723 1 98 195 PHE A N 1
ATOM 1467 C CA . PHE A 1 195 ? -9.531 -7.391 6.785 1 98 195 PHE A CA 1
ATOM 1468 C C . PHE A 1 195 ? -8.539 -8.492 6.453 1 98 195 PHE A C 1
ATOM 1470 O O . PHE A 1 195 ? -8.883 -9.68 6.469 1 98 195 PHE A O 1
ATOM 1477 N N . VAL A 1 196 ? -7.301 -8.125 6.168 1 96.88 196 VAL A N 1
ATOM 1478 C CA . VAL A 1 196 ? -6.25 -9.055 5.781 1 96.88 196 VAL A CA 1
ATOM 1479 C C . VAL A 1 196 ? -6.031 -10.078 6.895 1 96.88 196 VAL A C 1
ATOM 1481 O O . VAL A 1 196 ? -5.973 -11.281 6.637 1 96.88 196 VAL A O 1
ATOM 1484 N N . LYS A 1 197 ? -5.91 -9.586 8.086 1 96.75 197 LYS A N 1
ATOM 1485 C CA . LYS A 1 197 ? -5.68 -10.461 9.234 1 96.75 197 LYS A CA 1
ATOM 1486 C C . LYS A 1 197 ? -6.832 -11.445 9.414 1 96.75 197 LYS A C 1
ATOM 1488 O O . LYS A 1 197 ? -6.613 -12.641 9.594 1 96.75 197 LYS A O 1
ATOM 1493 N N . GLU A 1 198 ? -8.016 -10.938 9.359 1 97.75 198 GLU A N 1
ATOM 1494 C CA . GLU A 1 198 ? -9.195 -11.773 9.578 1 97.75 198 GLU A CA 1
ATOM 1495 C C . GLU A 1 198 ? -9.352 -12.812 8.469 1 97.75 198 GLU A C 1
ATOM 1497 O O . GLU A 1 198 ? -9.648 -13.977 8.734 1 97.75 198 GLU A O 1
ATOM 1502 N N . LEU A 1 199 ? -9.203 -12.398 7.242 1 98 199 LEU A N 1
ATOM 1503 C CA . LEU A 1 199 ? -9.312 -13.32 6.117 1 98 199 LEU A CA 1
ATOM 1504 C C . LEU A 1 199 ? -8.281 -14.438 6.223 1 98 199 LEU A C 1
ATOM 1506 O O . LEU A 1 199 ? -8.609 -15.609 6.047 1 98 199 LEU A O 1
ATOM 1510 N N . LYS A 1 200 ? -7.059 -14.07 6.492 1 97.44 200 LYS A N 1
ATOM 1511 C CA . LYS A 1 200 ? -5.992 -15.062 6.617 1 97.44 200 LYS A CA 1
ATOM 1512 C C . LYS A 1 200 ? -6.285 -16.047 7.746 1 97.44 200 LYS A C 1
ATOM 1514 O O . LYS A 1 200 ? -6.227 -17.266 7.551 1 97.44 200 LYS A O 1
ATOM 1519 N N . ASP A 1 201 ? -6.641 -15.508 8.938 1 97.5 201 ASP A N 1
ATOM 1520 C CA . ASP A 1 201 ? -6.891 -16.344 10.109 1 97.5 201 ASP A CA 1
ATOM 1521 C C . ASP A 1 201 ? -8.039 -17.312 9.852 1 97.5 201 ASP A C 1
ATOM 1523 O O . ASP A 1 201 ? -7.965 -18.484 10.242 1 97.5 201 ASP A O 1
ATOM 1527 N N . ARG A 1 202 ? -9.016 -16.891 9.188 1 97.56 202 ARG A N 1
ATOM 1528 C CA . ARG A 1 202 ? -10.219 -17.703 9.023 1 97.56 202 ARG A CA 1
ATOM 1529 C C . ARG A 1 202 ? -10.078 -18.656 7.852 1 97.56 202 ARG A C 1
ATOM 1531 O O . ARG A 1 202 ? -10.555 -19.797 7.91 1 97.56 202 ARG A O 1
ATOM 1538 N N . LEU A 1 203 ? -9.477 -18.234 6.785 1 97.69 203 LEU A N 1
ATOM 1539 C CA . LEU A 1 203 ? -9.305 -19.109 5.625 1 97.69 203 LEU A CA 1
ATOM 1540 C C . LEU A 1 203 ? -8.273 -20.188 5.906 1 97.69 203 LEU A C 1
ATOM 1542 O O . LEU A 1 203 ? -8.398 -21.312 5.422 1 97.69 203 LEU A O 1
ATOM 1546 N N . GLU A 1 204 ? -7.25 -19.875 6.707 1 97.25 204 GLU A N 1
ATOM 1547 C CA . GLU A 1 204 ? -6.172 -20.828 6.961 1 97.25 204 GLU A CA 1
ATOM 1548 C C . GLU A 1 204 ? -6.371 -21.547 8.289 1 97.25 204 GLU A C 1
ATOM 1550 O O . GLU A 1 204 ? -5.438 -22.141 8.828 1 97.25 204 GLU A O 1
ATOM 1555 N N . ALA A 1 205 ? -7.578 -21.484 8.773 1 96.25 205 ALA A N 1
ATOM 1556 C CA . ALA A 1 205 ? -7.863 -22.125 10.055 1 96.25 205 ALA A CA 1
ATOM 1557 C C . ALA A 1 205 ? -7.941 -23.641 9.898 1 96.25 205 ALA A C 1
ATOM 1559 O O . ALA A 1 205 ? -8.25 -24.156 8.82 1 96.25 205 ALA A O 1
ATOM 1560 N N . ASN A 1 206 ? -7.582 -24.406 10.938 1 95.06 206 ASN A N 1
ATOM 1561 C CA . ASN A 1 206 ? -7.832 -25.828 11.102 1 95.06 206 ASN A CA 1
ATOM 1562 C C . ASN A 1 206 ? -7.121 -26.656 10.023 1 95.06 206 ASN A C 1
ATOM 1564 O O . ASN A 1 206 ? -7.715 -27.547 9.43 1 95.06 206 ASN A O 1
ATOM 1568 N N . GLN A 1 207 ? -5.867 -26.344 9.68 1 95.94 207 GLN A N 1
ATOM 1569 C CA . GLN A 1 207 ? -5.129 -27.094 8.664 1 95.94 207 GLN A CA 1
ATOM 1570 C C . GLN A 1 207 ? -3.895 -27.766 9.258 1 95.94 207 GLN A C 1
ATOM 1572 O O . GLN A 1 207 ? -2.947 -28.094 8.539 1 95.94 207 GLN A O 1
ATOM 1577 N N . GLU A 1 208 ? -3.91 -27.906 10.586 1 93.25 208 GLU A N 1
ATOM 1578 C CA . GLU A 1 208 ? -2.779 -28.531 11.281 1 93.25 208 GLU A CA 1
ATOM 1579 C C . GLU A 1 208 ? -2.498 -29.922 10.742 1 93.25 208 GLU A C 1
ATOM 1581 O O . GLU A 1 208 ? -3.422 -30.719 10.547 1 93.25 208 GLU A O 1
ATOM 1586 N N . GLY A 1 209 ? -1.243 -30.234 10.414 1 93.31 209 GLY A N 1
ATOM 1587 C CA . GLY A 1 209 ? -0.836 -31.562 10.008 1 93.31 209 GLY A CA 1
ATOM 1588 C C . GLY A 1 209 ? -0.933 -31.797 8.508 1 93.31 209 GLY A C 1
ATOM 1589 O O . GLY A 1 209 ? -0.491 -32.812 8 1 93.31 209 GLY A O 1
ATOM 1590 N N . ARG A 1 210 ? -1.442 -30.828 7.805 1 95 210 ARG A N 1
ATOM 1591 C CA . ARG A 1 210 ? -1.56 -31 6.359 1 95 210 ARG A CA 1
ATOM 1592 C C . ARG A 1 210 ? -0.223 -30.75 5.668 1 95 210 ARG A C 1
ATOM 1594 O O . ARG A 1 210 ? 0.567 -29.922 6.113 1 95 210 ARG A O 1
ATOM 1601 N N . SER A 1 211 ? -0.033 -31.531 4.594 1 95.06 211 SER A N 1
ATOM 1602 C CA . SER A 1 211 ? 1.147 -31.281 3.773 1 95.06 211 SER A CA 1
ATOM 1603 C C . SER A 1 211 ? 1.007 -29.984 2.973 1 95.06 211 SER A C 1
ATOM 1605 O O . SER A 1 211 ? -0.098 -29.469 2.816 1 95.06 211 SER A O 1
ATOM 1607 N N . LYS A 1 212 ? 2.051 -29.438 2.441 1 94.75 212 LYS A N 1
ATOM 1608 C CA . LYS A 1 212 ? 2.088 -28.172 1.708 1 94.75 212 LYS A CA 1
ATOM 1609 C C . LYS A 1 212 ? 1.127 -28.203 0.523 1 94.75 212 LYS A C 1
ATOM 1611 O O . LYS A 1 212 ? 0.452 -27.203 0.245 1 94.75 212 LYS A O 1
ATOM 1616 N N . GLY A 1 213 ? 1.073 -29.359 -0.136 1 95.5 213 GLY A N 1
ATOM 1617 C CA . GLY A 1 213 ? 0.21 -29.5 -1.299 1 95.5 213 GLY A CA 1
ATOM 1618 C C . GLY A 1 213 ? -1.266 -29.516 -0.947 1 95.5 213 GLY A C 1
ATOM 1619 O O . GLY A 1 213 ? -2.119 -29.359 -1.824 1 95.5 213 GLY A O 1
ATOM 1620 N N . MET A 1 214 ? -1.534 -29.625 0.349 1 97.19 214 MET A N 1
ATOM 1621 C CA . MET A 1 214 ? -2.922 -29.75 0.787 1 97.19 214 MET A CA 1
ATOM 1622 C C . MET A 1 214 ? -3.33 -28.547 1.644 1 97.19 214 MET A C 1
ATOM 1624 O O . MET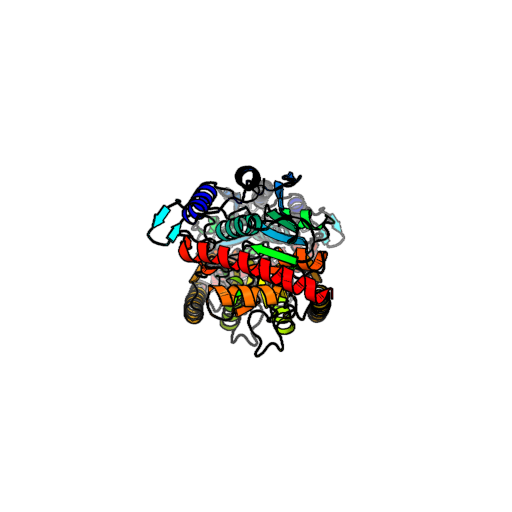 A 1 214 ? -4.406 -28.562 2.246 1 97.19 214 MET A O 1
ATOM 1628 N N . LEU A 1 215 ? -2.504 -27.516 1.693 1 97.06 215 LEU A N 1
ATOM 1629 C CA . LEU A 1 215 ? -2.795 -26.312 2.475 1 97.06 215 LEU A CA 1
ATOM 1630 C C . LEU A 1 215 ? -3.549 -25.297 1.636 1 97.06 215 LEU A C 1
ATOM 1632 O O . LEU A 1 215 ? -3.223 -25.078 0.466 1 97.06 215 LEU A O 1
ATOM 1636 N N . LEU A 1 216 ? -4.598 -24.734 2.211 1 98.19 216 LEU A N 1
ATOM 1637 C CA . LEU A 1 216 ? -5.148 -23.484 1.698 1 98.19 216 LEU A CA 1
ATOM 1638 C C . LEU A 1 216 ? -4.316 -22.281 2.164 1 98.19 216 LEU A C 1
ATOM 1640 O O . LEU A 1 216 ? -4.113 -22.094 3.365 1 98.19 216 LEU A O 1
ATOM 1644 N N . THR A 1 217 ? -3.801 -21.484 1.262 1 97.62 217 THR A N 1
ATOM 1645 C CA . THR A 1 217 ? -2.961 -20.359 1.637 1 97.62 217 THR A CA 1
ATOM 1646 C C . THR A 1 217 ? -3.482 -19.062 1.008 1 97.62 217 THR A C 1
ATOM 1648 O O . THR A 1 217 ? -4.012 -19.078 -0.104 1 97.62 217 THR A O 1
ATOM 1651 N N . ILE A 1 218 ? -3.445 -18.031 1.681 1 97.94 218 ILE A N 1
ATOM 1652 C CA . ILE A 1 218 ? -3.762 -16.688 1.197 1 97.94 218 ILE A CA 1
ATOM 1653 C C . ILE A 1 218 ? -2.551 -15.773 1.374 1 97.94 218 ILE A C 1
ATOM 1655 O O . ILE A 1 218 ? -2.057 -15.602 2.49 1 97.94 218 ILE A O 1
ATOM 1659 N N . THR A 1 219 ? -2.059 -15.211 0.286 1 97.56 219 THR A N 1
ATOM 1660 C CA . THR A 1 219 ? -0.844 -14.406 0.29 1 97.56 219 THR A CA 1
ATOM 1661 C C . THR A 1 219 ? -1.111 -13.023 -0.294 1 97.56 219 THR A C 1
ATOM 1663 O O . THR A 1 219 ? -1.681 -12.898 -1.381 1 97.56 219 THR A O 1
ATOM 1666 N N . MET A 1 220 ? -0.718 -11.977 0.467 1 97.81 220 MET A N 1
ATOM 1667 C CA . MET A 1 220 ? -0.757 -10.633 -0.106 1 97.81 220 MET A CA 1
ATOM 1668 C C . MET A 1 220 ? 0.355 -10.445 -1.132 1 97.81 220 MET A C 1
ATOM 1670 O O . MET A 1 220 ? 1.522 -10.719 -0.846 1 97.81 220 MET A O 1
ATOM 1674 N N . THR A 1 221 ? -0.035 -9.906 -2.266 1 97.94 221 THR A N 1
ATOM 1675 C CA . THR A 1 221 ? 0.981 -9.75 -3.299 1 97.94 221 THR A CA 1
ATOM 1676 C C . THR A 1 221 ? 1.155 -8.273 -3.66 1 97.94 221 THR A C 1
ATOM 1678 O O . THR A 1 221 ? 2.221 -7.867 -4.125 1 97.94 221 THR A O 1
ATOM 1681 N N . GLU A 1 222 ? 0.131 -7.473 -3.484 1 98.38 222 GLU A N 1
ATOM 1682 C CA . GLU A 1 222 ? 0.19 -6.035 -3.719 1 98.38 222 GLU A CA 1
ATOM 1683 C C . GLU A 1 222 ? -0.682 -5.277 -2.723 1 98.38 222 GLU A C 1
ATOM 1685 O O . GLU A 1 222 ? -1.69 -5.801 -2.246 1 98.38 222 GLU A O 1
ATOM 1690 N N . ILE A 1 223 ? -0.288 -4.02 -2.457 1 98.56 223 ILE A N 1
ATOM 1691 C CA . ILE A 1 223 ? -1.097 -3.125 -1.638 1 98.56 223 ILE A CA 1
ATOM 1692 C C . ILE A 1 223 ? -0.851 -1.678 -2.061 1 98.56 223 ILE A C 1
ATOM 1694 O O . ILE A 1 223 ? 0.272 -1.31 -2.412 1 98.56 223 ILE A O 1
ATOM 1698 N N . LYS A 1 224 ? -1.861 -0.925 -2.092 1 98.5 224 LYS A N 1
ATOM 1699 C CA . LYS A 1 224 ? -1.771 0.5 -2.395 1 98.5 224 LYS A CA 1
ATOM 1700 C C . LYS A 1 224 ? -2.869 1.284 -1.679 1 98.5 224 LYS A C 1
ATOM 1702 O O . LYS A 1 224 ? -4.051 0.952 -1.792 1 98.5 224 LYS A O 1
ATOM 1707 N N . GLY A 1 225 ? -2.459 2.279 -0.934 1 98.25 225 GLY A N 1
ATOM 1708 C CA . GLY A 1 225 ? -3.412 3.127 -0.236 1 98.25 225 GLY A CA 1
ATOM 1709 C C . GLY A 1 225 ? -2.867 4.508 0.078 1 98.25 225 GLY A C 1
ATOM 1710 O O . GLY A 1 225 ? -1.677 4.66 0.356 1 98.25 225 GLY A O 1
ATOM 1711 N N . GLY A 1 226 ? -3.789 5.523 0.043 1 96.38 226 GLY A N 1
ATOM 1712 C CA . GLY A 1 226 ? -3.42 6.891 0.382 1 96.38 226 GLY A CA 1
ATOM 1713 C C . GLY A 1 226 ? -2.955 7.699 -0.814 1 96.38 226 GLY A C 1
ATOM 1714 O O . GLY A 1 226 ? -2.377 7.148 -1.754 1 96.38 226 GLY A O 1
ATOM 1715 N N . THR A 1 227 ? -3.24 9.023 -0.741 1 91.94 227 THR A N 1
ATOM 1716 C CA . THR A 1 227 ? -2.902 9.891 -1.863 1 91.94 227 THR A CA 1
ATOM 1717 C C . THR A 1 227 ? -2.111 11.102 -1.389 1 91.94 227 THR A C 1
ATOM 1719 O O . THR A 1 227 ? -1.647 11.906 -2.201 1 91.94 227 THR A O 1
ATOM 1722 N N . SER A 1 228 ? -2.023 11.312 -0.073 1 90.75 228 SER A N 1
ATOM 1723 C CA . SER A 1 228 ? -1.35 12.477 0.493 1 90.75 228 SER A CA 1
ATOM 1724 C C . SER A 1 228 ? -0.671 12.133 1.815 1 90.75 228 SER A C 1
ATOM 1726 O O . SER A 1 228 ? -1.172 11.305 2.578 1 90.75 228 SER A O 1
ATOM 1728 N N . HIS A 1 229 ? 0.362 12.82 2.072 1 91.81 229 HIS A N 1
ATOM 1729 C CA . HIS A 1 229 ? 1.177 12.492 3.236 1 91.81 229 HIS A CA 1
ATOM 1730 C C . HIS A 1 229 ? 0.577 13.078 4.512 1 91.81 229 HIS A C 1
ATOM 1732 O O . HIS A 1 229 ? 1.015 12.75 5.617 1 91.81 229 HIS A O 1
ATOM 1738 N N . ASN A 1 230 ? -0.508 13.898 4.43 1 90.69 230 ASN A N 1
ATOM 1739 C CA . ASN A 1 230 ? -0.998 14.578 5.625 1 90.69 230 ASN A CA 1
ATOM 1740 C C . ASN A 1 230 ? -2.492 14.344 5.828 1 90.69 230 ASN A C 1
ATOM 1742 O O . ASN A 1 230 ? -3.135 15.055 6.605 1 90.69 230 ASN A O 1
ATOM 1746 N N . VAL A 1 231 ? -3.041 13.414 5.137 1 92.75 231 VAL A N 1
ATOM 1747 C CA . VAL A 1 231 ? -4.465 13.117 5.258 1 92.75 231 VAL A CA 1
ATOM 1748 C C . VAL A 1 231 ? -4.664 11.617 5.461 1 92.75 231 VAL A C 1
ATOM 1750 O O . VAL A 1 231 ? -3.895 10.805 4.941 1 92.75 231 VAL A O 1
ATOM 1753 N N . THR A 1 232 ? -5.664 11.266 6.219 1 95.75 232 THR A N 1
ATOM 1754 C CA . THR A 1 232 ? -5.996 9.852 6.359 1 95.75 232 THR A CA 1
ATOM 1755 C C . THR A 1 232 ? -6.527 9.289 5.047 1 95.75 232 THR A C 1
ATOM 1757 O O . THR A 1 232 ? -7.285 9.953 4.34 1 95.75 232 THR A O 1
ATOM 1760 N N . PRO A 1 233 ? -6.117 8.141 4.715 1 97.12 233 PRO A N 1
ATOM 1761 C CA . PRO A 1 233 ? -6.508 7.574 3.42 1 97.12 233 PRO A CA 1
ATOM 1762 C C . PRO A 1 233 ? -7.977 7.164 3.375 1 97.12 233 PRO A C 1
ATOM 1764 O O . PRO A 1 233 ? -8.484 6.562 4.324 1 97.12 233 PRO A O 1
ATOM 1767 N N . LYS A 1 234 ? -8.609 7.445 2.26 1 97.06 234 LYS A N 1
ATOM 1768 C CA . LYS A 1 234 ? -10.016 7.117 2.061 1 97.06 234 LYS A CA 1
ATOM 1769 C C . LYS A 1 234 ? -10.172 5.738 1.427 1 97.06 234 LYS A C 1
ATOM 1771 O O . LYS A 1 234 ? -11.242 5.125 1.524 1 97.06 234 LYS A O 1
ATOM 1776 N N . GLU A 1 235 ? -9.133 5.34 0.764 1 98.06 235 GLU A N 1
ATOM 1777 C CA . GLU A 1 235 ? -9.203 4.07 0.048 1 98.06 235 GLU A CA 1
ATOM 1778 C C . GLU A 1 235 ? -7.902 3.285 0.186 1 98.06 235 GLU A C 1
ATOM 1780 O O . GLU A 1 235 ? -6.832 3.875 0.333 1 98.06 235 GLU A O 1
ATOM 1785 N N . CYS A 1 236 ? -7.973 1.982 0.128 1 98.5 236 CYS A N 1
ATOM 1786 C CA . CYS A 1 236 ? -6.848 1.052 0.117 1 98.5 236 CYS A CA 1
ATOM 1787 C C . CYS A 1 236 ? -7.195 -0.214 -0.657 1 98.5 236 CYS A C 1
ATOM 1789 O O . CYS A 1 236 ? -8.281 -0.772 -0.487 1 98.5 236 CYS A O 1
ATOM 1791 N N . GLU A 1 237 ? -6.332 -0.598 -1.52 1 98.56 237 GLU A N 1
ATOM 1792 C CA . GLU A 1 237 ? -6.523 -1.799 -2.326 1 98.56 237 GLU A CA 1
ATOM 1793 C C . GLU A 1 237 ? -5.449 -2.842 -2.027 1 98.56 237 GLU A C 1
ATOM 1795 O O . GLU A 1 237 ? -4.27 -2.508 -1.907 1 98.56 237 GLU A O 1
ATOM 1800 N N . THR A 1 238 ? -5.859 -4.055 -1.886 1 98.5 238 THR A N 1
ATOM 1801 C CA . THR A 1 238 ? -4.941 -5.16 -1.628 1 98.5 238 THR A CA 1
ATOM 1802 C C . THR A 1 238 ? -5.23 -6.332 -2.562 1 98.5 238 THR A C 1
ATOM 1804 O O . THR A 1 238 ? -6.387 -6.723 -2.736 1 98.5 238 THR A O 1
ATOM 1807 N N . THR A 1 239 ? -4.195 -6.875 -3.166 1 98.56 239 THR A N 1
ATOM 1808 C CA . THR A 1 239 ? -4.312 -8.062 -4.008 1 98.56 239 THR A CA 1
ATOM 1809 C C . THR A 1 239 ? -3.873 -9.312 -3.246 1 98.56 239 THR A C 1
ATOM 1811 O O . THR A 1 239 ? -2.857 -9.289 -2.549 1 98.56 239 THR A O 1
ATOM 1814 N N . PHE A 1 240 ? -4.648 -10.383 -3.377 1 98.38 240 PHE A N 1
ATOM 1815 C CA . PHE A 1 240 ? -4.359 -11.656 -2.74 1 98.38 240 PHE A CA 1
ATOM 1816 C C . PHE A 1 240 ? -4.211 -12.758 -3.783 1 98.38 240 PHE A C 1
ATOM 1818 O O . PHE A 1 240 ? -4.945 -12.789 -4.773 1 98.38 240 PHE A O 1
ATOM 1825 N N . ASP A 1 241 ? -3.297 -13.586 -3.547 1 98 241 ASP A N 1
ATOM 1826 C CA . ASP A 1 241 ? -3.189 -14.875 -4.219 1 98 241 ASP A CA 1
ATOM 1827 C C . ASP A 1 241 ? -3.576 -16.016 -3.285 1 98 241 ASP A C 1
ATOM 1829 O O . ASP A 1 241 ? -2.9 -16.266 -2.285 1 98 241 ASP A O 1
ATOM 1833 N N . ILE A 1 242 ? -4.613 -16.75 -3.637 1 98.5 242 ILE A N 1
ATOM 1834 C CA . ILE A 1 242 ? -5.129 -17.828 -2.809 1 98.5 242 ILE A CA 1
ATOM 1835 C C . ILE A 1 242 ? -4.945 -19.156 -3.531 1 98.5 242 ILE A C 1
ATOM 1837 O O . ILE A 1 242 ? -5.41 -19.328 -4.66 1 98.5 242 ILE A O 1
ATOM 1841 N N . ARG A 1 243 ? -4.293 -20.062 -2.904 1 98.5 243 ARG A N 1
ATOM 1842 C CA . ARG A 1 243 ? -4.062 -21.391 -3.479 1 98.5 243 ARG A CA 1
ATOM 1843 C C . ARG A 1 243 ? -4.941 -22.438 -2.809 1 98.5 243 ARG A C 1
ATOM 1845 O O . ARG A 1 243 ? -4.926 -22.578 -1.583 1 98.5 243 ARG A O 1
ATOM 1852 N N . ILE A 1 244 ? -5.645 -23.172 -3.619 1 98.56 244 ILE A N 1
ATOM 1853 C CA . ILE A 1 244 ? -6.738 -24.016 -3.166 1 98.56 244 ILE A CA 1
ATOM 1854 C C . ILE A 1 244 ? -6.363 -25.484 -3.348 1 98.56 244 ILE A C 1
ATOM 1856 O O . ILE A 1 244 ? -6.113 -25.938 -4.469 1 98.56 244 ILE A O 1
ATOM 1860 N N . PRO A 1 245 ? -6.348 -26.281 -2.289 1 98.12 245 PRO A N 1
ATOM 1861 C CA . PRO A 1 245 ? -6.023 -27.703 -2.412 1 98.12 245 PRO A CA 1
ATOM 1862 C C . PRO A 1 245 ? -7.117 -28.5 -3.121 1 98.12 245 PRO A C 1
ATOM 1864 O O . PRO A 1 245 ? -8.219 -27.984 -3.332 1 98.12 245 PRO A O 1
ATOM 1867 N N . VAL A 1 246 ? -6.848 -29.719 -3.477 1 97.88 246 VAL A N 1
ATOM 1868 C CA . VAL A 1 246 ? -7.664 -30.5 -4.391 1 97.88 246 VAL A CA 1
ATOM 1869 C C . VAL A 1 246 ? -8.93 -30.984 -3.678 1 97.88 246 VAL A C 1
ATOM 1871 O O . VAL A 1 246 ? -9.883 -31.422 -4.32 1 97.88 246 VAL A O 1
ATOM 1874 N N . ASP A 1 247 ? -8.984 -30.953 -2.344 1 97.5 247 ASP A N 1
ATOM 1875 C CA . ASP A 1 247 ? -10.18 -31.375 -1.621 1 97.5 247 ASP A CA 1
ATOM 1876 C C . ASP A 1 247 ? -11.156 -30.203 -1.444 1 97.5 247 ASP A C 1
ATOM 1878 O O . ASP A 1 247 ? -12.172 -30.344 -0.76 1 97.5 247 ASP A O 1
ATOM 1882 N N . MET A 1 248 ? -10.812 -29.031 -1.999 1 97.5 248 MET A N 1
ATOM 1883 C CA . MET A 1 248 ? -11.68 -27.859 -2.061 1 97.5 248 MET A CA 1
ATOM 1884 C C . MET A 1 248 ? -11.867 -27.406 -3.5 1 97.5 248 MET A C 1
ATOM 1886 O O . MET A 1 248 ? -11.406 -28.062 -4.434 1 97.5 248 MET A O 1
ATOM 1890 N N . ASN A 1 249 ? -12.711 -26.328 -3.709 1 97.62 249 ASN A N 1
ATOM 1891 C CA . ASN A 1 249 ? -12.891 -25.75 -5.035 1 97.62 249 ASN A CA 1
ATOM 1892 C C . ASN A 1 249 ? -13.047 -24.234 -4.973 1 97.62 249 ASN A C 1
ATOM 1894 O O . ASN A 1 249 ? -13.234 -23.672 -3.895 1 97.62 249 ASN A O 1
ATOM 1898 N N . CYS A 1 250 ? -12.953 -23.625 -6.086 1 97.94 250 CYS A N 1
ATOM 1899 C CA . CYS A 1 250 ? -12.945 -22.172 -6.164 1 97.94 250 CYS A CA 1
ATOM 1900 C C . CYS A 1 250 ? -14.281 -21.594 -5.699 1 97.94 250 CYS A C 1
ATOM 1902 O O . CYS A 1 250 ? -14.32 -20.594 -4.977 1 97.94 250 CYS A O 1
ATOM 1904 N N . LYS A 1 251 ? -15.344 -22.219 -6.082 1 97.62 251 LYS A N 1
ATOM 1905 C CA . LYS A 1 251 ? -16.672 -21.703 -5.758 1 97.62 251 LYS A CA 1
ATOM 1906 C C . LYS A 1 251 ? -16.891 -21.641 -4.25 1 97.62 251 LYS A C 1
ATOM 1908 O O . LYS A 1 251 ? -17.359 -20.625 -3.73 1 97.62 251 LYS A O 1
ATOM 1913 N N . THR A 1 252 ? -16.562 -22.672 -3.549 1 97.69 252 THR A N 1
ATOM 1914 C CA . THR A 1 252 ? -16.734 -22.719 -2.102 1 97.69 252 THR A CA 1
ATOM 1915 C C . THR A 1 252 ? -15.867 -21.672 -1.411 1 97.69 252 THR A C 1
ATOM 1917 O O . THR A 1 252 ? -16.312 -21.031 -0.456 1 97.69 252 THR A O 1
ATOM 1920 N N . ILE A 1 253 ? -14.656 -21.516 -1.862 1 98.31 253 ILE A N 1
ATOM 1921 C CA . ILE A 1 253 ? -13.734 -20.562 -1.252 1 98.31 253 ILE A CA 1
ATOM 1922 C C . ILE A 1 253 ? -14.219 -19.141 -1.536 1 98.31 253 ILE A C 1
ATOM 1924 O O . ILE A 1 253 ? -14.141 -18.266 -0.667 1 98.31 253 ILE A O 1
ATOM 1928 N N . GLU A 1 254 ? -14.711 -18.922 -2.75 1 97.81 254 GLU A N 1
ATOM 1929 C CA . GLU A 1 254 ? -15.266 -17.609 -3.09 1 97.81 254 GLU A CA 1
ATOM 1930 C C . GLU A 1 254 ? -16.453 -17.266 -2.195 1 97.81 254 GLU A C 1
ATOM 1932 O O . GLU A 1 254 ? -16.594 -16.125 -1.758 1 97.81 254 GLU A O 1
ATOM 1937 N N . GLN A 1 255 ? -17.297 -18.234 -1.993 1 97.88 255 GLN A N 1
ATOM 1938 C CA . GLN A 1 255 ? -18.453 -18.031 -1.113 1 97.88 255 GLN A CA 1
ATOM 1939 C C . GLN A 1 255 ? -18 -17.703 0.307 1 97.88 255 GLN A C 1
ATOM 1941 O O . GLN A 1 255 ? -18.578 -16.828 0.963 1 97.88 255 GLN A O 1
ATOM 1946 N N . LYS A 1 256 ? -17.031 -18.391 0.758 1 97.75 256 LYS A N 1
ATOM 1947 C CA . LYS A 1 256 ? -16.469 -18.109 2.08 1 97.75 256 LYS A CA 1
ATOM 1948 C C . LYS A 1 256 ? -15.922 -16.688 2.156 1 97.75 256 LYS A C 1
ATOM 1950 O O . LYS A 1 256 ? -16.156 -15.984 3.139 1 97.75 256 LYS A O 1
ATOM 1955 N N . ILE A 1 257 ? -15.195 -16.281 1.153 1 98.19 257 ILE A N 1
ATOM 1956 C CA . ILE A 1 257 ? -14.625 -14.938 1.094 1 98.19 257 ILE A CA 1
ATOM 1957 C C . ILE A 1 257 ? -15.742 -13.891 1.094 1 98.19 257 ILE A C 1
ATOM 1959 O O . ILE A 1 257 ? -15.68 -12.906 1.832 1 98.19 257 ILE A O 1
ATOM 1963 N N . SER A 1 258 ? -16.734 -14.141 0.261 1 98 258 SER A N 1
ATOM 1964 C CA . SER A 1 258 ? -17.875 -13.242 0.179 1 98 258 SER A CA 1
ATOM 1965 C C . SER A 1 258 ? -18.531 -13.055 1.543 1 98 258 SER A C 1
ATOM 1967 O O . SER A 1 258 ? -18.812 -11.922 1.955 1 98 258 SER A O 1
ATOM 1969 N N . THR A 1 259 ? -18.75 -14.109 2.203 1 98.31 259 THR A N 1
ATOM 1970 C CA . THR A 1 259 ? -19.375 -14.086 3.521 1 98.31 259 THR A CA 1
ATOM 1971 C C . THR A 1 259 ? -18.484 -13.328 4.52 1 98.31 259 THR A C 1
ATOM 1973 O O . THR A 1 259 ? -18.984 -12.477 5.258 1 98.31 259 THR A O 1
ATOM 1976 N N . LEU A 1 260 ? -17.234 -13.641 4.535 1 98.12 260 LEU A N 1
ATOM 1977 C CA . LEU A 1 260 ? -16.297 -13.023 5.477 1 98.12 260 LEU A CA 1
ATOM 1978 C C . LEU A 1 260 ? -16.188 -11.523 5.227 1 98.12 260 LEU A C 1
ATOM 1980 O O . LEU A 1 260 ? -16.219 -10.734 6.172 1 98.12 260 LEU A O 1
ATOM 1984 N N . VAL A 1 261 ? -16.047 -11.156 3.953 1 98.38 261 VAL A N 1
ATOM 1985 C CA . VAL A 1 261 ? -15.906 -9.75 3.6 1 98.38 261 VAL A CA 1
ATOM 1986 C C . VAL A 1 261 ? -17.141 -8.984 4.059 1 98.38 261 VAL A C 1
ATOM 1988 O O . VAL A 1 261 ? -17.031 -7.895 4.629 1 98.38 261 VAL A O 1
ATOM 1991 N N . LYS A 1 262 ? -18.281 -9.539 3.816 1 98.12 262 LYS A N 1
ATOM 1992 C CA . LYS A 1 262 ? -19.531 -8.906 4.234 1 98.12 262 LYS A CA 1
ATOM 1993 C C . LYS A 1 262 ? -19.609 -8.773 5.75 1 98.12 262 LYS A C 1
ATOM 1995 O O . LYS A 1 262 ? -19.969 -7.715 6.27 1 98.12 262 LYS A O 1
ATOM 2000 N N . GLU A 1 263 ? -19.297 -9.812 6.484 1 98.38 263 GLU A N 1
ATOM 2001 C CA . GLU A 1 263 ? -19.344 -9.82 7.945 1 98.38 263 GLU A CA 1
ATOM 2002 C C . GLU A 1 263 ? -18.391 -8.773 8.523 1 98.38 263 GLU A C 1
ATOM 2004 O O . GLU A 1 263 ? -18.781 -7.992 9.398 1 98.38 263 GLU A O 1
ATOM 2009 N N . ILE A 1 264 ? -17.188 -8.734 8.039 1 98.25 264 ILE A N 1
ATOM 2010 C CA . ILE A 1 264 ? -16.188 -7.805 8.547 1 98.25 264 ILE A CA 1
ATOM 2011 C C . ILE A 1 264 ? -16.594 -6.375 8.211 1 98.25 264 ILE A C 1
ATOM 2013 O O . ILE A 1 264 ? -16.453 -5.473 9.039 1 98.25 264 ILE A O 1
ATOM 2017 N N . SER A 1 265 ? -17.031 -6.188 6.961 1 98.19 265 SER A N 1
ATOM 2018 C CA . SER A 1 265 ? -17.5 -4.871 6.531 1 98.19 265 SER A CA 1
ATOM 2019 C C . SER A 1 265 ? -18.578 -4.336 7.457 1 98.19 265 SER A C 1
ATOM 2021 O O . SER A 1 265 ? -18.562 -3.162 7.832 1 98.19 265 SER A O 1
ATOM 2023 N N . GLN A 1 266 ? -19.531 -5.137 7.828 1 97.94 266 GLN A N 1
ATOM 2024 C CA . GLN A 1 266 ? -20.625 -4.754 8.719 1 97.94 266 GLN A CA 1
ATOM 2025 C C . GLN A 1 266 ? -20.109 -4.465 10.125 1 97.94 266 GLN A C 1
ATOM 2027 O O . GLN A 1 266 ? -20.484 -3.465 10.734 1 97.94 266 GLN A O 1
ATOM 2032 N N . GLU A 1 267 ? -19.281 -5.32 10.602 1 98 267 GLU A N 1
ATOM 2033 C CA . GLU A 1 267 ? -18.719 -5.152 11.945 1 98 267 GLU A CA 1
ATOM 2034 C C . GLU A 1 267 ? -17.906 -3.865 12.047 1 98 267 GLU A C 1
ATOM 2036 O O . GLU A 1 267 ? -17.969 -3.17 13.062 1 98 267 GLU A O 1
ATOM 2041 N N . ARG A 1 268 ? -17.156 -3.58 10.992 1 97.25 268 ARG A N 1
ATOM 2042 C CA . ARG A 1 268 ? -16.234 -2.447 11 1 97.25 268 ARG A CA 1
ATOM 2043 C C . ARG A 1 268 ? -16.922 -1.185 10.492 1 97.25 268 ARG A C 1
ATOM 2045 O O . ARG A 1 268 ? -16.375 -0.085 10.609 1 97.25 268 ARG A O 1
ATOM 2052 N N . ASP A 1 269 ? -18.094 -1.33 9.922 1 97.12 269 ASP A N 1
ATOM 2053 C CA . ASP A 1 269 ? -18.859 -0.221 9.352 1 97.12 269 ASP A CA 1
ATOM 2054 C C . ASP A 1 269 ? -18.047 0.513 8.289 1 97.12 269 ASP A C 1
ATOM 2056 O O . ASP A 1 269 ? -17.859 1.729 8.375 1 97.12 269 ASP A O 1
ATOM 2060 N N . VAL A 1 270 ? -17.484 -0.208 7.371 1 98 270 VAL A N 1
ATOM 2061 C CA . VAL A 1 270 ? -16.781 0.325 6.215 1 98 270 VAL A CA 1
ATOM 2062 C C . VAL A 1 270 ? -17.281 -0.35 4.941 1 98 270 VAL A C 1
ATOM 2064 O O . VAL A 1 270 ? -17.922 -1.402 5 1 98 270 VAL A O 1
ATOM 2067 N N . GLU A 1 271 ? -17.031 0.305 3.805 1 98.12 271 GLU A N 1
ATOM 2068 C CA . GLU A 1 271 ? -17.359 -0.297 2.514 1 98.12 271 GLU A CA 1
ATOM 2069 C C . GLU A 1 271 ? -16.219 -1.181 2.018 1 98.12 271 GLU A C 1
ATOM 2071 O O . GLU A 1 271 ? -15.055 -0.771 2.033 1 98.12 271 GLU A O 1
ATOM 2076 N N . ALA A 1 272 ? -16.547 -2.391 1.645 1 98.31 272 ALA A N 1
ATOM 2077 C CA . ALA A 1 272 ? -15.57 -3.344 1.11 1 98.31 272 ALA A CA 1
ATOM 2078 C C . ALA A 1 272 ? -16.094 -4.012 -0.156 1 98.31 272 ALA A C 1
ATOM 2080 O O . ALA A 1 272 ? -17.234 -4.473 -0.192 1 98.31 272 ALA A O 1
ATOM 2081 N N . PHE A 1 273 ? -15.25 -3.934 -1.172 1 96.94 273 PHE A N 1
ATOM 2082 C CA . PHE A 1 273 ? -15.555 -4.578 -2.441 1 96.94 273 PHE A CA 1
ATOM 2083 C C . PHE A 1 273 ? -14.406 -5.465 -2.895 1 96.94 273 PHE A C 1
ATOM 2085 O O . PHE A 1 273 ? -13.242 -5.059 -2.842 1 96.94 273 PHE A O 1
ATOM 2092 N N . TYR A 1 274 ? -14.719 -6.711 -3.266 1 95.75 274 TYR A N 1
ATOM 2093 C CA . TYR A 1 274 ? -13.664 -7.539 -3.844 1 95.75 274 TYR A CA 1
ATOM 2094 C C . TYR A 1 274 ? -14.031 -7.98 -5.254 1 95.75 274 TYR A C 1
ATOM 2096 O O . TYR A 1 274 ? -15.211 -8.023 -5.609 1 95.75 274 TYR A O 1
ATOM 2104 N N . SER A 1 275 ? -13.07 -8.219 -6.055 1 97.44 275 SER A N 1
ATOM 2105 C CA . SER A 1 275 ? -13.234 -8.742 -7.41 1 97.44 275 SER A CA 1
ATOM 2106 C C . SER A 1 275 ? -12.281 -9.898 -7.676 1 97.44 275 SER A C 1
ATOM 2108 O O . SER A 1 275 ? -11.195 -9.961 -7.094 1 97.44 275 SER A O 1
ATOM 2110 N N . ILE A 1 276 ? -12.727 -10.789 -8.531 1 96.88 276 ILE A N 1
ATOM 2111 C CA . ILE A 1 276 ? -11.906 -11.922 -8.938 1 96.88 276 ILE A CA 1
ATOM 2112 C C . ILE A 1 276 ? -11.07 -11.539 -10.164 1 96.88 276 ILE A C 1
ATOM 2114 O O . ILE A 1 276 ? -11.609 -11.125 -11.188 1 96.88 276 ILE A O 1
ATOM 2118 N N . LEU A 1 277 ? -9.836 -11.664 -10.023 1 95 277 LEU A N 1
ATOM 2119 C CA . LEU A 1 277 ? -8.922 -11.328 -11.102 1 95 277 LEU A CA 1
ATOM 2120 C C . LEU A 1 277 ? -8.609 -12.555 -11.953 1 95 277 LEU A C 1
ATOM 2122 O O . LEU A 1 277 ? -8.367 -12.438 -13.156 1 95 277 LEU A O 1
ATOM 2126 N N . ASP A 1 278 ? -8.5 -13.688 -11.398 1 93 278 ASP A N 1
ATOM 2127 C CA . ASP A 1 278 ? -8.156 -14.953 -12.039 1 93 278 ASP A CA 1
ATOM 2128 C C . ASP A 1 278 ? -8.672 -16.141 -11.219 1 93 278 ASP A C 1
ATOM 2130 O O . ASP A 1 278 ? -8.766 -16.062 -9.992 1 93 278 ASP A O 1
ATOM 2134 N N . GLU A 1 279 ? -9.047 -17.172 -11.891 1 95.69 279 GLU A N 1
ATOM 2135 C CA . GLU A 1 279 ? -9.57 -18.391 -11.258 1 95.69 279 GLU A CA 1
ATOM 2136 C C . GLU A 1 279 ? -9.109 -19.641 -11.992 1 95.69 279 GLU A C 1
ATOM 2138 O O . GLU A 1 279 ? -9.219 -19.719 -13.219 1 95.69 279 GLU A O 1
ATOM 2143 N N . THR A 1 280 ? -8.539 -20.578 -11.328 1 95.94 280 THR A N 1
ATOM 2144 C CA . THR A 1 280 ? -8.141 -21.875 -11.828 1 95.94 280 THR A CA 1
ATOM 2145 C C . THR A 1 280 ? -8.492 -22.969 -10.828 1 95.94 280 THR A C 1
ATOM 2147 O O . THR A 1 280 ? -8.039 -22.953 -9.68 1 95.94 280 THR A O 1
ATOM 2150 N N . GLU A 1 281 ? -9.281 -23.922 -11.227 1 97.75 281 GLU A N 1
ATOM 2151 C CA . GLU A 1 281 ? -9.688 -25.016 -10.344 1 97.75 281 GLU A CA 1
ATOM 2152 C C . GLU A 1 281 ? -8.523 -25.969 -10.062 1 97.75 281 GLU A C 1
ATOM 2154 O O . GLU A 1 281 ? -7.699 -26.219 -10.938 1 97.75 281 GLU A O 1
ATOM 2159 N N . PRO A 1 282 ? -8.484 -26.484 -8.805 1 98.44 282 PRO A N 1
ATOM 2160 C CA . PRO A 1 282 ? -7.512 -27.562 -8.562 1 98.44 282 PRO A CA 1
ATOM 2161 C C . PRO A 1 282 ? -7.797 -28.812 -9.367 1 98.44 282 PRO A C 1
ATOM 2163 O O . PRO A 1 282 ? -8.906 -28.984 -9.883 1 98.44 282 PRO A O 1
ATOM 2166 N N . PHE A 1 283 ? -6.75 -29.641 -9.547 1 98.25 283 PHE A N 1
ATOM 2167 C CA . PHE A 1 283 ? -6.926 -30.891 -10.281 1 98.25 283 PHE A CA 1
ATOM 2168 C C . PHE A 1 283 ? -6.051 -31.984 -9.695 1 98.25 283 PHE A C 1
ATOM 2170 O O . PHE A 1 283 ? -4.898 -31.75 -9.328 1 98.25 283 PHE A O 1
ATOM 2177 N N . GLU A 1 284 ? -6.617 -33.156 -9.586 1 98.06 284 GLU A N 1
ATOM 2178 C CA . GLU A 1 284 ? -5.875 -34.344 -9.18 1 98.06 284 GLU A CA 1
ATOM 2179 C C . GLU A 1 284 ? -6.312 -35.562 -9.984 1 98.06 284 GLU A C 1
ATOM 2181 O O . GLU A 1 284 ? -7.504 -35.875 -10.07 1 98.06 284 GLU A O 1
ATOM 2186 N N . ALA A 1 285 ? -5.355 -36.188 -10.602 1 97.31 285 ALA A N 1
ATOM 2187 C CA . ALA A 1 285 ? -5.637 -37.469 -11.266 1 97.31 285 ALA A CA 1
ATOM 2188 C C . ALA A 1 285 ? -5.902 -38.562 -10.242 1 97.31 285 ALA A C 1
ATOM 2190 O O . ALA A 1 285 ? -5.25 -38.625 -9.195 1 97.31 285 ALA A O 1
ATOM 2191 N N . SER A 1 286 ? -6.812 -39.469 -10.578 1 95.44 286 SER A N 1
ATOM 2192 C CA . SER A 1 286 ? -7.055 -40.594 -9.703 1 95.44 286 SER A CA 1
ATOM 2193 C C . SER A 1 286 ? -5.816 -41.469 -9.578 1 95.44 286 SER A C 1
ATOM 2195 O O . SER A 1 286 ? -5.195 -41.844 -10.586 1 95.44 286 SER A O 1
ATOM 2197 N N . HIS A 1 287 ? -5.52 -41.844 -8.352 1 94.12 287 HIS A N 1
ATOM 2198 C CA . HIS A 1 287 ? -4.367 -42.688 -8.086 1 94.12 287 HIS A CA 1
ATOM 2199 C C . HIS A 1 287 ? -4.52 -44.062 -8.75 1 94.12 287 HIS A C 1
ATOM 2201 O O . HIS A 1 287 ? -3.523 -44.719 -9.062 1 94.12 287 HIS A O 1
ATOM 2207 N N . THR A 1 288 ? -5.766 -44.375 -9.023 1 93.5 288 THR A N 1
ATOM 2208 C CA . THR A 1 288 ? -6.031 -45.719 -9.555 1 93.5 288 THR A CA 1
ATOM 2209 C C . THR A 1 288 ? -6.219 -45.656 -11.07 1 93.5 288 THR A C 1
ATOM 2211 O O . THR A 1 288 ? -6.523 -46.688 -11.695 1 93.5 288 THR A O 1
ATOM 2214 N N . SER A 1 289 ? -6.066 -44.531 -11.609 1 95.88 289 SER A N 1
ATOM 2215 C CA . SER A 1 289 ? -6.223 -44.438 -13.062 1 95.88 289 SER A CA 1
ATOM 2216 C C . SER A 1 289 ? -5.172 -45.281 -13.781 1 95.88 289 SER A C 1
ATOM 2218 O O . SER A 1 289 ? -4.055 -45.438 -13.289 1 95.88 289 SER A O 1
ATOM 2220 N N . PRO A 1 290 ? -5.492 -45.75 -14.977 1 97.62 290 PRO A N 1
ATOM 2221 C CA . PRO A 1 290 ? -4.5 -46.438 -15.781 1 97.62 290 PRO A CA 1
ATOM 2222 C C . PRO A 1 290 ? -3.252 -45.625 -16.062 1 97.62 290 PRO A C 1
ATOM 2224 O O . PRO A 1 290 ? -2.146 -46.156 -16.125 1 97.62 290 PRO A O 1
ATOM 2227 N N . LEU A 1 291 ? -3.463 -44.375 -16.109 1 98 291 LEU A N 1
ATOM 2228 C CA . LEU A 1 291 ? -2.34 -43.469 -16.422 1 98 291 LEU A CA 1
ATOM 2229 C C . LEU A 1 291 ? -1.323 -43.469 -15.281 1 98 291 LEU A C 1
ATOM 2231 O O . LEU A 1 291 ? -0.129 -43.688 -15.508 1 98 291 LEU A O 1
ATOM 2235 N N . VAL A 1 292 ? -1.771 -43.25 -14.07 1 97.88 292 VAL A N 1
ATOM 2236 C CA . VAL A 1 292 ? -0.879 -43.219 -12.922 1 97.88 292 VAL A CA 1
ATOM 2237 C C . VAL A 1 292 ? -0.226 -44.594 -12.719 1 97.88 292 VAL A C 1
ATOM 2239 O O . VAL A 1 292 ? 0.974 -44.688 -12.445 1 97.88 292 VAL A O 1
ATOM 2242 N N . ARG A 1 293 ? -0.986 -45.594 -12.914 1 97.5 293 ARG A N 1
ATOM 2243 C CA . ARG A 1 293 ? -0.451 -46.969 -12.797 1 97.5 293 ARG A CA 1
ATOM 2244 C C . ARG A 1 293 ? 0.615 -47.219 -13.852 1 97.5 293 ARG A C 1
ATOM 2246 O O . ARG A 1 293 ? 1.644 -47.844 -13.57 1 97.5 293 ARG A O 1
ATOM 2253 N N . ALA A 1 294 ? 0.319 -46.812 -15.055 1 98.06 294 ALA A N 1
ATOM 2254 C CA . ALA A 1 294 ? 1.276 -47 -16.141 1 98.06 294 ALA A CA 1
ATOM 2255 C C . ALA A 1 294 ? 2.6 -46.281 -15.836 1 98.06 294 ALA A C 1
ATOM 2257 O O . ALA A 1 294 ? 3.672 -46.844 -16.094 1 98.06 294 ALA A O 1
ATOM 2258 N N . PHE A 1 295 ? 2.518 -45.094 -15.266 1 98.12 295 PHE A N 1
ATOM 2259 C CA . PHE A 1 295 ? 3.734 -44.375 -14.891 1 98.12 295 PHE A CA 1
ATOM 2260 C C . PHE A 1 295 ? 4.484 -45.125 -13.797 1 98.12 295 PHE A C 1
ATOM 2262 O O . PHE A 1 295 ? 5.715 -45.188 -13.805 1 98.12 295 PHE A O 1
ATOM 2269 N N . THR A 1 296 ? 3.76 -45.625 -12.812 1 97.62 296 THR A N 1
ATOM 2270 C CA . THR A 1 296 ? 4.395 -46.375 -11.742 1 97.62 296 THR A CA 1
ATOM 2271 C C . THR A 1 296 ? 5.184 -47.562 -12.312 1 97.62 296 THR A C 1
ATOM 2273 O O . THR A 1 296 ? 6.348 -47.75 -11.961 1 97.62 296 THR A O 1
ATOM 2276 N N . LEU A 1 297 ? 4.605 -48.281 -13.234 1 97.94 297 LEU A N 1
ATOM 2277 C CA . LEU A 1 297 ? 5.25 -49.438 -13.852 1 97.94 297 LEU A CA 1
ATOM 2278 C C . LEU A 1 297 ? 6.422 -49 -14.727 1 97.94 297 LEU A C 1
ATOM 2280 O O . LEU A 1 297 ? 7.488 -49.625 -14.688 1 97.94 297 LEU A O 1
ATOM 2284 N N . GLY A 1 298 ? 6.211 -47.969 -15.508 1 98 298 GLY A N 1
ATOM 2285 C CA . GLY A 1 298 ? 7.27 -47.469 -16.375 1 98 298 GLY A CA 1
ATOM 2286 C C . GLY A 1 298 ? 8.492 -47 -15.602 1 98 298 GLY A C 1
ATOM 2287 O O . GLY A 1 298 ? 9.625 -47.344 -15.961 1 98 298 GLY A O 1
ATOM 2288 N N . VAL A 1 299 ? 8.273 -46.25 -14.523 1 98.38 299 VAL A N 1
ATOM 2289 C CA . VAL A 1 299 ? 9.375 -45.781 -13.695 1 98.38 299 VAL A CA 1
ATOM 2290 C C . VAL A 1 299 ? 10.07 -46.938 -13.016 1 98.38 299 VAL A C 1
ATOM 2292 O O . VAL A 1 299 ? 11.305 -47 -12.977 1 98.38 299 VAL A O 1
ATOM 2295 N N . MET A 1 300 ? 9.328 -47.875 -12.492 1 98.06 300 MET A N 1
ATOM 2296 C CA . MET A 1 300 ? 9.906 -49.031 -11.82 1 98.06 300 MET A CA 1
ATOM 2297 C C . MET A 1 300 ? 10.781 -49.844 -12.781 1 98.06 300 MET A C 1
ATOM 2299 O O . MET A 1 300 ? 11.828 -50.344 -12.383 1 98.06 300 MET A O 1
ATOM 2303 N N . GLU A 1 301 ? 10.367 -49.969 -13.977 1 97.88 301 GLU A N 1
ATOM 2304 C CA . GLU A 1 301 ? 11.102 -50.75 -14.969 1 97.88 301 GLU A CA 1
ATOM 2305 C C . GLU A 1 301 ? 12.445 -50.094 -15.297 1 97.88 301 GLU A C 1
ATOM 2307 O O . GLU A 1 301 ? 13.438 -50.812 -15.508 1 97.88 301 GLU A O 1
ATOM 2312 N N . VAL A 1 302 ? 12.477 -48.812 -15.336 1 97.62 302 VAL A N 1
ATOM 2313 C CA . VAL A 1 302 ? 13.672 -48.094 -15.789 1 97.62 302 VAL A CA 1
ATOM 2314 C C . VAL A 1 302 ? 14.539 -47.719 -14.594 1 97.62 302 VAL A C 1
ATOM 2316 O O . VAL A 1 302 ? 15.758 -47.875 -14.617 1 97.62 302 VAL A O 1
ATOM 2319 N N . GLU A 1 303 ? 13.922 -47.25 -13.508 1 97.56 303 GLU A N 1
ATOM 2320 C CA . GLU A 1 303 ? 14.656 -46.688 -12.375 1 97.56 303 GLU A CA 1
ATOM 2321 C C . GLU A 1 303 ? 14.773 -47.719 -11.242 1 97.56 303 GLU A C 1
ATOM 2323 O O . GLU A 1 303 ? 15.477 -47.469 -10.258 1 97.56 303 GLU A O 1
ATOM 2328 N N . HIS A 1 304 ? 14.039 -48.781 -11.312 1 97 304 HIS A N 1
ATOM 2329 C CA . HIS A 1 304 ? 14.07 -49.844 -10.32 1 97 304 HIS A CA 1
ATOM 2330 C C . HIS A 1 304 ? 13.68 -49.344 -8.945 1 97 304 HIS A C 1
ATOM 2332 O O . HIS A 1 304 ? 14.266 -49.75 -7.938 1 97 304 HIS A O 1
ATOM 2338 N N . SER A 1 305 ? 12.836 -48.406 -8.922 1 96.25 305 SER A N 1
ATOM 2339 C CA . SER A 1 305 ? 12.273 -47.844 -7.707 1 96.25 305 SER A CA 1
ATOM 2340 C C . SER A 1 305 ? 10.859 -47.312 -7.949 1 96.25 305 SER A C 1
ATOM 2342 O O . SER A 1 305 ? 10.523 -46.906 -9.062 1 96.25 305 SER A O 1
ATOM 2344 N N . ARG A 1 306 ? 10.094 -47.344 -6.902 1 96.06 306 ARG A N 1
ATOM 2345 C CA . ARG A 1 306 ? 8.742 -46.812 -7.004 1 96.06 306 ARG A CA 1
ATOM 2346 C C . ARG A 1 306 ? 8.766 -45.281 -7.094 1 96.06 306 ARG A C 1
ATOM 2348 O O . ARG A 1 306 ? 9.508 -44.625 -6.363 1 96.06 306 ARG A O 1
ATOM 2355 N N . PRO A 1 307 ? 7.992 -44.75 -8 1 97.12 307 PRO A N 1
ATOM 2356 C CA . PRO A 1 307 ? 7.965 -43.281 -8.086 1 97.12 307 PRO A CA 1
ATOM 2357 C C . PRO A 1 307 ? 7.227 -42.656 -6.914 1 97.12 307 PRO A C 1
ATOM 2359 O O . PRO A 1 307 ? 6.352 -43.281 -6.312 1 97.12 307 PRO A O 1
ATOM 2362 N N . THR A 1 308 ? 7.598 -41.469 -6.566 1 96.88 308 THR A N 1
ATOM 2363 C CA . THR A 1 308 ? 6.836 -40.625 -5.641 1 96.88 308 THR A CA 1
ATOM 2364 C C . THR A 1 308 ? 5.746 -39.875 -6.379 1 96.88 308 THR A C 1
ATOM 2366 O O . THR A 1 308 ? 6.008 -39.25 -7.406 1 96.88 308 THR A O 1
ATOM 2369 N N . LEU A 1 309 ? 4.531 -39.969 -5.957 1 96.81 309 LEU A N 1
ATOM 2370 C CA . LEU A 1 309 ? 3.43 -39.188 -6.48 1 96.81 309 LEU A CA 1
ATOM 2371 C C . LEU A 1 309 ? 3.342 -37.844 -5.754 1 96.81 309 LEU A C 1
ATOM 2373 O O . LEU A 1 309 ? 3.223 -37.781 -4.527 1 96.81 309 LEU A O 1
ATOM 2377 N N . ILE A 1 310 ? 3.367 -36.75 -6.496 1 95.69 310 ILE A N 1
ATOM 2378 C CA . ILE A 1 310 ? 3.527 -35.438 -5.863 1 95.69 310 ILE A CA 1
ATOM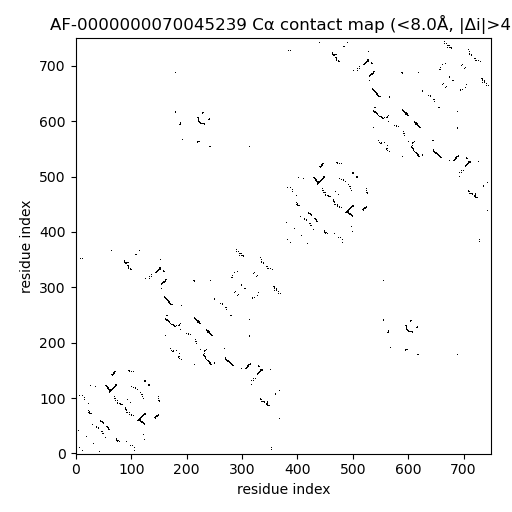 2379 C C . ILE A 1 310 ? 2.307 -34.562 -6.16 1 95.69 310 ILE A C 1
ATOM 2381 O O . ILE A 1 310 ? 1.723 -34.656 -7.242 1 95.69 310 ILE A O 1
ATOM 2385 N N . ARG A 1 311 ? 1.938 -33.75 -5.168 1 96.25 311 ARG A N 1
ATOM 2386 C CA . ARG A 1 311 ? 0.991 -32.625 -5.301 1 96.25 311 ARG A CA 1
ATOM 2387 C C . ARG A 1 311 ? 1.708 -31.281 -5.277 1 96.25 311 ARG A C 1
ATOM 2389 O O . ARG A 1 311 ? 2.264 -30.891 -4.25 1 96.25 311 ARG A O 1
ATOM 2396 N N . LYS A 1 312 ? 1.641 -30.656 -6.348 1 95.31 312 LYS A N 1
ATOM 2397 C CA . LYS A 1 312 ? 2.346 -29.375 -6.438 1 95.31 312 LYS A CA 1
ATOM 2398 C C . LYS A 1 312 ? 1.493 -28.234 -5.883 1 95.31 312 LYS A C 1
ATOM 2400 O O . LYS A 1 312 ? 0.263 -28.281 -5.941 1 95.31 312 LYS A O 1
ATOM 2405 N N . THR A 1 313 ? 2.16 -27.188 -5.461 1 95.5 313 THR A N 1
ATOM 2406 C CA . THR A 1 313 ? 1.493 -26.094 -4.758 1 95.5 313 THR A CA 1
ATOM 2407 C C . THR A 1 313 ? 1.038 -25.016 -5.738 1 95.5 313 THR A C 1
ATOM 2409 O O . THR A 1 313 ? 0.23 -24.156 -5.391 1 95.5 313 THR A O 1
ATOM 2412 N N . GLY A 1 314 ? 1.551 -25.078 -6.941 1 93.69 314 GLY A N 1
ATOM 2413 C CA . GLY A 1 314 ? 1.162 -24.109 -7.957 1 93.69 314 GLY A CA 1
ATOM 2414 C C . GLY A 1 314 ? 0.076 -24.625 -8.883 1 93.69 314 GLY A C 1
ATOM 2415 O O . GLY A 1 314 ? -0.673 -25.547 -8.523 1 93.69 314 GLY A O 1
ATOM 2416 N N . THR A 1 315 ? -0.075 -23.844 -9.969 1 93.5 315 THR A N 1
ATOM 2417 C CA . THR A 1 315 ? -0.974 -24.25 -11.047 1 93.5 315 THR A CA 1
ATOM 2418 C C . THR A 1 315 ? -0.191 -24.562 -12.32 1 93.5 315 THR A C 1
ATOM 2420 O O . THR A 1 315 ? 0.979 -24.203 -12.438 1 93.5 315 THR A O 1
ATOM 2423 N N . GLY A 1 316 ? -0.834 -25.312 -13.148 1 91.19 316 GLY A N 1
ATOM 2424 C CA . GLY A 1 316 ? -0.281 -25.641 -14.461 1 91.19 316 GLY A CA 1
ATOM 2425 C C . GLY A 1 316 ? -1.344 -25.922 -15.5 1 91.19 316 GLY A C 1
ATOM 2426 O O . GLY A 1 316 ? -2.539 -25.859 -15.211 1 91.19 316 GLY A O 1
ATOM 2427 N N . ASP A 1 317 ? -0.877 -26.188 -16.672 1 93.69 317 ASP A N 1
ATOM 2428 C CA . ASP A 1 317 ? -1.772 -26.484 -17.781 1 93.69 317 ASP A CA 1
ATOM 2429 C C . ASP A 1 317 ? -2.67 -27.672 -17.469 1 93.69 317 ASP A C 1
ATOM 2431 O O . ASP A 1 317 ? -3.793 -27.766 -17.969 1 93.69 317 ASP A O 1
ATOM 2435 N N . MET A 1 318 ? -2.197 -28.531 -16.672 1 95.25 318 MET A N 1
ATOM 2436 C CA . MET A 1 318 ? -2.969 -29.734 -16.344 1 95.25 318 MET A CA 1
ATOM 2437 C C . MET A 1 318 ? -4.266 -29.359 -15.625 1 95.25 318 MET A C 1
ATOM 2439 O O . MET A 1 318 ? -5.262 -30.078 -15.734 1 95.25 318 MET A O 1
ATOM 2443 N N . ASN A 1 319 ? -4.254 -28.219 -14.836 1 96.56 319 ASN A N 1
ATOM 2444 C CA . ASN A 1 319 ? -5.484 -27.766 -14.203 1 96.56 319 ASN A CA 1
ATOM 2445 C C . ASN A 1 319 ? -6.586 -27.516 -15.227 1 96.56 319 ASN A C 1
ATOM 2447 O O . ASN A 1 319 ? -7.727 -27.938 -15.039 1 96.56 319 ASN A O 1
ATOM 2451 N N . VAL A 1 320 ? -6.207 -26.891 -16.312 1 94.81 320 VAL A N 1
ATOM 2452 C CA . VAL A 1 320 ? -7.16 -26.484 -17.344 1 94.81 320 VAL A CA 1
ATOM 2453 C C . VAL A 1 320 ? -7.652 -27.719 -18.094 1 94.81 320 VAL A C 1
ATOM 2455 O O . VAL A 1 320 ? -8.859 -27.969 -18.156 1 94.81 320 VAL A O 1
ATOM 2458 N N . LEU A 1 321 ? -6.766 -28.469 -18.562 1 95.75 321 LEU A N 1
ATOM 2459 C CA . LEU A 1 321 ? -7.113 -29.594 -19.422 1 95.75 321 LEU A CA 1
ATOM 2460 C C . LEU A 1 321 ? -7.824 -30.688 -18.641 1 95.75 321 LEU A C 1
ATOM 2462 O O . LEU A 1 321 ? -8.859 -31.203 -19.078 1 95.75 321 LEU A O 1
ATOM 2466 N N . GLY A 1 322 ? -7.289 -31.031 -17.516 1 96.12 322 GLY A N 1
ATOM 2467 C CA . GLY A 1 322 ? -7.891 -32.094 -16.719 1 96.12 322 GLY A CA 1
ATOM 2468 C C . GLY A 1 322 ? -9.336 -31.797 -16.344 1 96.12 322 GLY A C 1
ATOM 2469 O O . GLY A 1 322 ? -10.188 -32.688 -16.422 1 96.12 322 GLY A O 1
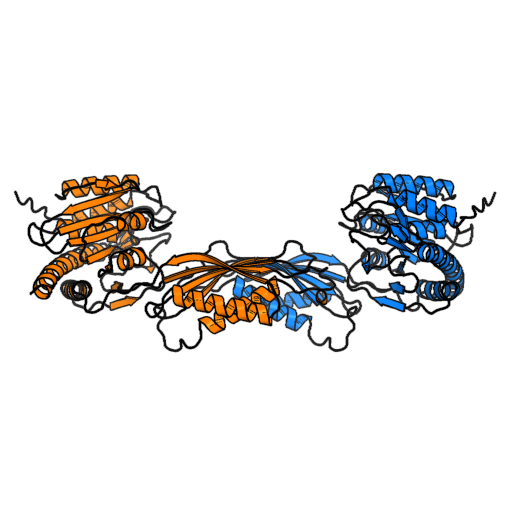ATOM 2470 N N . ASN A 1 323 ? -9.586 -30.594 -15.938 1 95.75 323 ASN A N 1
ATOM 2471 C CA . ASN A 1 323 ? -10.938 -30.219 -15.547 1 95.75 323 ASN A CA 1
ATOM 2472 C C . ASN A 1 323 ? -11.867 -30.109 -16.75 1 95.75 323 ASN A C 1
ATOM 2474 O O . ASN A 1 323 ? -13.023 -30.531 -16.688 1 95.75 323 ASN A O 1
ATOM 2478 N N . GLN A 1 324 ? -11.398 -29.578 -17.828 1 95.62 324 GLN A N 1
ATOM 2479 C CA . GLN A 1 324 ? -12.25 -29.328 -18.984 1 95.62 324 GLN A CA 1
ATOM 2480 C C . GLN A 1 324 ? -12.602 -30.641 -19.688 1 95.62 324 GLN A C 1
ATOM 2482 O O . GLN A 1 324 ? -13.734 -30.828 -20.125 1 95.62 324 GLN A O 1
ATOM 2487 N N . TRP A 1 325 ? -11.633 -31.547 -19.828 1 96.69 325 TRP A N 1
ATOM 2488 C CA . TRP A 1 325 ? -11.844 -32.781 -20.562 1 96.69 325 TRP A CA 1
ATOM 2489 C C . TRP A 1 325 ? -12.219 -33.938 -19.625 1 96.69 325 TRP A C 1
ATOM 2491 O O . TRP A 1 325 ? -12.641 -35 -20.062 1 96.69 325 TRP A O 1
ATOM 2501 N N . SER A 1 326 ? -12.086 -33.75 -18.312 1 95.75 326 SER A N 1
ATOM 2502 C CA . SER A 1 326 ? -12.414 -34.75 -17.297 1 95.75 326 SER A CA 1
ATOM 2503 C C . SER A 1 326 ? -11.719 -36.062 -17.578 1 95.75 326 SER A C 1
ATOM 2505 O O . SER A 1 326 ? -12.359 -37.125 -17.594 1 95.75 326 SER A O 1
ATOM 2507 N N . ILE A 1 327 ? -10.438 -36.031 -17.859 1 96.75 327 ILE A N 1
ATOM 2508 C CA . ILE A 1 327 ? -9.617 -37.219 -18.109 1 96.75 327 ILE A CA 1
ATOM 2509 C C . ILE A 1 327 ? -8.43 -37.219 -17.141 1 96.75 327 ILE A C 1
ATOM 2511 O O . ILE A 1 327 ? -8.078 -36.188 -16.578 1 96.75 327 ILE A O 1
ATOM 2515 N N . PRO A 1 328 ? -7.785 -38.438 -16.984 1 97.69 328 PRO A N 1
ATOM 2516 C CA . PRO A 1 328 ? -6.547 -38.469 -16.203 1 97.69 328 PRO A CA 1
ATOM 2517 C C . PRO A 1 328 ? -5.406 -37.719 -16.891 1 97.69 328 PRO A C 1
ATOM 2519 O O . PRO A 1 328 ? -5.145 -37.906 -18.078 1 97.69 328 PRO A O 1
ATOM 2522 N N . VAL A 1 329 ? -4.848 -36.812 -16.109 1 98.12 329 VAL A N 1
ATOM 2523 C CA . VAL A 1 329 ? -3.707 -36.031 -16.578 1 98.12 329 VAL A CA 1
ATOM 2524 C C . VAL A 1 329 ? -2.605 -36.062 -15.516 1 98.12 329 VAL A C 1
ATOM 2526 O O . VAL A 1 329 ? -2.887 -35.969 -14.32 1 98.12 329 VAL A O 1
ATOM 2529 N N . VAL A 1 330 ? -1.363 -36.188 -15.914 1 98.25 330 VAL A N 1
ATOM 2530 C CA . VAL A 1 330 ? -0.227 -36.062 -15.008 1 98.25 330 VAL A CA 1
ATOM 2531 C C . VAL A 1 330 ? 0.833 -35.156 -15.648 1 98.25 330 VAL A C 1
ATOM 2533 O O . VAL A 1 330 ? 0.774 -34.875 -16.844 1 98.25 330 VAL A O 1
ATOM 2536 N N . THR A 1 331 ? 1.674 -34.656 -14.844 1 97.88 331 THR A N 1
ATOM 2537 C CA . THR A 1 331 ? 2.867 -33.938 -15.305 1 97.88 331 THR A CA 1
ATOM 2538 C C . THR A 1 331 ? 4.125 -34.75 -14.992 1 97.88 331 THR A C 1
ATOM 2540 O O . THR A 1 331 ? 4.23 -35.344 -13.922 1 97.88 331 THR A O 1
ATOM 2543 N N . TYR A 1 332 ? 4.988 -34.781 -15.953 1 98.12 332 TYR A N 1
ATOM 2544 C CA . TYR A 1 332 ? 6.191 -35.594 -15.812 1 98.12 332 TYR A CA 1
ATOM 2545 C C . TYR A 1 332 ? 7.277 -35.125 -16.781 1 98.12 332 TYR A C 1
ATOM 2547 O O . TYR A 1 332 ? 6.98 -34.688 -17.891 1 98.12 332 TYR A O 1
ATOM 2555 N N . GLY A 1 333 ? 8.477 -35.312 -16.297 1 97.88 333 GLY A N 1
ATOM 2556 C CA . GLY A 1 333 ? 9.57 -35.125 -17.234 1 97.88 333 GLY A CA 1
ATOM 2557 C C . GLY A 1 333 ? 10.922 -35 -16.562 1 97.88 333 GLY A C 1
ATOM 2558 O O . GLY A 1 333 ? 11 -34.75 -15.359 1 97.88 333 GLY A O 1
ATOM 2559 N N . PRO A 1 334 ? 11.984 -35.188 -17.359 1 97.81 334 PRO A N 1
ATOM 2560 C CA . PRO A 1 334 ? 13.328 -34.969 -16.828 1 97.81 334 PRO A CA 1
ATOM 2561 C C . PRO A 1 334 ? 13.609 -33.531 -16.469 1 97.81 334 PRO A C 1
ATOM 2563 O O . PRO A 1 334 ? 13.016 -32.625 -17.047 1 97.81 334 PRO A O 1
ATOM 2566 N N . GLY A 1 335 ? 14.539 -33.406 -15.539 1 96.56 335 GLY A N 1
ATOM 2567 C CA . GLY A 1 335 ? 14.93 -32.062 -15.094 1 96.56 335 GLY A CA 1
ATOM 2568 C C . GLY A 1 335 ? 14.625 -31.812 -13.633 1 96.56 335 GLY A C 1
ATOM 2569 O O . GLY A 1 335 ? 13.664 -32.375 -13.086 1 96.56 335 GLY A O 1
ATOM 2570 N N . ASP A 1 336 ? 15.383 -31 -13.008 1 92.69 336 ASP A N 1
ATOM 2571 C CA . ASP A 1 336 ? 15.203 -30.547 -11.625 1 92.69 336 ASP A CA 1
ATOM 2572 C C . ASP A 1 336 ? 14.352 -29.281 -11.562 1 92.69 336 ASP A C 1
ATOM 2574 O O . ASP A 1 336 ? 14.734 -28.25 -12.109 1 92.69 336 ASP A O 1
ATOM 2578 N N . PRO A 1 337 ? 13.25 -29.422 -10.852 1 87.75 337 PRO A N 1
ATOM 2579 C CA . PRO A 1 337 ? 12.398 -28.234 -10.766 1 87.75 337 PRO A CA 1
ATOM 2580 C C . PRO A 1 337 ? 13.109 -27.047 -10.141 1 87.75 337 PRO A C 1
ATOM 2582 O O . PRO A 1 337 ? 12.789 -25.891 -10.453 1 87.75 337 PRO A O 1
ATOM 2585 N N . HIS A 1 338 ? 14.086 -27.234 -9.359 1 84.19 338 HIS A N 1
ATOM 2586 C CA . HIS A 1 338 ? 14.812 -26.156 -8.688 1 84.19 338 HIS A CA 1
ATOM 2587 C C . HIS A 1 338 ? 15.773 -25.469 -9.633 1 84.19 338 HIS A C 1
ATOM 2589 O O . HIS A 1 338 ? 16.281 -24.375 -9.328 1 84.19 338 HIS A O 1
ATOM 2595 N N . GLU A 1 339 ? 15.961 -26.047 -10.781 1 83.88 339 GLU A N 1
ATOM 2596 C CA . GLU A 1 339 ? 16.828 -25.453 -11.797 1 83.88 339 GLU A CA 1
ATOM 2597 C C . GLU A 1 339 ? 16.047 -24.531 -12.711 1 83.88 339 GLU A C 1
ATOM 2599 O O . GLU A 1 339 ? 16.625 -23.719 -13.445 1 83.88 339 GLU A O 1
ATOM 2604 N N . ALA A 1 340 ? 14.812 -24.562 -12.656 1 81.75 340 ALA A N 1
ATOM 2605 C CA . ALA A 1 340 ? 13.969 -23.766 -13.539 1 81.75 340 ALA A CA 1
ATOM 2606 C C . ALA A 1 340 ? 14.195 -22.281 -13.328 1 81.75 340 ALA A C 1
ATOM 2608 O O . ALA A 1 340 ? 14.344 -21.828 -12.195 1 81.75 340 ALA A O 1
ATOM 2609 N N . HIS A 1 341 ? 14.344 -21.531 -14.391 1 76.06 341 HIS A N 1
ATOM 2610 C CA . HIS A 1 341 ? 14.367 -20.078 -14.391 1 76.06 341 HIS A CA 1
ATOM 2611 C C . HIS A 1 341 ? 15.664 -19.547 -13.789 1 76.06 341 HIS A C 1
ATOM 2613 O O . HIS A 1 341 ? 15.727 -18.375 -13.375 1 76.06 341 HIS A O 1
ATOM 2619 N N . THR A 1 342 ? 16.656 -20.375 -13.609 1 81.94 342 THR A N 1
ATOM 2620 C CA . THR A 1 342 ? 17.922 -19.922 -13.047 1 81.94 342 THR A CA 1
ATOM 2621 C C . THR A 1 342 ? 18.859 -19.469 -14.148 1 81.94 342 THR A C 1
ATOM 2623 O O . THR A 1 342 ? 18.625 -19.703 -15.328 1 81.94 342 THR A O 1
ATOM 2626 N N . ILE A 1 343 ? 19.922 -18.812 -13.758 1 86.06 343 ILE A N 1
ATOM 2627 C CA . ILE A 1 343 ? 20.875 -18.234 -14.703 1 86.06 343 ILE A CA 1
ATOM 2628 C C . ILE A 1 343 ? 21.75 -19.344 -15.281 1 86.06 343 ILE A C 1
ATOM 2630 O O . ILE A 1 343 ? 22.422 -19.156 -16.297 1 86.06 343 ILE A O 1
ATOM 2634 N N . ASP A 1 344 ? 21.688 -20.484 -14.68 1 91.88 344 ASP A N 1
ATOM 2635 C CA . ASP A 1 344 ? 22.484 -21.625 -15.141 1 91.88 344 ASP A CA 1
ATOM 2636 C C . ASP A 1 344 ? 21.625 -22.891 -15.258 1 91.88 344 ASP A C 1
ATOM 2638 O O . ASP A 1 344 ? 21.984 -23.938 -14.734 1 91.88 344 ASP A O 1
ATOM 2642 N N . GLU A 1 345 ? 20.578 -22.656 -15.852 1 94.88 345 GLU A N 1
ATOM 2643 C CA . GLU A 1 345 ? 19.641 -23.766 -16.016 1 94.88 345 GLU A CA 1
ATOM 2644 C C . GLU A 1 345 ? 20.266 -24.906 -16.797 1 94.88 345 GLU A C 1
ATOM 2646 O O . GLU A 1 345 ? 20.938 -24.688 -17.812 1 94.88 345 GLU A O 1
ATOM 2651 N N . LYS A 1 346 ? 20.109 -26.156 -16.344 1 97.5 346 LYS A N 1
ATOM 2652 C CA . LYS A 1 346 ? 20.703 -27.328 -16.969 1 97.5 346 LYS A CA 1
ATOM 2653 C C . LYS A 1 346 ? 19.844 -28.562 -16.75 1 97.5 346 LY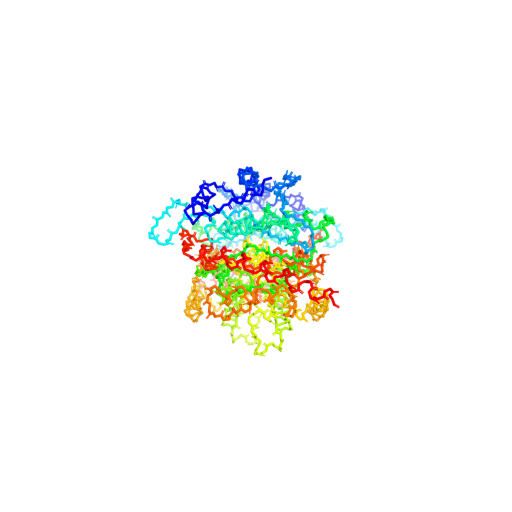S A C 1
ATOM 2655 O O . LYS A 1 346 ? 18.922 -28.547 -15.922 1 97.5 346 LYS A O 1
ATOM 2660 N N . VAL A 1 347 ? 20.094 -29.609 -17.484 1 98.06 347 VAL A N 1
ATOM 2661 C CA . VAL A 1 347 ? 19.469 -30.922 -17.312 1 98.06 347 VAL A CA 1
ATOM 2662 C C . VAL A 1 347 ? 20.531 -32 -17.453 1 98.06 347 VAL A C 1
ATOM 2664 O O . VAL A 1 347 ? 21.484 -31.859 -18.203 1 98.06 347 VAL A O 1
ATOM 2667 N N . SER A 1 348 ? 20.406 -33.062 -16.703 1 98.25 348 SER A N 1
ATOM 2668 C CA . SER A 1 348 ? 21.25 -34.219 -16.859 1 98.25 348 SER A CA 1
ATOM 2669 C C . SER A 1 348 ? 20.938 -34.969 -18.141 1 98.25 348 SER A C 1
ATOM 2671 O O . SER A 1 348 ? 19.781 -35.344 -18.375 1 98.25 348 SER A O 1
ATOM 2673 N N . ILE A 1 349 ? 22 -35.25 -18.969 1 98.31 349 ILE A N 1
ATOM 2674 C CA . ILE A 1 349 ? 21.812 -35.969 -20.219 1 98.31 349 ILE A CA 1
ATOM 2675 C C . ILE A 1 349 ? 21.344 -37.406 -19.938 1 98.31 349 ILE A C 1
ATOM 2677 O O . ILE A 1 349 ? 20.422 -37.906 -20.594 1 98.31 349 ILE A O 1
ATOM 2681 N N . ASP A 1 350 ? 21.922 -37.906 -18.969 1 98.25 350 ASP A N 1
ATOM 2682 C CA . ASP A 1 350 ? 21.547 -39.25 -18.578 1 98.25 350 ASP A CA 1
ATOM 2683 C C . ASP A 1 350 ? 20.094 -39.312 -18.141 1 98.25 350 ASP A C 1
ATOM 2685 O O . ASP A 1 350 ? 19.344 -40.219 -18.562 1 98.25 350 ASP A O 1
ATOM 2689 N N . GLU A 1 351 ? 19.703 -38.438 -17.297 1 98.19 351 GLU A N 1
ATOM 2690 C CA . GLU A 1 351 ? 18.328 -38.375 -16.828 1 98.19 351 GLU A CA 1
ATOM 2691 C C . GLU A 1 351 ? 17.359 -38.156 -18 1 98.19 351 GLU A C 1
ATOM 2693 O O . GLU A 1 351 ? 16.281 -38.75 -18.047 1 98.19 351 GLU A O 1
ATOM 2698 N N . TYR A 1 352 ? 17.797 -37.312 -18.906 1 98.19 352 TYR A N 1
ATOM 2699 C CA . TYR A 1 352 ? 17 -37 -20.094 1 98.19 352 TYR A CA 1
ATOM 2700 C C . TYR A 1 352 ? 16.734 -38.281 -20.906 1 98.19 352 TYR A C 1
ATOM 2702 O O . TYR A 1 352 ? 15.586 -38.594 -21.234 1 98.19 352 TYR A O 1
ATOM 2710 N N . LEU A 1 353 ? 17.734 -39 -21.109 1 98.31 353 LEU A N 1
ATOM 2711 C CA . LEU A 1 353 ? 17.625 -40.219 -21.906 1 98.31 353 LEU A CA 1
ATOM 2712 C C . LEU A 1 353 ? 16.797 -41.25 -21.172 1 98.31 353 LEU A C 1
ATOM 2714 O O . LEU A 1 353 ? 15.953 -41.938 -21.766 1 98.31 353 LEU A O 1
ATOM 2718 N N . ARG A 1 354 ? 17.016 -41.375 -19.906 1 98.19 354 ARG A N 1
ATOM 2719 C CA . ARG A 1 354 ? 16.25 -42.312 -19.109 1 98.19 354 ARG A CA 1
ATOM 2720 C C . ARG A 1 354 ? 14.781 -41.875 -19.047 1 98.19 354 ARG A C 1
ATOM 2722 O O . ARG A 1 354 ? 13.883 -42.719 -19 1 98.19 354 ARG A O 1
ATOM 2729 N N . GLY A 1 355 ? 14.562 -40.594 -18.984 1 98.31 355 GLY A N 1
ATOM 2730 C CA . GLY A 1 355 ? 13.195 -40.094 -19.031 1 98.31 355 GLY A CA 1
ATOM 2731 C C . GLY A 1 355 ? 12.445 -40.5 -20.281 1 98.31 355 GLY A C 1
ATOM 2732 O O . GLY A 1 355 ? 11.258 -40.844 -20.203 1 98.31 355 GLY A O 1
ATOM 2733 N N . ILE A 1 356 ? 13.133 -40.469 -21.406 1 98.06 356 ILE A N 1
ATOM 2734 C CA . ILE A 1 356 ? 12.539 -40.938 -22.672 1 98.06 356 ILE A CA 1
ATOM 2735 C C . ILE A 1 356 ? 12.133 -42.406 -22.531 1 98.06 356 ILE A C 1
ATOM 2737 O O . ILE A 1 356 ? 11.023 -42.781 -22.922 1 98.06 356 ILE A O 1
ATOM 2741 N N . GLU A 1 357 ? 12.984 -43.156 -21.969 1 98 357 GLU A N 1
ATOM 2742 C CA . GLU A 1 357 ? 12.711 -44.562 -21.812 1 98 357 GLU A CA 1
ATOM 2743 C C . GLU A 1 357 ? 11.523 -44.812 -20.891 1 98 357 GLU A C 1
ATOM 2745 O O . GLU A 1 357 ? 10.695 -45.688 -21.141 1 98 357 GLU A O 1
ATOM 2750 N N . VAL A 1 358 ? 11.461 -44.062 -19.812 1 98.44 358 VAL A N 1
ATOM 2751 C CA . VAL A 1 358 ? 10.336 -44.188 -18.906 1 98.44 358 VAL A CA 1
ATOM 2752 C C . VAL A 1 358 ? 9.031 -43.906 -19.656 1 98.44 358 VAL A C 1
ATOM 2754 O O . VAL A 1 358 ? 8.055 -44.656 -19.516 1 98.44 358 VAL A O 1
ATOM 2757 N N . LEU A 1 359 ? 9.016 -42.875 -20.391 1 98.44 359 LEU A N 1
ATOM 2758 C CA . LEU A 1 359 ? 7.82 -42.5 -21.141 1 98.44 359 LEU A CA 1
ATOM 2759 C C . LEU A 1 359 ? 7.426 -43.562 -22.125 1 98.44 359 LEU A C 1
ATOM 2761 O O . LEU A 1 359 ? 6.246 -43.906 -22.25 1 98.44 359 LEU A O 1
ATOM 2765 N N . LYS A 1 360 ? 8.422 -44.188 -22.844 1 97.38 360 LYS A N 1
ATOM 2766 C CA . LYS A 1 360 ? 8.148 -45.25 -23.797 1 97.38 360 LYS A CA 1
ATOM 2767 C C . LYS A 1 360 ? 7.5 -46.438 -23.094 1 97.38 360 LYS A C 1
ATOM 2769 O O . LYS A 1 360 ? 6.492 -46.969 -23.562 1 97.38 360 LYS A O 1
ATOM 2774 N N . LYS A 1 361 ? 8.117 -46.812 -21.984 1 97.75 361 LYS A N 1
ATOM 2775 C CA . LYS A 1 361 ? 7.59 -47.938 -21.219 1 97.75 361 LYS A CA 1
ATOM 2776 C C . LYS A 1 361 ? 6.191 -47.625 -20.688 1 97.75 361 LYS A C 1
ATOM 2778 O O . LYS A 1 361 ? 5.324 -48.531 -20.672 1 97.75 361 LYS A O 1
ATOM 2783 N N . THR A 1 362 ? 5.984 -46.406 -20.203 1 98 362 THR A N 1
ATOM 2784 C CA . THR A 1 362 ? 4.684 -46 -19.688 1 98 362 THR A CA 1
ATOM 2785 C C . THR A 1 362 ? 3.611 -46.125 -20.766 1 98 362 THR A C 1
ATOM 2787 O O . THR A 1 362 ? 2.51 -46.625 -20.5 1 98 362 THR A O 1
ATOM 2790 N N . LEU A 1 363 ? 3.926 -45.719 -21.969 1 97.56 363 LEU A N 1
ATOM 2791 C CA . LEU A 1 363 ? 2.973 -45.812 -23.078 1 97.56 363 LEU A CA 1
ATOM 2792 C C . LEU A 1 363 ? 2.602 -47.281 -23.359 1 97.56 363 LEU A C 1
ATOM 2794 O O . LEU A 1 363 ? 1.438 -47.594 -23.625 1 97.56 363 LEU A O 1
ATOM 2798 N N . GLN A 1 364 ? 3.57 -48.156 -23.266 1 96.06 364 GLN A N 1
ATOM 2799 C CA . GLN A 1 364 ? 3.314 -49.594 -23.453 1 96.06 364 GLN A CA 1
ATOM 2800 C C . GLN A 1 364 ? 2.395 -50.125 -22.375 1 96.06 364 GLN A C 1
ATOM 2802 O O . GLN A 1 364 ? 1.435 -50.844 -22.672 1 96.06 364 GLN A O 1
ATOM 2807 N N . HIS A 1 365 ? 2.703 -49.781 -21.219 1 97.06 365 HIS A N 1
ATOM 2808 C CA . HIS A 1 365 ? 1.885 -50.25 -20.109 1 97.06 365 HIS A CA 1
ATOM 2809 C C . HIS A 1 365 ? 0.477 -49.656 -20.172 1 97.06 365 HIS A C 1
ATOM 2811 O O . HIS A 1 365 ? -0.496 -50.344 -19.828 1 97.06 365 HIS A O 1
ATOM 2817 N N . LEU A 1 366 ? 0.395 -48.406 -20.562 1 97.38 366 LEU A N 1
ATOM 2818 C CA . LEU A 1 366 ? -0.899 -47.75 -20.625 1 97.38 366 LEU A CA 1
ATOM 2819 C C . LEU A 1 366 ? -1.825 -48.438 -21.625 1 97.38 366 LEU A C 1
ATOM 2821 O O . LEU A 1 366 ? -3.018 -48.594 -21.359 1 97.38 366 LEU A O 1
ATOM 2825 N N . LYS A 1 367 ? -1.25 -48.812 -22.766 1 95.62 367 LYS A N 1
ATOM 2826 C CA . LYS A 1 367 ? -2.025 -49.562 -23.75 1 95.62 367 LYS A CA 1
ATOM 2827 C C . LYS A 1 367 ? -2.576 -50.875 -23.141 1 95.62 367 LYS A C 1
ATOM 2829 O O . LYS A 1 367 ? -3.758 -51.188 -23.312 1 95.62 367 LYS A O 1
ATOM 2834 N N . ARG A 1 368 ? -1.754 -51.531 -22.453 1 95.25 368 ARG A N 1
ATOM 2835 C CA . ARG A 1 368 ? -2.145 -52.812 -21.844 1 95.25 368 ARG A CA 1
ATOM 2836 C C . ARG A 1 368 ? -3.242 -52.594 -20.812 1 95.25 368 ARG A C 1
ATOM 2838 O O . ARG A 1 368 ? -4.238 -53.312 -20.797 1 95.25 368 ARG A O 1
ATOM 2845 N N . LEU A 1 369 ? -3.055 -51.625 -20.016 1 96.19 369 LEU A N 1
ATOM 2846 C CA . LEU A 1 369 ? -3.994 -51.344 -18.922 1 96.19 369 LEU A CA 1
ATOM 2847 C C . LEU A 1 369 ? -5.324 -50.844 -19.484 1 96.19 369 LEU A C 1
ATOM 2849 O O . LEU A 1 369 ? -6.387 -51.156 -18.938 1 96.19 369 LEU A O 1
ATOM 2853 N N . HIS A 1 370 ? -5.219 -50 -20.5 1 95.38 370 HIS A N 1
ATOM 2854 C CA . HIS A 1 370 ? -6.43 -49.5 -21.156 1 95.38 370 HIS A CA 1
ATOM 2855 C C . HIS A 1 370 ? -7.262 -50.625 -21.719 1 95.38 370 HIS A C 1
ATOM 2857 O O . HIS A 1 370 ? -8.484 -50.656 -21.594 1 95.38 370 HIS A O 1
ATOM 2863 N N . ASP A 1 371 ? -6.645 -51.625 -22.375 1 90.5 371 ASP A N 1
ATOM 2864 C CA . ASP A 1 371 ? -7.32 -52.75 -22.984 1 90.5 371 ASP A CA 1
ATOM 2865 C C . ASP A 1 371 ? -7.98 -53.625 -21.922 1 90.5 371 ASP A C 1
ATOM 2867 O O . ASP A 1 371 ? -9.055 -54.188 -22.156 1 90.5 371 ASP A O 1
ATOM 2871 N N . LYS A 1 372 ? -7.395 -53.688 -20.781 1 87 372 LYS A N 1
ATOM 2872 C CA . LYS A 1 372 ? -7.949 -54.5 -19.688 1 87 372 LYS A CA 1
ATOM 2873 C C . LYS A 1 372 ? -9.156 -53.812 -19.062 1 87 372 LYS A C 1
ATOM 2875 O O . LYS A 1 372 ? -10.102 -54.469 -18.625 1 87 372 LYS A O 1
ATOM 2880 N N . ASN A 1 373 ? -9.031 -52.531 -18.969 1 75.12 373 ASN A N 1
ATOM 2881 C CA . ASN A 1 373 ? -10.102 -51.75 -18.344 1 75.12 373 ASN A CA 1
ATOM 2882 C C . ASN A 1 373 ? -11.359 -51.75 -19.219 1 75.12 373 ASN A C 1
ATOM 2884 O O . ASN A 1 373 ? -12.477 -51.625 -18.703 1 75.12 373 ASN A O 1
ATOM 2888 N N . ILE A 1 374 ? -11.172 -51.875 -20.562 1 70.12 374 ILE A N 1
ATOM 2889 C CA . ILE A 1 374 ? -12.289 -51.938 -21.484 1 70.12 374 ILE A CA 1
ATOM 2890 C C . ILE A 1 374 ? -12.852 -53.375 -21.531 1 70.12 374 ILE A C 1
ATOM 2892 O O . ILE A 1 374 ? -14.023 -53.562 -21.859 1 70.12 374 ILE A O 1
ATOM 2896 N N . GLN A 1 375 ? -12.094 -54.344 -21.047 1 50.69 375 GLN A N 1
ATOM 2897 C CA . GLN A 1 375 ? -12.633 -55.688 -20.922 1 50.69 375 GLN A CA 1
ATOM 2898 C C . GLN A 1 375 ? -13.383 -55.875 -19.609 1 50.69 375 GLN A C 1
ATOM 2900 O O . GLN A 1 375 ? -14.391 -56.594 -19.562 1 50.69 375 GLN A O 1
ATOM 2905 N N . MET B 1 1 ? 0.022 65.688 10.953 1 36.34 1 MET B N 1
ATOM 2906 C CA . MET B 1 1 ? -1.43 65.625 11.094 1 36.34 1 MET B CA 1
ATOM 2907 C C . MET B 1 1 ? -1.887 64.25 11.398 1 36.34 1 MET B C 1
ATOM 2909 O O . MET B 1 1 ? -1.557 63.281 10.664 1 36.34 1 MET B O 1
ATOM 2913 N N . ASP B 1 2 ? -2.129 63.844 12.625 1 39.91 2 ASP B N 1
ATOM 2914 C CA . ASP B 1 2 ? -2.596 62.594 13.188 1 39.91 2 ASP B CA 1
ATOM 2915 C C . ASP B 1 2 ? -3.848 62.094 12.469 1 39.91 2 ASP B C 1
ATOM 2917 O O . ASP B 1 2 ? -4.945 62.594 12.711 1 39.91 2 ASP B O 1
ATOM 2921 N N . THR B 1 3 ? -3.816 61.969 11.242 1 45.38 3 THR B N 1
ATOM 2922 C CA . THR B 1 3 ? -5 61.594 10.484 1 45.38 3 THR B CA 1
ATOM 2923 C C . THR B 1 3 ? -5.645 60.344 11.094 1 45.38 3 THR B C 1
ATOM 2925 O O . THR B 1 3 ? -5.125 59.219 10.945 1 45.38 3 THR B O 1
ATOM 2928 N N . ASN B 1 4 ? -6.215 60.5 12.258 1 50.06 4 ASN B N 1
ATOM 2929 C CA . ASN B 1 4 ? -6.992 59.5 12.953 1 50.06 4 ASN B CA 1
ATOM 2930 C C . ASN B 1 4 ? -8.102 58.938 12.07 1 50.06 4 ASN B C 1
ATOM 2932 O O . ASN B 1 4 ? -9.086 59.625 11.789 1 50.06 4 ASN B O 1
ATOM 2936 N N . PHE B 1 5 ? -7.668 58.156 11.109 1 57.84 5 PHE B N 1
ATOM 2937 C CA . PHE B 1 5 ? -8.695 57.5 10.312 1 57.84 5 PHE B CA 1
ATOM 2938 C C . PHE B 1 5 ? -9.602 56.656 11.188 1 57.84 5 PHE B C 1
ATOM 2940 O O . PHE B 1 5 ? -9.125 55.875 12.016 1 57.84 5 PHE B O 1
ATOM 2947 N N . THR B 1 6 ? -10.781 57.125 11.445 1 72.12 6 THR B N 1
ATOM 2948 C CA . THR B 1 6 ? -11.75 56.344 12.195 1 72.12 6 THR B CA 1
ATOM 2949 C C . THR B 1 6 ? -12.328 55.219 11.312 1 72.12 6 THR B C 1
ATOM 2951 O O . THR B 1 6 ? -12.938 55.5 10.273 1 72.12 6 THR B O 1
ATOM 2954 N N . ILE B 1 7 ? -11.922 54.031 11.594 1 81.94 7 ILE B N 1
ATOM 2955 C CA . ILE B 1 7 ? -12.422 52.875 10.852 1 81.94 7 ILE B CA 1
ATOM 2956 C C . ILE B 1 7 ? -13.836 52.562 11.312 1 81.94 7 ILE B C 1
ATOM 2958 O O . ILE B 1 7 ? -14.039 52.125 12.445 1 81.94 7 ILE B O 1
ATOM 2962 N N . THR B 1 8 ? -14.844 52.719 10.445 1 90.94 8 THR B N 1
ATOM 2963 C CA . THR B 1 8 ? -16.234 52.406 10.773 1 90.94 8 THR B CA 1
ATOM 2964 C C . THR B 1 8 ? -16.531 50.938 10.516 1 90.94 8 THR B C 1
ATOM 2966 O O . THR B 1 8 ? -15.844 50.312 9.719 1 90.94 8 THR B O 1
ATOM 2969 N N . PRO B 1 9 ? -17.469 50.469 11.258 1 95.44 9 PRO B N 1
ATOM 2970 C CA . PRO B 1 9 ? -17.875 49.094 11.008 1 95.44 9 PRO B CA 1
ATOM 2971 C C . PRO B 1 9 ? -18.234 48.812 9.539 1 95.44 9 PRO B C 1
ATOM 2973 O O . PRO B 1 9 ? -17.875 47.781 8.984 1 95.44 9 PRO B O 1
ATOM 2976 N N . ARG B 1 10 ? -18.859 49.75 8.914 1 95.38 10 ARG B N 1
ATOM 2977 C CA . ARG B 1 10 ? -19.25 49.625 7.512 1 95.38 10 ARG B CA 1
ATOM 2978 C C . ARG B 1 10 ? -18.031 49.5 6.605 1 95.38 10 ARG B C 1
ATOM 2980 O O . ARG B 1 10 ? -18.016 48.719 5.672 1 95.38 10 ARG B O 1
ATOM 2987 N N . PHE B 1 11 ? -17.078 50.312 6.906 1 95.69 11 PHE B N 1
ATOM 2988 C CA . PHE B 1 11 ? -15.852 50.312 6.113 1 95.69 11 PHE B CA 1
ATOM 2989 C C . PHE B 1 11 ? -15.117 48.969 6.273 1 95.69 11 PHE B C 1
ATOM 2991 O O . PHE B 1 11 ? -14.656 48.406 5.289 1 95.69 11 PHE B O 1
ATOM 2998 N N . ALA B 1 12 ? -15.008 48.562 7.492 1 97.19 12 ALA B N 1
ATOM 2999 C CA . ALA B 1 12 ? -14.312 47.312 7.773 1 97.19 12 ALA B CA 1
ATOM 3000 C C . ALA B 1 12 ? -14.977 46.156 7.043 1 97.19 12 ALA B C 1
ATOM 3002 O O . ALA B 1 12 ? -14.297 45.312 6.445 1 97.19 12 ALA B O 1
ATOM 3003 N N . VAL B 1 13 ? -16.281 46.094 7.043 1 97.88 13 VAL B N 1
ATOM 3004 C CA . VAL B 1 13 ? -17.031 45 6.414 1 97.88 13 VAL B CA 1
ATOM 3005 C C . VAL B 1 13 ? -16.875 45.094 4.898 1 97.88 13 VAL B C 1
ATOM 3007 O O . VAL B 1 13 ? -16.688 44.062 4.23 1 97.88 13 VAL B O 1
ATOM 3010 N N . LYS B 1 14 ? -16.922 46.25 4.387 1 97.38 14 LYS B N 1
ATOM 3011 C CA . LYS B 1 14 ? -16.781 46.469 2.949 1 97.38 14 LYS B CA 1
ATOM 3012 C C . LYS B 1 14 ? -15.414 46 2.465 1 97.38 14 LYS B C 1
ATOM 3014 O O . LYS B 1 14 ? -15.289 45.406 1.394 1 97.38 14 LYS B O 1
ATOM 3019 N N . MET B 1 15 ? -14.414 46.312 3.201 1 97.62 15 MET B N 1
ATOM 3020 C CA . MET B 1 15 ? -13.062 45.938 2.818 1 97.62 15 MET B CA 1
ATOM 3021 C C . MET B 1 15 ? -12.891 44.438 2.869 1 97.62 15 MET B C 1
ATOM 3023 O O . MET B 1 15 ? -12.188 43.844 2.039 1 97.62 15 MET B O 1
ATOM 3027 N N . LEU B 1 16 ? -13.5 43.781 3.893 1 98.31 16 LEU B N 1
ATOM 3028 C CA . LEU B 1 16 ? -13.469 42.344 3.945 1 98.31 16 LEU B CA 1
ATOM 3029 C C . LEU B 1 16 ? -14.164 41.719 2.729 1 98.31 16 LEU B C 1
ATOM 3031 O O . LEU B 1 16 ? -13.656 40.781 2.129 1 98.31 16 LEU B O 1
ATOM 3035 N N . GLU B 1 17 ? -15.273 42.281 2.365 1 98.12 17 GLU B N 1
ATOM 3036 C CA . GLU B 1 17 ? -16.016 41.812 1.193 1 98.12 17 GLU B CA 1
ATOM 3037 C C . GLU B 1 17 ? -15.156 41.906 -0.068 1 98.12 17 GLU B C 1
ATOM 3039 O O . GLU B 1 17 ? -15.125 40.969 -0.878 1 98.12 17 GLU B O 1
ATOM 3044 N N . LYS B 1 18 ? -14.516 43 -0.185 1 97.88 18 LYS B N 1
ATOM 3045 C CA . LYS B 1 18 ? -13.656 43.219 -1.344 1 97.88 18 LYS B CA 1
ATOM 3046 C C . LYS B 1 18 ? -12.516 42.188 -1.367 1 97.88 18 LYS B C 1
ATOM 3048 O O . LYS B 1 18 ? -12.156 41.688 -2.43 1 97.88 18 LYS B O 1
ATOM 3053 N N . SER B 1 19 ? -11.945 41.969 -0.239 1 98.38 19 SER B N 1
ATOM 3054 C CA . SER B 1 19 ? -10.867 41 -0.153 1 98.38 19 SER B CA 1
ATOM 3055 C C . SER B 1 19 ? -11.344 39.594 -0.545 1 98.38 19 SER B C 1
ATOM 3057 O O . SER B 1 19 ? -10.609 38.844 -1.183 1 98.38 19 SER B O 1
ATOM 3059 N N . LEU B 1 20 ? -12.578 39.219 -0.157 1 98.06 20 LEU B N 1
ATOM 3060 C CA . LEU B 1 20 ? -13.141 37.906 -0.425 1 98.06 20 LEU B CA 1
ATOM 3061 C C . LEU B 1 20 ? -13.414 37.719 -1.914 1 98.06 20 LEU B C 1
ATOM 3063 O O . LEU B 1 20 ? -13.43 36.594 -2.412 1 98.06 20 LEU B O 1
ATOM 3067 N N . ARG B 1 21 ? -13.57 38.781 -2.607 1 97.56 21 ARG B N 1
ATOM 3068 C CA . ARG B 1 21 ? -13.828 38.719 -4.043 1 97.56 21 ARG B CA 1
ATOM 3069 C C . ARG B 1 21 ? -12.555 38.406 -4.816 1 97.56 21 ARG B C 1
ATOM 3071 O O . ARG B 1 21 ? -12.617 38 -5.977 1 97.56 21 ARG B O 1
ATOM 3078 N N . LEU B 1 22 ? -11.43 38.594 -4.191 1 97.56 22 LEU B N 1
ATOM 3079 C CA . LEU B 1 22 ? -10.156 38.219 -4.797 1 97.56 22 LEU B CA 1
ATOM 3080 C C . LEU B 1 22 ? -9.875 36.719 -4.582 1 97.56 22 LEU B C 1
ATOM 3082 O O . LEU B 1 22 ? -9.68 36.281 -3.447 1 97.56 22 LEU B O 1
ATOM 3086 N N . TYR B 1 23 ? -9.891 35.969 -5.633 1 96.12 23 TYR B N 1
ATOM 3087 C CA . TYR B 1 23 ? -9.555 34.531 -5.531 1 96.12 23 TYR B CA 1
ATOM 3088 C C . TYR B 1 23 ? -8.047 34.344 -5.555 1 96.12 23 TYR B C 1
ATOM 3090 O O . TYR B 1 23 ? -7.398 34.531 -6.586 1 96.12 23 TYR B O 1
ATOM 3098 N N . THR B 1 24 ? -7.492 33.906 -4.41 1 97.19 24 THR B N 1
ATOM 3099 C CA . THR B 1 24 ? -6.043 33.906 -4.258 1 97.19 24 THR B CA 1
ATOM 3100 C C . THR B 1 24 ? -5.551 32.562 -3.754 1 97.19 24 THR B C 1
ATOM 3102 O O . THR B 1 24 ? -4.977 32.469 -2.668 1 97.19 24 THR B O 1
ATOM 3105 N N . PRO B 1 25 ? -5.641 31.484 -4.57 1 94.94 25 PRO B N 1
ATOM 3106 C CA . PRO B 1 25 ? -5.02 30.234 -4.156 1 94.94 25 PRO B CA 1
ATOM 3107 C C . PRO B 1 25 ? -3.508 30.359 -3.963 1 94.94 25 PRO B C 1
ATOM 3109 O O . PRO B 1 25 ? -2.91 31.359 -4.371 1 94.94 25 PRO B O 1
ATOM 3112 N N . SER B 1 26 ? -2.941 29.406 -3.311 1 93.75 26 SER B N 1
ATOM 3113 C CA . SER B 1 26 ? -1.521 29.438 -2.977 1 93.75 26 SER B CA 1
ATOM 3114 C C . SER B 1 26 ? -0.674 29.75 -4.207 1 93.75 26 SER B C 1
ATOM 3116 O O . SER B 1 26 ? -0.891 29.172 -5.273 1 93.75 26 SER B O 1
ATOM 3118 N N . LEU B 1 27 ? 0.213 30.625 -4.035 1 92.75 27 LEU B N 1
ATOM 3119 C CA . LEU B 1 27 ? 1.186 31.062 -5.031 1 92.75 27 LEU B CA 1
ATOM 3120 C C . LEU B 1 27 ? 0.546 32 -6.031 1 92.75 27 LEU B C 1
ATOM 3122 O O . LEU B 1 27 ? 1.19 32.438 -6.996 1 92.75 27 LEU B O 1
ATOM 3126 N N . SER B 1 28 ? -0.689 32.375 -5.859 1 95.75 28 SER B N 1
ATOM 3127 C CA . SER B 1 28 ? -1.375 33.375 -6.664 1 95.75 28 SER B CA 1
ATOM 3128 C C . SER B 1 28 ? -1.923 34.5 -5.797 1 95.75 28 SER B C 1
ATOM 3130 O O . SER B 1 28 ? -3.078 34.906 -5.945 1 95.75 28 SER B O 1
ATOM 3132 N N . GLU B 1 29 ? -1.134 34.969 -4.871 1 97.69 29 GLU B N 1
ATOM 3133 C CA . GLU B 1 29 ? -1.625 35.906 -3.863 1 97.69 29 GLU B CA 1
ATOM 3134 C C . GLU B 1 29 ? -1.317 37.344 -4.25 1 97.69 29 GLU B C 1
ATOM 3136 O O . GLU B 1 29 ? -1.616 38.281 -3.494 1 97.69 29 GLU B O 1
ATOM 3141 N N . LYS B 1 30 ? -0.785 37.625 -5.438 1 97.5 30 LYS B N 1
ATOM 3142 C CA . LYS B 1 30 ? -0.322 38.938 -5.84 1 97.5 30 LYS B CA 1
ATOM 3143 C C . LYS B 1 30 ? -1.45 39.969 -5.758 1 97.5 30 LYS B C 1
ATOM 3145 O O . LYS B 1 30 ? -1.265 41.062 -5.219 1 97.5 30 LYS B O 1
ATOM 3150 N N . PRO B 1 31 ? -2.643 39.625 -6.27 1 98.12 31 PRO B N 1
ATOM 3151 C CA . PRO B 1 31 ? -3.725 40.625 -6.184 1 98.12 31 PRO B CA 1
ATOM 3152 C C . PRO B 1 31 ? -4.055 41 -4.746 1 98.12 31 PRO B C 1
ATOM 3154 O O . PRO B 1 31 ? -4.371 42.156 -4.477 1 98.12 31 PRO B O 1
ATOM 3157 N N . MET B 1 32 ? -4.008 40.094 -3.85 1 98.5 32 MET B N 1
ATOM 3158 C CA . MET B 1 32 ? -4.285 40.375 -2.443 1 98.5 32 MET B CA 1
ATOM 3159 C C . MET B 1 32 ? -3.178 41.219 -1.836 1 98.5 32 MET B C 1
ATOM 3161 O O . MET B 1 32 ? -3.451 42.156 -1.067 1 98.5 32 MET B O 1
ATOM 3165 N N . ALA B 1 33 ? -1.948 40.906 -2.145 1 98.62 33 ALA B N 1
ATOM 3166 C CA . ALA B 1 33 ? -0.817 41.688 -1.652 1 98.62 33 ALA B CA 1
ATOM 3167 C C . ALA B 1 33 ? -0.929 43.156 -2.09 1 98.62 33 ALA B C 1
ATOM 3169 O O . ALA B 1 33 ? -0.694 44.062 -1.294 1 98.62 33 ALA B O 1
ATOM 3170 N N . GLU B 1 34 ? -1.238 43.344 -3.332 1 98.5 34 GLU B N 1
ATOM 3171 C CA . GLU B 1 34 ? -1.392 44.719 -3.873 1 98.5 34 GLU B CA 1
ATOM 3172 C C . GLU B 1 34 ? -2.564 45.438 -3.221 1 98.5 34 GLU B C 1
ATOM 3174 O O . GLU B 1 34 ? -2.469 46.625 -2.91 1 98.5 34 GLU B O 1
ATOM 3179 N N . PHE B 1 35 ? -3.6 44.656 -3.074 1 98.44 35 PHE B N 1
ATOM 3180 C CA . PHE B 1 35 ? -4.77 45.219 -2.4 1 98.44 35 PHE B CA 1
ATOM 3181 C C . PHE B 1 35 ? -4.414 45.688 -0.991 1 98.44 35 PHE B C 1
ATOM 3183 O O . PHE B 1 35 ? -4.754 46.781 -0.592 1 98.44 35 PHE B O 1
ATOM 3190 N N . LEU B 1 36 ? -3.734 44.844 -0.253 1 98.75 36 LEU B N 1
ATOM 3191 C CA . LEU B 1 36 ? -3.348 45.156 1.118 1 98.75 36 LEU B CA 1
ATOM 3192 C C . LEU B 1 36 ? -2.363 46.344 1.153 1 98.75 36 LEU B C 1
ATOM 3194 O O . LEU B 1 36 ? -2.43 47.188 2.047 1 98.75 36 LEU B O 1
ATOM 3198 N N . ALA B 1 37 ? -1.423 46.344 0.244 1 98.56 37 ALA B N 1
ATOM 3199 C CA . ALA B 1 37 ? -0.478 47.469 0.172 1 98.56 37 ALA B CA 1
ATOM 3200 C C . ALA B 1 37 ? -1.206 48.781 -0.001 1 98.56 37 ALA B C 1
ATOM 3202 O O . ALA B 1 37 ? -0.872 49.781 0.656 1 98.56 37 ALA B O 1
ATOM 3203 N N . ASP B 1 38 ? -2.133 48.781 -0.913 1 98.25 38 ASP B N 1
ATOM 3204 C CA . ASP B 1 38 ? -2.938 49.969 -1.171 1 98.25 38 ASP B CA 1
ATOM 3205 C C . ASP B 1 38 ? -3.693 50.406 0.082 1 98.25 38 ASP B C 1
ATOM 3207 O O . ASP B 1 38 ? -3.721 51.594 0.418 1 98.25 38 ASP B O 1
ATOM 3211 N N . LYS B 1 39 ? -4.301 49.469 0.723 1 97.56 39 LYS B N 1
ATOM 3212 C CA . LYS B 1 39 ? -5.074 49.781 1.92 1 97.56 39 LYS B CA 1
ATOM 3213 C C . LYS B 1 39 ? -4.164 50.25 3.057 1 97.56 39 LYS B C 1
ATOM 3215 O O . LYS B 1 39 ? -4.539 51.094 3.844 1 97.56 39 LYS B O 1
ATOM 3220 N N . CYS B 1 40 ? -3.037 49.625 3.188 1 97.81 40 CYS B N 1
ATOM 3221 C CA . CYS B 1 40 ? -2.066 50.094 4.172 1 97.81 40 CYS B CA 1
ATOM 3222 C C . CYS B 1 40 ? -1.706 51.531 3.939 1 97.81 40 CYS B C 1
ATOM 3224 O O . CYS B 1 40 ? -1.606 52.312 4.891 1 97.81 40 CYS B O 1
ATOM 3226 N N . ASP B 1 41 ? -1.517 51.875 2.701 1 96.94 41 ASP B N 1
ATOM 3227 C CA . ASP B 1 41 ? -1.224 53.25 2.361 1 96.94 41 ASP B CA 1
ATOM 3228 C C . ASP B 1 41 ? -2.363 54.156 2.791 1 96.94 41 ASP B C 1
ATOM 3230 O O . ASP B 1 41 ? -2.131 55.188 3.441 1 96.94 41 ASP B O 1
ATOM 3234 N N . ASP B 1 42 ? -3.582 53.781 2.475 1 95.81 42 ASP B N 1
ATOM 3235 C CA . ASP B 1 42 ? -4.77 54.562 2.848 1 95.81 42 ASP B CA 1
ATOM 3236 C C . ASP B 1 42 ? -4.844 54.75 4.359 1 95.81 42 ASP B C 1
ATOM 3238 O O . ASP B 1 42 ? -5.332 55.781 4.84 1 95.81 42 ASP B O 1
ATOM 3242 N N . LEU B 1 43 ? -4.359 53.781 5.074 1 95.69 43 LEU B N 1
ATOM 3243 C CA . LEU B 1 43 ? -4.547 53.75 6.52 1 95.69 43 LEU B CA 1
ATOM 3244 C C . LEU B 1 43 ? -3.342 54.344 7.238 1 95.69 43 LEU B C 1
ATOM 3246 O O . LEU B 1 43 ? -3.256 54.281 8.469 1 95.69 43 LEU B O 1
ATOM 3250 N N . GLY B 1 44 ? -2.371 54.812 6.555 1 95 44 GLY B N 1
ATOM 3251 C CA . GLY B 1 44 ? -1.287 55.594 7.129 1 95 44 GLY B CA 1
ATOM 3252 C C . GLY B 1 44 ? -0.111 54.75 7.574 1 95 44 GLY B C 1
ATOM 3253 O O . GLY B 1 44 ? 0.666 55.156 8.438 1 95 44 GLY B O 1
ATOM 3254 N N . PHE B 1 45 ? -0.006 53.562 7.066 1 97.56 45 PHE B N 1
ATOM 3255 C CA . PHE B 1 45 ? 1.178 52.75 7.332 1 97.56 45 PHE B CA 1
ATOM 3256 C C . PHE B 1 45 ? 2.396 53.312 6.621 1 97.56 45 PHE B C 1
ATOM 3258 O O . PHE B 1 45 ? 2.262 54.062 5.656 1 97.56 45 PHE B O 1
ATOM 3265 N N . GLU B 1 46 ? 3.545 52.969 7.141 1 97.31 46 GLU B N 1
ATOM 3266 C CA . GLU B 1 46 ? 4.82 53.375 6.551 1 97.31 46 GLU B CA 1
ATOM 3267 C C . GLU B 1 46 ? 5.641 52.156 6.141 1 97.31 46 GLU B C 1
ATOM 3269 O O . GLU B 1 46 ? 5.316 51.031 6.512 1 97.31 46 GLU B O 1
ATOM 3274 N N . ASP B 1 47 ? 6.676 52.344 5.281 1 97.5 47 ASP B N 1
ATOM 3275 C CA . ASP B 1 47 ? 7.617 51.312 4.848 1 97.5 47 ASP B CA 1
ATOM 3276 C C . ASP B 1 47 ? 6.883 50.125 4.281 1 97.5 47 ASP B C 1
ATOM 3278 O O . ASP B 1 47 ? 7.141 48.969 4.695 1 97.5 47 ASP B O 1
ATOM 3282 N N . ILE B 1 48 ? 5.91 50.406 3.465 1 98.31 48 ILE B N 1
ATOM 3283 C CA . ILE B 1 48 ? 5.109 49.375 2.838 1 98.31 48 ILE B CA 1
ATOM 3284 C C . ILE B 1 48 ? 5.926 48.688 1.75 1 98.31 48 ILE B C 1
ATOM 3286 O O . ILE B 1 48 ? 6.391 49.312 0.808 1 98.31 48 ILE B O 1
ATOM 3290 N N . GLN B 1 49 ? 6.113 47.375 1.839 1 97.94 49 GLN B N 1
ATOM 3291 C CA . GLN B 1 49 ? 6.914 46.625 0.863 1 97.94 49 GLN B CA 1
ATOM 3292 C C . GLN B 1 49 ? 6.328 45.25 0.599 1 97.94 49 GLN B C 1
ATOM 3294 O O . GLN B 1 49 ? 5.656 44.688 1.462 1 97.94 49 GLN B O 1
ATOM 3299 N N . ILE B 1 50 ? 6.504 44.781 -0.547 1 98.12 50 ILE B N 1
ATOM 3300 C CA . ILE B 1 50 ? 6.266 43.406 -0.93 1 98.12 50 ILE B CA 1
ATOM 3301 C C . ILE B 1 50 ? 7.598 42.688 -1.157 1 98.12 50 ILE B C 1
ATOM 3303 O O . ILE B 1 50 ? 8.375 43.094 -2.025 1 98.12 50 ILE B O 1
ATOM 3307 N N . ASP B 1 51 ? 7.867 41.75 -0.345 1 97.12 51 ASP B N 1
ATOM 3308 C CA . ASP B 1 51 ? 9.188 41.125 -0.41 1 97.12 51 ASP B CA 1
ATOM 3309 C C . ASP B 1 51 ? 9.297 40.188 -1.602 1 97.12 51 ASP B C 1
ATOM 3311 O O . ASP B 1 51 ? 8.398 40.125 -2.438 1 97.12 51 ASP B O 1
ATOM 3315 N N . GLU B 1 52 ? 10.406 39.406 -1.756 1 96.44 52 GLU B N 1
ATOM 3316 C CA . GLU B 1 52 ? 10.758 38.656 -2.961 1 96.44 52 GLU B CA 1
ATOM 3317 C C . GLU B 1 52 ? 9.836 37.469 -3.15 1 96.44 52 GLU B C 1
ATOM 3319 O O . GLU B 1 52 ? 9.672 36.969 -4.27 1 96.44 52 GLU B O 1
ATOM 3324 N N . VAL B 1 53 ? 9.219 37 -2.072 1 97.12 53 VAL B N 1
ATOM 3325 C CA . VAL B 1 53 ? 8.367 35.844 -2.219 1 97.12 53 VAL B CA 1
ATOM 3326 C C . VAL B 1 53 ? 6.906 36.25 -2.299 1 97.12 53 VAL B C 1
ATOM 3328 O O . VAL B 1 53 ? 6.027 35.438 -2.549 1 97.12 53 VAL B O 1
ATOM 3331 N N . GLY B 1 54 ? 6.66 37.531 -2.045 1 97.94 54 GLY B N 1
ATOM 3332 C CA . GLY B 1 54 ? 5.316 38.062 -2.252 1 97.94 54 GLY B CA 1
ATOM 3333 C C . GLY B 1 54 ? 4.621 38.438 -0.96 1 97.94 54 GLY B C 1
ATOM 3334 O O . GLY B 1 54 ? 3.447 38.812 -0.968 1 97.94 54 GLY B O 1
ATOM 3335 N N . ASN B 1 55 ? 5.262 38.344 0.179 1 98.31 55 ASN B N 1
ATOM 3336 C CA . ASN B 1 55 ? 4.684 38.875 1.416 1 98.31 55 ASN B CA 1
ATOM 3337 C C . ASN B 1 55 ? 4.508 40.375 1.367 1 98.31 55 ASN B C 1
ATOM 3339 O O . ASN B 1 55 ? 5.363 41.094 0.837 1 98.31 55 ASN B O 1
ATOM 3343 N N . ILE B 1 56 ? 3.494 40.875 1.903 1 98.62 56 ILE B N 1
ATOM 3344 C CA . ILE B 1 56 ? 3.379 42.312 2.123 1 98.62 56 ILE B CA 1
ATOM 3345 C C . ILE B 1 56 ? 3.727 42.656 3.572 1 98.62 56 ILE B C 1
ATOM 3347 O O . ILE B 1 56 ? 3.27 41.969 4.496 1 98.62 56 ILE B O 1
ATOM 3351 N N . ILE B 1 57 ? 4.605 43.594 3.844 1 98.56 57 ILE B N 1
ATOM 3352 C CA . ILE B 1 57 ? 5.023 44.062 5.156 1 98.56 57 ILE B CA 1
ATOM 3353 C C . ILE B 1 57 ? 4.836 45.562 5.246 1 98.56 57 ILE B C 1
ATOM 3355 O O . ILE B 1 57 ? 5.273 46.312 4.363 1 98.56 57 ILE B O 1
ATOM 3359 N N . ALA B 1 58 ? 4.176 46.031 6.262 1 98.62 58 ALA B N 1
ATOM 3360 C CA . ALA B 1 58 ? 3.938 47.438 6.484 1 98.62 58 ALA B CA 1
ATOM 3361 C C . ALA B 1 58 ? 4.102 47.812 7.957 1 98.62 58 ALA B C 1
ATOM 3363 O O . ALA B 1 58 ? 3.752 47.031 8.836 1 98.62 58 ALA B O 1
ATOM 3364 N N . ARG B 1 59 ? 4.574 48.938 8.219 1 98.12 59 ARG B N 1
ATOM 3365 C CA . ARG B 1 59 ? 4.852 49.375 9.586 1 98.12 59 ARG B CA 1
ATOM 3366 C C . ARG B 1 59 ? 3.902 50.5 10.008 1 98.12 59 ARG B C 1
ATOM 3368 O O . ARG B 1 59 ? 3.596 51.406 9.227 1 98.12 59 ARG B O 1
ATOM 3375 N N . LYS B 1 60 ? 3.432 50.469 11.164 1 97.5 60 LYS B N 1
ATOM 3376 C CA . LYS B 1 60 ? 2.613 51.5 11.789 1 97.5 60 LYS B CA 1
ATOM 3377 C C . LYS B 1 60 ? 3.098 51.812 13.211 1 97.5 60 LYS B C 1
ATOM 3379 O O . LYS B 1 60 ? 3.516 50.906 13.93 1 97.5 60 LYS B O 1
ATOM 3384 N N . GLY B 1 61 ? 3.082 53.094 13.586 1 96 61 GLY B N 1
ATOM 3385 C CA . GLY B 1 61 ? 3.471 53.5 14.93 1 96 61 GLY B CA 1
ATOM 3386 C C . GLY B 1 61 ? 4.973 53.594 15.109 1 96 61 GLY B C 1
ATOM 3387 O O . GLY B 1 61 ? 5.719 53.625 14.125 1 96 61 GLY B O 1
ATOM 3388 N N . SER B 1 62 ? 5.363 53.875 16.312 1 96.12 62 SER B N 1
ATOM 3389 C CA . SER B 1 62 ? 6.773 54 16.656 1 96.12 62 SER B CA 1
ATOM 3390 C C . SER B 1 62 ? 7.004 53.688 18.141 1 96.12 62 SER B C 1
ATOM 3392 O O . SER B 1 62 ? 6.074 53.75 18.938 1 96.12 62 SER B O 1
ATOM 3394 N N . GLY B 1 63 ? 8.234 53.188 18.406 1 94.81 63 GLY B N 1
ATOM 3395 C CA . GLY B 1 63 ? 8.586 52.875 19.781 1 94.81 63 GLY B CA 1
ATOM 3396 C C . GLY B 1 63 ? 8.406 51.406 20.125 1 94.81 63 GLY B C 1
ATOM 3397 O O . GLY B 1 63 ? 8.25 50.562 19.234 1 94.81 63 GLY B O 1
ATOM 3398 N N . SER B 1 64 ? 8.469 51.125 21.5 1 95 64 SER B N 1
ATOM 3399 C CA . SER B 1 64 ? 8.312 49.75 22 1 95 64 SER B CA 1
ATOM 3400 C C . SER B 1 64 ? 6.914 49.531 22.562 1 95 64 SER B C 1
ATOM 3402 O O . SER B 1 64 ? 6.262 50.469 23.016 1 95 64 SER B O 1
ATOM 3404 N N . PRO B 1 65 ? 6.566 48.312 22.484 1 97.19 65 PRO B N 1
ATOM 3405 C CA . PRO B 1 65 ? 7.152 47.125 21.906 1 97.19 65 PRO B CA 1
ATOM 3406 C C . PRO B 1 65 ? 6.965 47.031 20.391 1 97.19 65 PRO B C 1
ATOM 3408 O O . PRO B 1 65 ? 6.238 47.844 19.812 1 97.19 65 PRO B O 1
ATOM 3411 N N . LYS B 1 66 ? 7.688 46.125 19.766 1 97.88 66 LYS B N 1
ATOM 3412 C CA . LYS B 1 66 ? 7.473 45.781 18.359 1 97.88 66 LYS B CA 1
ATOM 3413 C C . LYS B 1 66 ? 6.613 44.531 18.25 1 97.88 66 LYS B C 1
ATOM 3415 O O . LYS B 1 66 ? 7 43.438 18.719 1 97.88 66 LYS B O 1
ATOM 3420 N N . ILE B 1 67 ? 5.504 44.688 17.672 1 98.31 67 ILE B N 1
ATOM 3421 C CA . ILE B 1 67 ? 4.516 43.625 17.562 1 98.31 67 ILE B CA 1
ATOM 3422 C C . ILE B 1 67 ? 4.27 43.281 16.094 1 98.31 67 ILE B C 1
ATOM 3424 O O . ILE B 1 67 ? 4.133 44.188 15.266 1 98.31 67 ILE B O 1
ATOM 3428 N N . MET B 1 68 ? 4.25 42 15.781 1 98.5 68 MET B N 1
ATOM 3429 C CA . MET B 1 68 ? 3.885 41.562 14.438 1 98.5 68 MET B CA 1
ATOM 3430 C C . MET B 1 68 ? 2.463 41.031 14.406 1 98.5 68 MET B C 1
ATOM 3432 O O . MET B 1 68 ? 2.119 40.156 15.203 1 98.5 68 MET B O 1
ATOM 3436 N N . LEU B 1 69 ? 1.64 41.562 13.641 1 98.69 69 LEU B N 1
ATOM 3437 C CA . LEU B 1 69 ? 0.334 41.031 13.281 1 98.69 69 LEU B CA 1
ATOM 3438 C C . LEU B 1 69 ? 0.356 40.438 11.875 1 98.69 69 LEU B C 1
ATOM 3440 O O . LEU B 1 69 ? 0.447 41.188 10.891 1 98.69 69 LEU B O 1
ATOM 3444 N N . CYS B 1 70 ? 0.238 39.094 11.852 1 98.25 70 CYS B N 1
ATOM 3445 C CA . CYS B 1 70 ? 0.438 38.375 10.594 1 98.25 70 CYS B CA 1
ATOM 3446 C C . CYS B 1 70 ? -0.777 37.531 10.242 1 98.25 70 CYS B C 1
ATOM 3448 O O . CYS B 1 70 ? -1.448 37 11.133 1 98.25 70 CYS B O 1
ATOM 3450 N N . GLY B 1 71 ? -1.11 37.438 9.047 1 97.25 71 GLY B N 1
ATOM 3451 C CA . GLY B 1 71 ? -2.086 36.5 8.477 1 97.25 71 GLY B CA 1
ATOM 3452 C C . GLY B 1 71 ? -1.714 36.031 7.086 1 97.25 71 GLY B C 1
ATOM 3453 O O . GLY B 1 71 ? -0.847 36.625 6.434 1 97.25 71 GLY B O 1
ATOM 3454 N N . HIS B 1 72 ? -2.301 34.969 6.66 1 97.19 72 HIS B N 1
ATOM 3455 C CA . HIS B 1 72 ? -1.953 34.5 5.324 1 97.19 72 HIS B CA 1
ATOM 3456 C C . HIS B 1 72 ? -2.984 34.938 4.297 1 97.19 72 HIS B C 1
ATOM 3458 O O . HIS B 1 72 ? -4.168 35.062 4.613 1 97.19 72 HIS B O 1
ATOM 3464 N N . MET B 1 73 ? -2.486 35.062 3.109 1 98.12 73 MET B N 1
ATOM 3465 C CA . MET B 1 73 ? -3.283 35.656 2.043 1 98.12 73 MET B CA 1
ATOM 3466 C C . MET B 1 73 ? -3.924 34.594 1.171 1 98.12 73 MET B C 1
ATOM 3468 O O . MET B 1 73 ? -4.883 34.875 0.447 1 98.12 73 MET B O 1
ATOM 3472 N N . ASP B 1 74 ? -3.336 33.406 1.19 1 96.31 74 ASP B N 1
ATOM 3473 C CA . ASP B 1 74 ? -3.809 32.375 0.275 1 96.31 74 ASP B CA 1
ATOM 3474 C C . ASP B 1 74 ? -5.012 31.625 0.856 1 96.31 74 ASP B C 1
ATOM 3476 O O . ASP B 1 74 ? -5.238 31.656 2.066 1 96.31 74 ASP B O 1
ATOM 3480 N N . VAL B 1 75 ? -5.797 31.062 -0.092 1 94.56 75 VAL B N 1
ATOM 3481 C CA . VAL B 1 75 ? -6.938 30.219 0.256 1 94.56 75 VAL B CA 1
ATOM 3482 C C . VAL B 1 75 ? -6.805 28.859 -0.434 1 94.56 75 VAL B C 1
ATOM 3484 O O . VAL B 1 75 ? -6.008 28.703 -1.361 1 94.56 75 VAL B O 1
ATOM 3487 N N . VAL B 1 76 ? -7.496 27.906 0.089 1 91 76 VAL B N 1
ATOM 3488 C CA . VAL B 1 76 ? -7.516 26.594 -0.562 1 91 76 VAL B CA 1
ATOM 3489 C C . VAL B 1 76 ? -8.305 26.688 -1.867 1 91 76 VAL B C 1
ATOM 3491 O O . VAL B 1 76 ? -9.102 27.594 -2.059 1 91 76 VAL B O 1
ATOM 3494 N N . PRO B 1 77 ? -8.078 25.781 -2.754 1 90.38 77 PRO B N 1
ATOM 3495 C CA . PRO B 1 77 ? -8.82 25.797 -4.016 1 90.38 77 PRO B CA 1
ATOM 3496 C C . PRO B 1 77 ? -10.328 25.625 -3.811 1 90.38 77 PRO B C 1
ATOM 3498 O O . PRO B 1 77 ? -10.758 25 -2.84 1 90.38 77 PRO B O 1
ATOM 3501 N N . GLY B 1 78 ? -11.125 26.188 -4.754 1 91 78 GLY B N 1
ATOM 3502 C CA . GLY B 1 78 ? -12.578 26.141 -4.695 1 91 78 GLY B CA 1
ATOM 3503 C C . GLY B 1 78 ? -13.211 27.5 -4.508 1 91 78 GLY B C 1
ATOM 3504 O O . GLY B 1 78 ? -12.992 28.156 -3.482 1 91 78 GLY B O 1
ATOM 3505 N N . LYS B 1 79 ? -13.992 27.953 -5.398 1 90.81 79 LYS B N 1
ATOM 3506 C CA . LYS B 1 79 ? -14.625 29.281 -5.324 1 90.81 79 LYS B CA 1
ATOM 3507 C C . LYS B 1 79 ? -15.914 29.219 -4.508 1 90.81 79 LYS B C 1
ATOM 3509 O O . LYS B 1 79 ? -16.609 28.203 -4.516 1 90.81 79 LYS B O 1
ATOM 3514 N N . VAL B 1 80 ? -16.062 30.141 -3.768 1 94.06 80 VAL B N 1
ATOM 3515 C CA . VAL B 1 80 ? -17.312 30.375 -3.039 1 94.06 80 VAL B CA 1
ATOM 3516 C C . VAL B 1 80 ? -17.859 31.75 -3.402 1 94.06 80 VAL B C 1
ATOM 3518 O O . VAL B 1 80 ? -17.156 32.75 -3.324 1 94.06 80 VAL B O 1
ATOM 3521 N N . LYS B 1 81 ? -19.125 31.828 -3.82 1 94.44 81 LYS B N 1
ATOM 3522 C CA . LYS B 1 81 ? -19.734 33.094 -4.188 1 94.44 81 LYS B CA 1
ATOM 3523 C C . LYS B 1 81 ? -19.797 34.031 -2.986 1 94.44 81 LYS B C 1
ATOM 3525 O O . LYS B 1 81 ? -20.312 33.656 -1.928 1 94.44 81 LYS B O 1
ATOM 3530 N N . VAL B 1 82 ? -19.281 35.219 -3.146 1 97.88 82 VAL B N 1
ATOM 3531 C CA . VAL B 1 82 ? -19.312 36.219 -2.074 1 97.88 82 VAL B CA 1
ATOM 3532 C C . VAL B 1 82 ? -20.719 36.781 -1.934 1 97.88 82 VAL B C 1
ATOM 3534 O O . VAL B 1 82 ? -21.281 37.312 -2.895 1 97.88 82 VAL B O 1
ATOM 3537 N N . ARG B 1 83 ? -21.234 36.625 -0.785 1 97.25 83 ARG B N 1
ATOM 3538 C CA . ARG B 1 83 ? -22.578 37.125 -0.539 1 97.25 83 ARG B CA 1
ATOM 3539 C C . ARG B 1 83 ? -22.812 37.375 0.95 1 97.25 83 ARG B C 1
ATOM 3541 O O . ARG B 1 83 ? -22.172 36.75 1.791 1 97.25 83 ARG B O 1
ATOM 3548 N N . LYS B 1 84 ? -23.688 38.312 1.214 1 96.75 84 LYS B N 1
ATOM 3549 C CA . LYS B 1 84 ? -24.078 38.625 2.582 1 96.75 84 LYS B CA 1
ATOM 3550 C C . LYS B 1 84 ? -25.5 38.188 2.875 1 96.75 84 LYS B C 1
ATOM 3552 O O . LYS B 1 84 ? -26.422 38.531 2.129 1 96.75 84 LYS B O 1
ATOM 3557 N N . GLU B 1 85 ? -25.625 37.406 3.855 1 97.19 85 GLU B N 1
ATOM 3558 C CA . GLU B 1 85 ? -26.938 36.969 4.336 1 97.19 85 GLU B CA 1
ATOM 3559 C C . GLU B 1 85 ? -27.062 37.156 5.844 1 97.19 85 GLU B C 1
ATOM 3561 O O . GLU B 1 85 ? -26.625 36.344 6.625 1 97.19 85 GLU B O 1
ATOM 3566 N N . GLY B 1 86 ? -27.812 38.281 6.223 1 96.69 86 GLY B N 1
ATOM 3567 C CA . GLY B 1 86 ? -27.891 38.594 7.641 1 96.69 86 GLY B CA 1
ATOM 3568 C C . GLY B 1 86 ? -26.531 38.906 8.266 1 96.69 86 GLY B C 1
ATOM 3569 O O . GLY B 1 86 ? -25.828 39.812 7.824 1 96.69 86 GLY B O 1
ATOM 3570 N N . ASP B 1 87 ? -26.109 38.062 9.133 1 97.88 87 ASP B N 1
ATOM 3571 C CA . ASP B 1 87 ? -24.859 38.281 9.852 1 97.88 87 ASP B CA 1
ATOM 3572 C C . ASP B 1 87 ? -23.734 37.469 9.219 1 97.88 87 ASP B C 1
ATOM 3574 O O . ASP B 1 87 ? -22.594 37.5 9.688 1 97.88 87 ASP B O 1
ATOM 3578 N N . ALA B 1 88 ? -24.094 36.781 8.148 1 97.69 88 ALA B N 1
ATOM 3579 C CA . ALA B 1 88 ? -23.109 35.875 7.551 1 97.69 88 ALA B CA 1
ATOM 3580 C C . ALA B 1 88 ? -22.531 36.469 6.262 1 97.69 88 ALA B C 1
ATOM 3582 O O . ALA B 1 88 ? -23.281 36.938 5.395 1 97.69 88 ALA B O 1
ATOM 3583 N N . LEU B 1 89 ? -21.281 36.531 6.207 1 98.06 89 LEU B N 1
ATOM 3584 C CA . LEU B 1 89 ? -20.562 36.875 4.98 1 98.06 89 LEU B CA 1
ATOM 3585 C C . LEU B 1 89 ? -19.891 35.656 4.391 1 98.06 89 LEU B C 1
ATOM 3587 O O . LEU B 1 89 ? -19 35.062 5.008 1 98.06 89 LEU B O 1
ATOM 3591 N N . TYR B 1 90 ? -20.328 35.281 3.191 1 97.75 90 TYR B N 1
ATOM 3592 C CA . TYR B 1 90 ? -19.844 34.062 2.533 1 97.75 90 TYR B CA 1
ATOM 3593 C C . TYR B 1 90 ? -18.734 34.375 1.542 1 97.75 90 TYR B C 1
ATOM 3595 O O . TYR B 1 90 ? -18.75 35.438 0.896 1 97.75 90 TYR B O 1
ATOM 3603 N N . GLY B 1 91 ? -17.812 33.5 1.451 1 97.38 91 GLY B N 1
ATOM 3604 C CA . GLY B 1 91 ? -16.719 33.594 0.504 1 97.38 91 GLY B CA 1
ATOM 3605 C C . GLY B 1 91 ? -15.57 32.656 0.84 1 97.38 91 GLY B C 1
ATOM 3606 O O . GLY B 1 91 ? -15.367 32.312 2.004 1 97.38 91 GLY B O 1
ATOM 3607 N N . ARG B 1 92 ? -14.836 32.281 -0.211 1 96.5 92 ARG B N 1
ATOM 3608 C CA . ARG B 1 92 ? -13.641 31.484 0.062 1 96.5 92 ARG B CA 1
ATOM 3609 C C . ARG B 1 92 ? -12.625 32.312 0.855 1 96.5 92 ARG B C 1
ATOM 3611 O O . ARG B 1 92 ? -12.203 33.375 0.418 1 96.5 92 ARG B O 1
ATOM 3618 N N . GLY B 1 93 ? -12.328 31.844 2.057 1 95.94 93 GLY B N 1
ATOM 3619 C CA . GLY B 1 93 ? -11.422 32.562 2.928 1 95.94 93 GLY B CA 1
ATOM 3620 C C . GLY B 1 93 ? -12.133 33.406 3.979 1 95.94 93 GLY B C 1
ATOM 3621 O O . GLY B 1 93 ? -11.484 34 4.844 1 95.94 93 GLY B O 1
ATOM 3622 N N . ALA B 1 94 ? -13.422 33.344 3.963 1 97.44 94 ALA B N 1
ATOM 3623 C CA . ALA B 1 94 ? -14.18 34.125 4.926 1 97.44 94 ALA B CA 1
ATOM 3624 C C . ALA B 1 94 ? -13.781 33.781 6.355 1 97.44 94 ALA B C 1
ATOM 3626 O O . ALA B 1 94 ? -13.648 34.688 7.203 1 97.44 94 ALA B O 1
ATOM 3627 N N . SER B 1 95 ? -13.609 32.562 6.57 1 95.88 95 SER B N 1
ATOM 3628 C CA . SER B 1 95 ? -13.148 32.094 7.879 1 95.88 95 SER B CA 1
ATOM 3629 C C . SER B 1 95 ? -11.648 31.859 7.879 1 95.88 95 SER B C 1
ATOM 3631 O O . SER B 1 95 ? -10.938 32.312 8.773 1 95.88 95 SER B O 1
ATOM 3633 N N . ASP B 1 96 ? -11.031 31.312 6.918 1 93.94 96 ASP B N 1
ATOM 3634 C CA . ASP B 1 96 ? -9.633 30.875 6.852 1 93.94 96 ASP B CA 1
ATOM 3635 C C . ASP B 1 96 ? -8.969 31.406 5.578 1 93.94 96 ASP B C 1
ATOM 3637 O O . ASP B 1 96 ? -9.008 30.75 4.535 1 93.94 96 ASP B O 1
ATOM 3641 N N . ALA B 1 97 ? -8.43 32.562 5.527 1 95.69 97 ALA B N 1
ATOM 3642 C CA . ALA B 1 97 ? -8.367 33.312 6.781 1 95.69 97 ALA B CA 1
ATOM 3643 C C . ALA B 1 97 ? -8.375 34.812 6.531 1 95.69 97 ALA B C 1
ATOM 3645 O O . ALA B 1 97 ? -7.645 35.562 7.176 1 95.69 97 ALA B O 1
ATOM 3646 N N . LYS B 1 98 ? -9.133 35.188 5.57 1 97.94 98 LYS B N 1
ATOM 3647 C CA . LYS B 1 98 ? -9.109 36.594 5.203 1 97.94 98 LYS B CA 1
ATOM 3648 C C . LYS B 1 98 ? -9.789 37.469 6.27 1 97.94 98 LYS B C 1
ATOM 3650 O O . LYS B 1 98 ? -9.414 38.625 6.473 1 97.94 98 LYS B O 1
ATOM 3655 N N . ALA B 1 99 ? -10.758 36.906 6.934 1 98.44 99 ALA B N 1
ATOM 3656 C CA . ALA B 1 99 ? -11.359 37.688 8.023 1 98.44 99 ALA B CA 1
ATOM 3657 C C . ALA B 1 99 ? -10.344 37.969 9.125 1 98.44 99 ALA B C 1
ATOM 3659 O O . ALA B 1 99 ? -10.148 39.094 9.523 1 98.44 99 ALA B O 1
ATOM 3660 N N . PRO B 1 100 ? -9.664 36.938 9.602 1 98.5 100 PRO B N 1
ATOM 3661 C CA . PRO B 1 100 ? -8.609 37.188 10.578 1 98.5 100 PRO B CA 1
ATOM 3662 C C . PRO B 1 100 ? -7.543 38.156 10.047 1 98.5 100 PRO B C 1
ATOM 3664 O O . PRO B 1 100 ? -7.082 39.031 10.773 1 98.5 100 PRO B O 1
ATOM 3667 N N . LEU B 1 101 ? -7.152 38.031 8.828 1 98.62 101 LEU B N 1
ATOM 3668 C CA . LEU B 1 101 ? -6.141 38.875 8.203 1 98.62 101 LEU B CA 1
ATOM 3669 C C . LEU B 1 101 ? -6.578 40.312 8.219 1 98.62 101 LEU B C 1
ATOM 3671 O O . LEU B 1 101 ? -5.812 41.219 8.625 1 98.62 101 LEU B O 1
ATOM 3675 N N . MET B 1 102 ? -7.777 40.562 7.789 1 98.62 102 MET B N 1
ATOM 3676 C CA . MET B 1 102 ? -8.297 41.938 7.742 1 98.62 102 MET B CA 1
ATOM 3677 C C . MET B 1 102 ? -8.477 42.5 9.148 1 98.62 102 MET B C 1
ATOM 3679 O O . MET B 1 102 ? -8.289 43.688 9.367 1 98.62 102 MET B O 1
ATOM 3683 N N . ALA B 1 103 ? -8.883 41.625 10.039 1 98.44 103 ALA B N 1
ATOM 3684 C CA . ALA B 1 103 ? -8.984 42.062 11.43 1 98.44 103 ALA B CA 1
ATOM 3685 C C . ALA B 1 103 ? -7.637 42.562 11.953 1 98.44 103 ALA B C 1
ATOM 3687 O O . ALA B 1 103 ? -7.559 43.562 12.648 1 98.44 103 ALA B O 1
ATOM 3688 N N . MET B 1 104 ? -6.625 41.812 11.664 1 98.12 104 MET B N 1
ATOM 3689 C CA . MET B 1 104 ? -5.27 42.219 12.047 1 98.12 104 MET B CA 1
ATOM 3690 C C . MET B 1 104 ? -4.895 43.562 11.438 1 98.12 104 MET B C 1
ATOM 3692 O O . MET B 1 104 ? -4.281 44.375 12.102 1 98.12 104 MET B O 1
ATOM 3696 N N . LEU B 1 105 ? -5.238 43.75 10.188 1 98.44 105 LEU B N 1
ATOM 3697 C CA . LEU B 1 105 ? -4.938 45 9.492 1 98.44 105 LEU B CA 1
ATOM 3698 C C . LEU B 1 105 ? -5.574 46.188 10.203 1 98.44 105 LEU B C 1
ATOM 3700 O O . LEU B 1 105 ? -4.902 47.188 10.477 1 98.44 105 LEU B O 1
ATOM 3704 N N . PHE B 1 106 ? -6.801 46.094 10.523 1 98.06 106 PHE B N 1
ATOM 3705 C CA . PHE B 1 106 ? -7.531 47.219 11.094 1 98.06 106 PHE B CA 1
ATOM 3706 C C . PHE B 1 106 ? -7.102 47.469 12.539 1 98.06 106 PHE B C 1
ATOM 3708 O O . PHE B 1 106 ? -7.078 48.625 12.992 1 98.06 106 PHE B O 1
ATOM 3715 N N . ALA B 1 107 ? -6.801 46.375 13.242 1 97.38 107 ALA B N 1
ATOM 3716 C CA . ALA B 1 107 ? -6.234 46.562 14.578 1 97.38 107 ALA B CA 1
ATOM 3717 C C . ALA B 1 107 ? -4.895 47.281 14.5 1 97.38 107 ALA B C 1
ATOM 3719 O O . ALA B 1 107 ? -4.641 48.219 15.281 1 97.38 107 ALA B O 1
ATOM 3720 N N . ALA B 1 108 ? -4.078 46.906 13.594 1 97.5 108 ALA B N 1
ATOM 3721 C CA . ALA B 1 108 ? -2.771 47.531 13.414 1 97.5 108 ALA B CA 1
ATOM 3722 C C . ALA B 1 108 ? -2.918 49 13.078 1 97.5 108 ALA B C 1
ATOM 3724 O O . ALA B 1 108 ? -2.139 49.844 13.555 1 97.5 108 ALA B O 1
ATOM 3725 N N . ALA B 1 109 ? -3.857 49.344 12.273 1 96.25 109 ALA B N 1
ATOM 3726 C CA . ALA B 1 109 ? -4.074 50.719 11.812 1 96.25 109 ALA B CA 1
ATOM 3727 C C . ALA B 1 109 ? -4.438 51.625 12.969 1 96.25 109 ALA B C 1
ATOM 3729 O O . ALA B 1 109 ? -4.27 52.844 12.875 1 96.25 109 ALA B O 1
ATOM 3730 N N . SER B 1 110 ? -4.926 51.062 14.023 1 92.06 110 SER B N 1
ATOM 3731 C CA . SER B 1 110 ? -5.402 51.844 15.148 1 92.06 110 SER B CA 1
ATOM 3732 C C . SER B 1 110 ? -4.246 52.312 16.031 1 92.06 110 SER B C 1
ATOM 3734 O O . SER B 1 110 ? -4.418 53.188 16.891 1 92.06 110 SER B O 1
ATOM 3736 N N . VAL B 1 111 ? -3.082 51.781 15.836 1 93.56 111 VAL B N 1
ATOM 3737 C CA . VAL B 1 111 ? -1.938 52.062 16.688 1 93.56 111 VAL B CA 1
ATOM 3738 C C . VAL B 1 111 ? -1.431 53.5 16.391 1 93.56 111 VAL B C 1
ATOM 3740 O O . VAL B 1 111 ? -1.344 53.875 15.219 1 93.56 111 VAL B O 1
ATOM 3743 N N . GLN B 1 112 ? -1.121 54.188 17.453 1 88.75 112 GLN B N 1
ATOM 3744 C CA . GLN B 1 112 ? -0.642 55.562 17.328 1 88.75 112 GLN B CA 1
ATOM 3745 C C . GLN B 1 112 ? 0.864 55.625 17.562 1 88.75 112 GLN B C 1
ATOM 3747 O O . GLN B 1 112 ? 1.462 54.719 18.109 1 88.75 112 GLN B O 1
ATOM 3752 N N . ASN B 1 113 ? 1.378 56.781 17.172 1 88.69 113 ASN B N 1
ATOM 3753 C CA . ASN B 1 113 ? 2.805 57 17.375 1 88.69 113 ASN B CA 1
ATOM 3754 C C . ASN B 1 113 ? 3.156 57 18.859 1 88.69 113 ASN B C 1
ATOM 3756 O O . ASN B 1 113 ? 2.373 57.469 19.688 1 88.69 113 ASN B O 1
ATOM 3760 N N . ASN B 1 114 ? 4.266 56.406 19.188 1 86.5 114 ASN B N 1
ATOM 3761 C CA . ASN B 1 114 ? 4.863 56.344 20.516 1 86.5 114 ASN B CA 1
ATOM 3762 C C . ASN B 1 114 ? 4.117 55.375 21.406 1 86.5 114 ASN B C 1
ATOM 3764 O O . ASN B 1 114 ? 4.316 55.375 22.625 1 86.5 114 ASN B O 1
ATOM 3768 N N . ASN B 1 115 ? 3.27 54.625 20.812 1 90.06 115 ASN B N 1
ATOM 3769 C CA . ASN B 1 115 ? 2.545 53.594 21.578 1 90.06 115 ASN B CA 1
ATOM 3770 C C . ASN B 1 115 ? 2.895 52.188 21.109 1 90.06 115 ASN B C 1
ATOM 3772 O O . ASN B 1 115 ? 2.066 51.281 21.188 1 90.06 115 ASN B O 1
ATOM 3776 N N . GLY B 1 116 ? 4.105 52.094 20.609 1 95.06 116 GLY B N 1
ATOM 3777 C CA . GLY B 1 116 ? 4.547 50.812 20.078 1 95.06 116 GLY B CA 1
ATOM 3778 C C . GLY B 1 116 ? 4.637 50.812 18.562 1 95.06 116 GLY B C 1
ATOM 3779 O O . GLY B 1 116 ? 4.156 51.719 17.906 1 95.06 116 GLY B O 1
ATOM 3780 N N . THR B 1 117 ? 5.332 49.844 18.031 1 97.31 117 THR B N 1
ATOM 3781 C CA . THR B 1 117 ? 5.477 49.594 16.594 1 97.31 117 THR B CA 1
ATOM 3782 C C . THR B 1 117 ? 4.777 48.312 16.172 1 97.31 117 THR B C 1
ATOM 3784 O O . THR B 1 117 ? 5.02 47.25 16.766 1 97.31 117 THR B O 1
ATOM 3787 N N . VAL B 1 118 ? 3.928 48.406 15.227 1 98.06 118 VAL B N 1
ATOM 3788 C CA . VAL B 1 118 ? 3.254 47.219 14.711 1 98.06 118 VAL B CA 1
ATOM 3789 C C . VAL B 1 118 ? 3.688 46.969 13.273 1 98.06 118 VAL B C 1
ATOM 3791 O O . VAL B 1 118 ? 3.691 47.875 12.445 1 98.06 118 VAL B O 1
ATOM 3794 N N . TYR B 1 119 ? 4.152 45.781 13.016 1 98.31 119 TYR B N 1
ATOM 3795 C CA . TYR B 1 119 ? 4.371 45.312 11.656 1 98.31 119 TYR B CA 1
ATOM 3796 C C . TYR B 1 119 ? 3.211 44.438 11.195 1 98.31 119 TYR B C 1
ATOM 3798 O O . TYR B 1 119 ? 2.98 43.344 11.742 1 98.31 119 TYR B O 1
ATOM 3806 N N . PHE B 1 120 ? 2.477 44.906 10.25 1 98.56 120 PHE B N 1
ATOM 3807 C CA . PHE B 1 120 ? 1.444 44.094 9.594 1 98.56 120 PHE B CA 1
ATOM 3808 C C . PHE B 1 120 ? 2.037 43.281 8.453 1 98.56 120 PHE B C 1
ATOM 3810 O O . PHE B 1 120 ? 2.729 43.812 7.586 1 98.56 120 PHE B O 1
ATOM 3817 N N . VAL B 1 121 ? 1.766 42 8.492 1 98.62 121 VAL B N 1
ATOM 3818 C CA . VAL B 1 121 ? 2.33 41.094 7.484 1 98.62 121 VAL B CA 1
ATOM 3819 C C . VAL B 1 121 ? 1.221 40.25 6.855 1 98.62 121 VAL B C 1
ATOM 3821 O O . VAL B 1 121 ? 0.467 39.594 7.562 1 98.62 121 VAL B O 1
ATOM 3824 N N . GLY B 1 122 ? 1.045 40.344 5.578 1 98.56 122 GLY B N 1
ATOM 3825 C CA . GLY B 1 122 ? 0.332 39.375 4.785 1 98.56 122 GLY B CA 1
ATOM 3826 C C . GLY B 1 122 ? 1.247 38.344 4.156 1 98.56 122 GLY B C 1
ATOM 3827 O O . GLY B 1 122 ? 1.977 38.625 3.209 1 98.56 122 GLY B O 1
ATOM 3828 N N . ALA B 1 123 ? 1.157 37.094 4.594 1 98 123 ALA B N 1
ATOM 3829 C CA . ALA B 1 123 ? 2.1 36.062 4.18 1 98 123 ALA B CA 1
ATOM 3830 C C . ALA B 1 123 ? 1.527 35.219 3.039 1 98 123 ALA B C 1
ATOM 3832 O O . ALA B 1 123 ? 0.311 35.031 2.939 1 98 123 ALA B O 1
ATOM 3833 N N . VAL B 1 124 ? 2.43 34.656 2.223 1 97.31 124 VAL B N 1
ATOM 3834 C CA . VAL B 1 124 ? 2.016 33.844 1.091 1 97.31 124 VAL B CA 1
ATOM 3835 C C . VAL B 1 124 ? 2.145 32.375 1.451 1 97.31 124 VAL B C 1
ATOM 3837 O O . VAL B 1 124 ? 2.924 32 2.334 1 97.31 124 VAL B O 1
ATOM 3840 N N . ASP B 1 125 ? 1.377 31.547 0.881 1 94.44 125 ASP B N 1
ATOM 3841 C CA . ASP B 1 125 ? 1.59 30.109 0.677 1 94.44 125 ASP B CA 1
ATOM 3842 C C . ASP B 1 125 ? 1.497 29.344 1.996 1 94.44 125 ASP B C 1
ATOM 3844 O O . ASP B 1 125 ? 2.254 28.406 2.227 1 94.44 125 ASP B O 1
ATOM 3848 N N . GLU B 1 126 ? 0.681 29.812 2.91 1 89.12 126 GLU B N 1
ATOM 3849 C CA . GLU B 1 126 ? 0.469 29.094 4.168 1 89.12 126 GLU B CA 1
ATOM 3850 C C . GLU B 1 126 ? -0.204 27.75 3.932 1 89.12 126 GLU B C 1
ATOM 3852 O O . GLU B 1 126 ? 0.156 26.75 4.559 1 89.12 126 GLU B O 1
ATOM 3857 N N . GLU B 1 127 ? -1.062 27.609 3.109 1 83.38 127 GLU B N 1
ATOM 3858 C CA . GLU B 1 127 ? -1.811 26.391 2.824 1 83.38 127 GLU B CA 1
ATOM 3859 C C . GLU B 1 127 ? -0.979 25.406 2 1 83.38 127 GLU B C 1
ATOM 3861 O O . GLU B 1 127 ? -1.424 24.297 1.714 1 83.38 127 GLU B O 1
ATOM 3866 N N . GLY B 1 128 ? 0.152 25.812 1.63 1 82.81 128 GLY B N 1
ATOM 3867 C CA . GLY B 1 128 ? 1.07 25.016 0.839 1 82.81 128 GLY B CA 1
ATOM 3868 C C . GLY B 1 128 ? 2.359 24.688 1.57 1 82.81 128 GLY B C 1
ATOM 3869 O O . GLY B 1 128 ? 2.379 23.812 2.445 1 82.81 128 GLY B O 1
ATOM 3870 N N . ASN B 1 129 ? 3.361 25.469 1.3 1 83.19 129 ASN B N 1
ATOM 3871 C CA . ASN B 1 129 ? 4.684 25.125 1.81 1 83.19 129 ASN B CA 1
ATOM 3872 C C . ASN B 1 129 ? 5.164 26.141 2.848 1 83.19 129 ASN B C 1
ATOM 3874 O O . ASN B 1 129 ? 6.328 26.125 3.252 1 83.19 129 ASN B O 1
ATOM 3878 N N . ALA B 1 130 ? 4.316 27.016 3.189 1 91.44 130 ALA B N 1
ATOM 3879 C CA . ALA B 1 130 ? 4.66 28.047 4.168 1 91.44 130 ALA B CA 1
ATOM 3880 C C . ALA B 1 130 ? 5.859 28.875 3.699 1 91.44 130 ALA B C 1
ATOM 3882 O O . ALA B 1 130 ? 6.719 29.25 4.504 1 91.44 130 ALA B O 1
ATOM 3883 N N . THR B 1 131 ? 5.941 29.172 2.445 1 93.31 131 THR B N 1
ATOM 3884 C CA . THR B 1 131 ? 7.051 29.922 1.858 1 93.31 131 THR B CA 1
ATOM 3885 C C . THR B 1 131 ? 7.172 31.297 2.49 1 93.31 131 THR B C 1
ATOM 3887 O O . THR B 1 131 ? 8.281 31.797 2.715 1 93.31 131 THR B O 1
ATOM 3890 N N . GLY B 1 132 ? 6.109 31.875 2.738 1 96.25 132 GLY B N 1
ATOM 3891 C CA . GLY B 1 132 ? 6.09 33.219 3.275 1 96.25 132 GLY B CA 1
ATOM 3892 C C . GLY B 1 132 ? 6.762 33.344 4.629 1 96.25 132 GLY B C 1
ATOM 3893 O O . GLY B 1 132 ? 7.695 34.125 4.801 1 96.25 132 GLY B O 1
ATOM 3894 N N . ILE B 1 133 ? 6.328 32.469 5.555 1 96.25 133 ILE B N 1
ATOM 3895 C CA . ILE B 1 133 ? 6.844 32.594 6.914 1 96.25 133 ILE B CA 1
ATOM 3896 C C . ILE B 1 133 ? 8.281 32.062 6.965 1 96.25 133 ILE B C 1
ATOM 3898 O O . ILE B 1 133 ? 9.102 32.594 7.723 1 96.25 133 ILE B O 1
ATOM 3902 N N . LYS B 1 134 ? 8.57 31.109 6.191 1 94.62 134 LYS B N 1
ATOM 3903 C CA . LYS B 1 134 ? 9.938 30.594 6.137 1 94.62 134 LYS B CA 1
ATOM 3904 C C . LYS B 1 134 ? 10.906 31.656 5.637 1 94.62 134 LYS B C 1
ATOM 3906 O O . LYS B 1 134 ? 12.062 31.703 6.066 1 94.62 134 LYS B O 1
ATOM 3911 N N . ASN B 1 135 ? 10.453 32.469 4.727 1 96.19 135 ASN B N 1
ATOM 3912 C CA . ASN B 1 135 ? 11.273 33.594 4.246 1 96.19 135 ASN B CA 1
ATOM 3913 C C . ASN B 1 135 ? 11.367 34.688 5.281 1 96.19 135 ASN B C 1
ATOM 3915 O O . ASN B 1 135 ? 12.438 35.281 5.484 1 96.19 135 ASN B O 1
ATOM 3919 N N . LEU B 1 136 ? 10.312 34.969 5.91 1 96.88 136 LEU B N 1
ATOM 3920 C CA . LEU B 1 136 ? 10.219 36.094 6.855 1 96.88 136 LEU B CA 1
ATOM 3921 C C . LEU B 1 136 ? 11.156 35.875 8.039 1 96.88 136 LEU B C 1
ATOM 3923 O O . LEU B 1 136 ? 11.789 36.812 8.516 1 96.88 136 LEU B O 1
ATOM 3927 N N . VAL B 1 137 ? 11.242 34.656 8.531 1 96.44 137 VAL B N 1
ATOM 3928 C CA . VAL B 1 137 ? 11.953 34.375 9.773 1 96.44 137 VAL B CA 1
ATOM 3929 C C . VAL B 1 137 ? 13.461 34.5 9.547 1 96.44 137 VAL B C 1
ATOM 3931 O O . VAL B 1 137 ? 14.234 34.531 10.5 1 96.44 137 VAL B O 1
ATOM 3934 N N . LYS B 1 138 ? 13.859 34.594 8.305 1 95.56 138 LYS B N 1
ATOM 3935 C CA . LYS B 1 138 ? 15.266 34.781 7.98 1 95.56 138 LYS B CA 1
ATOM 3936 C C . LYS B 1 138 ? 15.695 36.219 8.258 1 95.56 138 LYS B C 1
ATOM 3938 O O . LYS B 1 138 ? 16.891 36.5 8.352 1 95.56 138 LYS B O 1
ATOM 3943 N N . LYS B 1 139 ? 14.695 37.031 8.398 1 92.38 139 LYS B N 1
ATOM 3944 C CA . LYS B 1 139 ? 14.969 38.438 8.648 1 92.38 139 LYS B CA 1
ATOM 3945 C C . LYS B 1 139 ? 15.125 38.719 10.141 1 92.38 139 LYS B C 1
ATOM 3947 O O . LYS B 1 139 ? 14.531 38.031 10.969 1 92.38 139 LYS B O 1
ATOM 3952 N N . GLU B 1 140 ? 16 39.625 10.469 1 89.94 140 GLU B N 1
ATOM 3953 C CA . GLU B 1 140 ? 16.125 40.125 11.836 1 89.94 140 GLU B CA 1
ATOM 3954 C C . GLU B 1 140 ? 15.266 41.375 12.039 1 89.94 140 GLU B C 1
ATOM 3956 O O . GLU B 1 140 ? 15.734 42.5 11.812 1 89.94 140 GLU B O 1
ATOM 3961 N N . MET B 1 141 ? 14.117 41.219 12.602 1 92.69 141 MET B N 1
ATOM 3962 C CA . MET B 1 141 ? 13.164 42.344 12.68 1 92.69 141 MET B CA 1
ATOM 3963 C C . MET B 1 141 ? 13.039 42.844 14.109 1 92.69 141 MET B C 1
ATOM 3965 O O . MET B 1 141 ? 12.461 43.906 14.344 1 92.69 141 MET B O 1
ATOM 3969 N N . GLY B 1 142 ? 13.594 42.125 15.023 1 95.56 142 GLY B N 1
ATOM 3970 C CA . GLY B 1 142 ? 13.562 42.562 16.406 1 95.56 142 GLY B CA 1
ATOM 3971 C C . GLY B 1 142 ? 12.172 42.594 17 1 95.56 142 GLY B C 1
ATOM 3972 O O . GLY B 1 142 ? 11.844 43.469 17.797 1 95.56 142 GLY B O 1
ATOM 3973 N N . ILE B 1 143 ? 11.336 41.688 16.594 1 97.56 143 ILE B N 1
ATOM 3974 C CA . ILE B 1 143 ? 9.945 41.594 17.031 1 97.56 143 ILE B CA 1
ATOM 3975 C C . ILE B 1 143 ? 9.875 41.062 18.453 1 97.56 143 ILE B C 1
ATOM 3977 O O . ILE B 1 143 ? 10.602 40.125 18.797 1 97.56 143 ILE B O 1
ATOM 3981 N N . ASP B 1 144 ? 9.023 41.688 19.281 1 97.38 144 ASP B N 1
ATOM 3982 C CA . ASP B 1 144 ? 8.867 41.25 20.656 1 97.38 144 ASP B CA 1
ATOM 3983 C C . ASP B 1 144 ? 7.746 40.219 20.797 1 97.38 144 ASP B C 1
ATOM 3985 O O . ASP B 1 144 ? 7.816 39.312 21.625 1 97.38 144 ASP B O 1
ATOM 3989 N N . TYR B 1 145 ? 6.688 40.406 20.078 1 98.06 145 TYR B N 1
ATOM 3990 C CA . TYR B 1 145 ? 5.484 39.562 20.109 1 98.06 145 TYR B CA 1
ATOM 3991 C C . TYR B 1 145 ? 4.91 39.375 18.719 1 98.06 145 TYR B C 1
ATOM 3993 O O . TYR B 1 145 ? 5.047 40.25 17.859 1 98.06 145 TYR B O 1
ATOM 4001 N N . ALA B 1 146 ? 4.258 38.25 18.516 1 98.44 146 ALA B N 1
ATOM 4002 C CA . ALA B 1 146 ? 3.594 38.062 17.219 1 98.44 146 ALA B CA 1
ATOM 4003 C C . ALA B 1 146 ? 2.223 37.406 17.406 1 98.44 146 ALA B C 1
ATOM 4005 O O . ALA B 1 146 ? 2.018 36.625 18.328 1 98.44 146 ALA B O 1
ATOM 4006 N N . VAL B 1 147 ? 1.337 37.75 16.547 1 98.62 147 VAL B N 1
ATOM 4007 C CA . VAL B 1 147 ? -0.002 37.188 16.469 1 98.62 147 VAL B CA 1
ATOM 4008 C C . VAL B 1 147 ? -0.294 36.75 15.047 1 98.62 147 VAL B C 1
ATOM 4010 O O . VAL B 1 147 ? -0.131 37.531 14.102 1 98.62 147 VAL B O 1
ATOM 4013 N N . PHE B 1 148 ? -0.682 35.5 14.93 1 98.19 148 PHE B N 1
ATOM 4014 C CA . PHE B 1 148 ? -1.098 35 13.625 1 98.19 148 PHE B CA 1
ATOM 4015 C C . PHE B 1 148 ? -2.617 34.938 13.523 1 98.19 148 PHE B C 1
ATOM 4017 O O . PHE B 1 148 ? -3.289 34.438 14.414 1 98.19 148 PHE B O 1
ATOM 4024 N N . GLY B 1 149 ? -3.115 35.5 12.438 1 97.62 149 GLY B N 1
ATOM 4025 C CA . GLY B 1 149 ? -4.547 35.5 12.203 1 97.62 149 GLY B CA 1
ATOM 4026 C C . GLY B 1 149 ? -5.055 34.188 11.672 1 97.62 149 GLY B C 1
ATOM 4027 O O . GLY B 1 149 ? -4.812 33.844 10.508 1 97.62 149 GLY B O 1
ATOM 4028 N N . GLU B 1 150 ? -5.773 33.438 12.43 1 96.06 150 GLU B N 1
ATOM 4029 C CA . GLU B 1 150 ? -6.48 32.219 12.078 1 96.06 150 GLU B CA 1
ATOM 4030 C C . GLU B 1 150 ? -7.855 32.156 12.742 1 96.06 150 GLU B C 1
ATOM 4032 O O . GLU B 1 150 ? -8.07 32.781 13.789 1 96.06 150 GLU B O 1
ATOM 4037 N N . PRO B 1 151 ? -8.758 31.406 12.117 1 95.44 151 PRO B N 1
ATOM 4038 C CA . PRO B 1 151 ? -10.07 31.297 12.758 1 95.44 151 PRO B CA 1
ATOM 4039 C C . PRO B 1 151 ? -10.039 30.469 14.031 1 95.44 151 PRO B C 1
ATOM 4041 O O . PRO B 1 151 ? -9.75 29.266 13.977 1 95.44 151 PRO B O 1
ATOM 4044 N N . SER B 1 152 ? -10.195 31.047 15.156 1 94.25 152 SER B N 1
ATOM 4045 C CA . SER B 1 152 ? -10.266 30.375 16.453 1 94.25 152 SER B CA 1
ATOM 4046 C C . SER B 1 152 ? -11.57 30.703 17.172 1 94.25 152 SER B C 1
ATOM 4048 O O . SER B 1 152 ? -11.875 30.109 18.203 1 94.25 152 SER B O 1
ATOM 4050 N N . GLY B 1 153 ? -12.359 31.531 16.578 1 94.88 153 GLY B N 1
ATOM 4051 C CA . GLY B 1 153 ? -13.383 32.188 17.375 1 94.88 153 GLY B CA 1
ATOM 4052 C C . GLY B 1 153 ? -12.836 33.219 18.312 1 94.88 153 GLY B C 1
ATOM 4053 O O . GLY B 1 153 ? -11.727 33.094 18.844 1 94.88 153 GLY B O 1
ATOM 4054 N N . ILE B 1 154 ? -13.617 34.219 18.672 1 96.19 154 ILE B N 1
ATOM 4055 C CA . ILE B 1 154 ? -13.047 35.375 19.328 1 96.19 154 ILE B CA 1
ATOM 4056 C C . ILE B 1 154 ? -13.008 35.156 20.844 1 96.19 154 ILE B C 1
ATOM 4058 O O . ILE B 1 154 ? -12.547 36.031 21.578 1 96.19 154 ILE B O 1
ATOM 4062 N N . LYS B 1 155 ? -13.414 33.969 21.281 1 97.31 155 LYS B N 1
ATOM 4063 C CA . LYS B 1 155 ? -13.32 33.625 22.703 1 97.31 155 LYS B CA 1
ATOM 4064 C C . LYS B 1 155 ? -12.227 32.594 22.969 1 97.31 155 LYS B C 1
ATOM 4066 O O . LYS B 1 155 ? -12.047 32.156 24.094 1 97.31 155 LYS B O 1
ATOM 4071 N N . GLN B 1 156 ? -11.555 32.219 21.953 1 97.25 156 GLN B N 1
ATOM 4072 C CA . GLN B 1 156 ? -10.484 31.25 22.062 1 97.25 156 GLN B CA 1
ATOM 4073 C C . GLN B 1 156 ? -9.156 31.812 21.562 1 97.25 156 GLN B C 1
ATOM 4075 O O . GLN B 1 156 ? -9.117 32.531 20.562 1 97.25 156 GLN B O 1
ATOM 4080 N N . VAL B 1 157 ? -8.109 31.594 22.297 1 97.81 157 VAL B N 1
ATOM 4081 C CA . VAL B 1 157 ? -6.754 31.969 21.922 1 97.81 157 VAL B CA 1
ATOM 4082 C C . VAL B 1 157 ? -5.887 30.719 21.797 1 97.81 157 VAL B C 1
ATOM 4084 O O . VAL B 1 157 ? -5.734 29.969 22.766 1 97.81 157 VAL B O 1
ATOM 4087 N N . THR B 1 158 ? -5.344 30.469 20.656 1 97.62 158 THR B N 1
ATOM 4088 C CA . THR B 1 158 ? -4.449 29.328 20.469 1 97.62 158 THR B CA 1
ATOM 4089 C C . THR B 1 158 ? -3.037 29.672 20.938 1 97.62 158 THR B C 1
ATOM 4091 O O . THR B 1 158 ? -2.391 30.562 20.359 1 97.62 158 THR B O 1
ATOM 4094 N N . ILE B 1 159 ? -2.582 28.938 21.891 1 97.88 159 ILE B N 1
ATOM 4095 C CA . ILE B 1 159 ? -1.286 29.266 22.453 1 97.88 159 ILE B CA 1
ATOM 4096 C C . ILE B 1 159 ? -0.259 28.203 22.078 1 97.88 159 ILE B C 1
ATOM 4098 O O . ILE B 1 159 ? 0.933 28.359 22.359 1 97.88 159 ILE B O 1
ATOM 4102 N N . ALA B 1 160 ? -0.818 27.141 21.469 1 97.94 160 ALA B N 1
ATOM 4103 C CA . ALA B 1 160 ? 0.109 26.047 21.156 1 97.94 160 ALA B CA 1
ATOM 4104 C C . ALA B 1 160 ? -0.337 25.281 19.922 1 97.94 160 ALA B C 1
ATOM 4106 O O . ALA B 1 160 ? -1.535 25.156 19.656 1 97.94 160 ALA B O 1
ATOM 4107 N N . TYR B 1 161 ? 0.647 24.812 19.219 1 97.5 161 TYR B N 1
ATOM 4108 C CA . TYR B 1 161 ? 0.492 23.844 18.141 1 97.5 161 TYR B CA 1
ATOM 4109 C C . TYR B 1 161 ? 1.427 22.656 18.328 1 97.5 161 TYR B C 1
ATOM 4111 O O . TYR B 1 161 ? 2.576 22.828 18.75 1 97.5 161 TYR B O 1
ATOM 4119 N N . LYS B 1 162 ? 0.883 21.453 17.984 1 98 162 LYS B N 1
ATOM 4120 C CA . LYS B 1 162 ? 1.765 20.297 17.953 1 98 162 LYS B CA 1
ATOM 4121 C C . LYS B 1 162 ? 2.807 20.422 16.844 1 98 162 LYS B C 1
ATOM 4123 O O . LYS B 1 162 ? 2.68 21.281 15.969 1 98 162 LYS B O 1
ATOM 4128 N N . GLY B 1 163 ? 3.91 19.656 17.062 1 97.88 163 GLY B N 1
ATOM 4129 C CA . GLY B 1 163 ? 4.863 19.484 15.977 1 97.88 163 GLY B CA 1
ATOM 4130 C C . GLY B 1 163 ? 4.477 18.375 15.023 1 97.88 163 GLY B C 1
ATOM 4131 O O . GLY B 1 163 ? 3.404 17.781 15.156 1 97.88 163 GLY B O 1
ATOM 4132 N N . ARG B 1 164 ? 5.398 18.156 14.031 1 97.31 164 ARG B N 1
ATOM 4133 C CA . ARG B 1 164 ? 5.137 17.141 13.008 1 97.31 164 ARG B CA 1
ATOM 4134 C C . ARG B 1 164 ? 6.43 16.484 12.539 1 97.31 164 ARG B C 1
ATOM 4136 O O . ARG B 1 164 ? 7.445 17.172 12.359 1 97.31 164 ARG B O 1
ATOM 4143 N N . LEU B 1 165 ? 6.367 15.273 12.477 1 97.75 165 LEU B N 1
ATOM 4144 C CA . LEU B 1 165 ? 7.352 14.484 11.742 1 97.75 165 LEU B CA 1
ATOM 4145 C C . LEU B 1 165 ? 6.676 13.625 10.68 1 97.75 165 LEU B C 1
ATOM 4147 O O . LEU B 1 165 ? 5.844 12.773 11 1 97.75 165 LEU B O 1
ATOM 4151 N N . ALA B 1 166 ? 6.977 13.875 9.43 1 97.19 166 ALA B N 1
ATOM 4152 C CA . ALA B 1 166 ? 6.578 12.984 8.344 1 97.19 166 ALA B CA 1
ATOM 4153 C C . ALA B 1 166 ? 7.719 12.055 7.949 1 97.19 166 ALA B C 1
ATOM 4155 O O . ALA B 1 166 ? 8.812 12.508 7.609 1 97.19 166 ALA B O 1
ATOM 4156 N N . ILE B 1 167 ? 7.461 10.758 7.969 1 98.12 167 ILE B N 1
ATOM 4157 C CA . ILE B 1 167 ? 8.539 9.828 7.652 1 98.12 167 ILE B CA 1
ATOM 4158 C C . ILE B 1 167 ? 8.062 8.812 6.621 1 98.12 167 ILE B C 1
ATOM 4160 O O . ILE B 1 167 ? 6.863 8.555 6.5 1 98.12 167 ILE B O 1
ATOM 4164 N N . ASN B 1 168 ? 8.961 8.344 5.906 1 98.38 168 ASN B N 1
ATOM 4165 C CA . ASN B 1 168 ? 8.773 7.191 5.027 1 98.38 168 ASN B CA 1
ATOM 4166 C C . ASN B 1 168 ? 9.555 5.977 5.523 1 98.38 168 ASN B C 1
ATOM 4168 O O . ASN B 1 168 ? 10.734 6.09 5.867 1 98.38 168 ASN B O 1
ATOM 4172 N N . LEU B 1 169 ? 8.93 4.891 5.645 1 98.62 169 LEU B N 1
ATOM 4173 C CA . LEU B 1 169 ? 9.547 3.631 6.047 1 98.62 169 LEU B CA 1
ATOM 4174 C C . LEU B 1 169 ? 9.531 2.625 4.898 1 98.62 169 LEU B C 1
ATOM 4176 O O . LEU B 1 169 ? 8.469 2.295 4.375 1 98.62 169 LEU B O 1
ATOM 4180 N N . LYS B 1 170 ? 10.695 2.195 4.516 1 98.56 170 LYS B N 1
ATOM 4181 C CA . LYS B 1 170 ? 10.836 1.188 3.469 1 98.56 170 LYS B CA 1
ATOM 4182 C C . LYS B 1 170 ? 11.336 -0.135 4.043 1 98.56 170 LYS B C 1
ATOM 4184 O O . LYS B 1 170 ? 12.391 -0.183 4.676 1 98.56 170 LYS B O 1
ATOM 4189 N N . ILE B 1 171 ? 10.586 -1.172 3.838 1 98.69 171 ILE B N 1
ATOM 4190 C CA . ILE B 1 171 ? 10.961 -2.525 4.227 1 98.69 171 ILE B CA 1
ATOM 4191 C C . ILE B 1 171 ? 11.367 -3.322 2.988 1 98.69 171 ILE B C 1
ATOM 4193 O O . ILE B 1 171 ? 10.656 -3.316 1.98 1 98.69 171 ILE B O 1
ATOM 4197 N N . SER B 1 172 ? 12.523 -3.961 3.062 1 97.94 172 SER B N 1
ATOM 4198 C CA . SER B 1 172 ? 13.008 -4.84 1.999 1 97.94 172 SER B CA 1
ATOM 4199 C C . SER B 1 172 ? 13.359 -6.219 2.539 1 97.94 172 SER B C 1
ATOM 4201 O O . SER B 1 172 ? 13.93 -6.34 3.623 1 97.94 172 SER B O 1
ATOM 4203 N N . VAL B 1 173 ? 12.969 -7.195 1.815 1 96.69 173 VAL B N 1
ATOM 4204 C CA . VAL B 1 173 ? 13.344 -8.562 2.174 1 96.69 173 VAL B CA 1
ATOM 4205 C C . VAL B 1 173 ? 14.281 -9.133 1.109 1 96.69 173 VAL B C 1
ATOM 4207 O O . VAL B 1 173 ? 14.336 -8.625 -0.013 1 96.69 173 VAL B O 1
ATOM 4210 N N . GLU B 1 174 ? 15.062 -10.117 1.408 1 91.44 174 GLU B N 1
ATOM 4211 C CA . GLU B 1 174 ? 16.172 -10.625 0.597 1 91.44 174 GLU B CA 1
ATOM 4212 C C . GLU B 1 174 ? 15.656 -11.297 -0.675 1 91.44 174 GLU B C 1
ATOM 4214 O O . GLU B 1 174 ? 16.219 -11.094 -1.755 1 91.44 174 GLU B O 1
ATOM 4219 N N . ASP B 1 175 ? 14.633 -12.094 -0.545 1 89.75 175 ASP B N 1
ATOM 4220 C CA . ASP B 1 175 ? 14.195 -12.914 -1.666 1 89.75 175 ASP B CA 1
ATOM 4221 C C . ASP B 1 175 ? 12.695 -12.766 -1.902 1 89.75 175 ASP B C 1
ATOM 4223 O O . ASP B 1 175 ? 11.984 -12.188 -1.073 1 89.75 175 ASP B O 1
ATOM 4227 N N . SER B 1 176 ? 12.281 -13.078 -3.084 1 88.06 176 SER B N 1
ATOM 4228 C CA . SER B 1 176 ? 10.883 -13.25 -3.459 1 88.06 176 SER B CA 1
ATOM 4229 C C . SER B 1 176 ? 10.594 -14.68 -3.893 1 88.06 176 SER B C 1
ATOM 4231 O O . SER B 1 176 ? 11.508 -15.414 -4.281 1 88.06 176 SER B O 1
ATOM 4233 N N . SER B 1 177 ? 9.367 -15.039 -3.646 1 87.31 177 SER B N 1
ATOM 4234 C CA . SER B 1 177 ? 8.945 -16.375 -4.059 1 87.31 177 SER B CA 1
ATOM 4235 C C . SER B 1 177 ? 7.609 -16.328 -4.801 1 87.31 177 SER B C 1
ATOM 4237 O O . SER B 1 177 ? 6.902 -15.32 -4.75 1 87.31 177 SER B O 1
ATOM 4239 N N . HIS B 1 178 ? 7.422 -17.453 -5.574 1 86.56 178 HIS B N 1
ATOM 4240 C CA . HIS B 1 178 ? 6.082 -17.625 -6.125 1 86.56 178 HIS B CA 1
ATOM 4241 C C . HIS B 1 178 ? 5.031 -17.641 -5.02 1 86.56 178 HIS B C 1
ATOM 4243 O O . HIS B 1 178 ? 5.246 -18.234 -3.961 1 86.56 178 HIS B O 1
ATOM 4249 N N . ALA B 1 179 ? 3.848 -17 -5.285 1 91.69 179 ALA B N 1
ATOM 4250 C CA . ALA B 1 179 ? 2.803 -16.875 -4.27 1 91.69 179 ALA B CA 1
ATOM 4251 C C . ALA B 1 179 ? 2.256 -18.25 -3.881 1 91.69 179 ALA B C 1
ATOM 4253 O O . ALA B 1 179 ? 1.598 -18.391 -2.848 1 91.69 179 ALA B O 1
ATOM 4254 N N . SER B 1 180 ? 2.543 -19.281 -4.641 1 92.44 180 SER B N 1
ATOM 4255 C CA . SER B 1 180 ? 2.109 -20.641 -4.328 1 92.44 180 SER B CA 1
ATOM 4256 C C . SER B 1 180 ? 3.039 -21.297 -3.314 1 92.44 180 SER B C 1
ATOM 4258 O O . SER B 1 180 ? 2.744 -22.391 -2.805 1 92.44 180 SER B O 1
ATOM 4260 N N . ALA B 1 181 ? 4.148 -20.734 -3.051 1 91.62 181 ALA B N 1
ATOM 4261 C CA . ALA B 1 181 ? 5.086 -21.203 -2.033 1 91.62 181 ALA B CA 1
ATOM 4262 C C . ALA B 1 181 ? 5.516 -20.062 -1.117 1 91.62 181 ALA B C 1
ATOM 4264 O O . ALA B 1 181 ? 6.707 -19.75 -1.029 1 91.62 181 ALA B O 1
ATOM 4265 N N . PRO B 1 182 ? 4.605 -19.516 -0.395 1 92.56 182 PRO B N 1
ATOM 4266 C CA . PRO B 1 182 ? 4.875 -18.312 0.385 1 92.56 182 PRO B CA 1
ATOM 4267 C C . PRO B 1 182 ? 5.848 -18.547 1.537 1 92.56 182 PRO B C 1
ATOM 4269 O O . PRO B 1 182 ? 6.402 -17.609 2.092 1 92.56 182 PRO B O 1
ATOM 4272 N N . TRP B 1 183 ? 6.125 -19.812 1.953 1 91.75 183 TRP B N 1
ATOM 4273 C CA . TRP B 1 183 ? 7.012 -20.156 3.061 1 91.75 183 TRP B CA 1
ATOM 4274 C C . TRP B 1 183 ? 8.477 -20.047 2.643 1 91.75 183 TRP B C 1
ATOM 4276 O O . TRP B 1 183 ? 9.375 -20.094 3.484 1 91.75 183 TRP B O 1
ATOM 4286 N N . LEU B 1 184 ? 8.719 -19.828 1.376 1 91.06 184 LEU B N 1
ATOM 4287 C CA . LEU B 1 184 ? 10.086 -19.797 0.875 1 91.06 184 LEU B CA 1
ATOM 4288 C C . LEU B 1 184 ? 10.695 -18.406 1.021 1 91.06 184 LEU B C 1
ATOM 4290 O O . LEU B 1 184 ? 11.906 -18.234 0.866 1 91.06 184 LEU B O 1
ATOM 4294 N N . SER B 1 185 ? 9.875 -17.406 1.302 1 93.06 185 SER B N 1
ATOM 4295 C CA . SER B 1 185 ? 10.375 -16.047 1.453 1 93.06 185 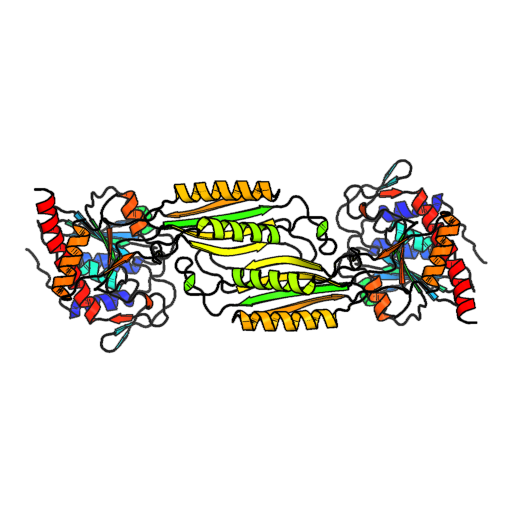SER B CA 1
ATOM 4296 C C . SER B 1 185 ? 9.539 -15.25 2.449 1 93.06 185 SER B C 1
ATOM 4298 O O . SER B 1 185 ? 8.375 -15.586 2.693 1 93.06 185 SER B O 1
ATOM 4300 N N . LYS B 1 186 ? 10.172 -14.273 3.008 1 96.38 186 LYS B N 1
ATOM 4301 C CA . LYS B 1 186 ? 9.406 -13.289 3.775 1 96.38 186 LYS B CA 1
ATOM 4302 C C . LYS B 1 186 ? 8.578 -12.391 2.857 1 96.38 186 LYS B C 1
ATOM 4304 O O . LYS B 1 186 ? 8.875 -12.281 1.664 1 96.38 186 LYS B O 1
ATOM 4309 N N . ASN B 1 187 ? 7.492 -11.852 3.373 1 97.75 187 ASN B N 1
ATOM 4310 C CA . ASN B 1 187 ? 6.582 -10.945 2.678 1 97.75 187 ASN B CA 1
ATOM 4311 C C . ASN B 1 187 ? 6.727 -9.508 3.184 1 97.75 187 ASN B C 1
ATOM 4313 O O . ASN B 1 187 ? 6.348 -9.203 4.312 1 97.75 187 ASN B O 1
ATOM 4317 N N . ALA B 1 188 ? 7.223 -8.609 2.326 1 98.38 188 ALA B N 1
ATOM 4318 C CA . ALA B 1 188 ? 7.555 -7.254 2.752 1 98.38 188 ALA B CA 1
ATOM 4319 C C . ALA B 1 188 ? 6.312 -6.516 3.24 1 98.38 188 ALA B C 1
ATOM 4321 O O . ALA B 1 188 ? 6.395 -5.672 4.137 1 98.38 188 ALA B O 1
ATOM 4322 N N . ILE B 1 189 ? 5.141 -6.77 2.631 1 98.31 189 ILE B N 1
ATOM 4323 C CA . ILE B 1 189 ? 3.896 -6.156 3.082 1 98.31 189 ILE B CA 1
ATOM 4324 C C . ILE B 1 189 ? 3.578 -6.617 4.504 1 98.31 189 ILE B C 1
ATOM 4326 O O . ILE B 1 189 ? 3.281 -5.797 5.375 1 98.31 189 ILE B O 1
ATOM 4330 N N . GLN B 1 190 ? 3.676 -7.914 4.73 1 97.62 190 GLN B N 1
ATOM 4331 C CA . GLN B 1 190 ? 3.422 -8.461 6.059 1 97.62 190 GLN B CA 1
ATOM 4332 C C . GLN B 1 190 ? 4.398 -7.895 7.086 1 97.62 190 GLN B C 1
ATOM 4334 O O . GLN B 1 190 ? 4 -7.535 8.195 1 97.62 190 GLN B O 1
ATOM 4339 N N . GLU B 1 191 ? 5.645 -7.859 6.711 1 98.12 191 GLU B N 1
ATOM 4340 C CA . GLU B 1 191 ? 6.652 -7.297 7.605 1 98.12 191 GLU B CA 1
ATOM 4341 C C . GLU B 1 191 ? 6.359 -5.828 7.914 1 98.12 191 GLU B C 1
ATOM 4343 O O . GLU B 1 191 ? 6.5 -5.391 9.055 1 98.12 191 GLU B O 1
ATOM 4348 N N . SER B 1 192 ? 5.973 -5.078 6.914 1 98.06 192 SER B N 1
ATOM 4349 C CA . SER B 1 192 ? 5.625 -3.674 7.109 1 98.06 192 SER B CA 1
ATOM 4350 C C . SER B 1 192 ? 4.488 -3.523 8.117 1 98.06 192 SER B C 1
ATOM 4352 O O . SER B 1 192 ? 4.516 -2.627 8.961 1 98.06 192 SER B O 1
ATOM 4354 N N . MET B 1 193 ? 3.521 -4.391 8.047 1 97.06 193 MET B N 1
ATOM 4355 C CA . MET B 1 193 ? 2.393 -4.355 8.969 1 97.06 193 MET B CA 1
ATOM 4356 C C . MET B 1 193 ? 2.855 -4.586 10.406 1 97.06 193 MET B C 1
ATOM 4358 O O . MET B 1 193 ? 2.32 -3.986 11.336 1 97.06 193 MET B O 1
ATOM 4362 N N . ILE B 1 194 ? 3.791 -5.441 10.547 1 97.69 194 ILE B N 1
ATOM 4363 C CA . ILE B 1 194 ? 4.348 -5.703 11.867 1 97.69 194 ILE B CA 1
ATOM 4364 C C . ILE B 1 194 ? 5.051 -4.449 12.391 1 97.69 194 ILE B C 1
ATOM 4366 O O . ILE B 1 194 ? 4.844 -4.047 13.531 1 97.69 194 ILE B O 1
ATOM 4370 N N . PHE B 1 195 ? 5.871 -3.818 11.539 1 98 195 PHE B N 1
ATOM 4371 C CA . PHE B 1 195 ? 6.543 -2.578 11.906 1 98 195 PHE B CA 1
ATOM 4372 C C . PHE B 1 195 ? 5.535 -1.515 12.312 1 98 195 PHE B C 1
ATOM 4374 O O . PHE B 1 195 ? 5.707 -0.846 13.336 1 98 195 PHE B O 1
ATOM 4381 N N . VAL B 1 196 ? 4.488 -1.362 11.539 1 96.88 196 VAL B N 1
ATOM 4382 C CA . VAL B 1 196 ? 3.461 -0.352 11.773 1 96.88 196 VAL B CA 1
ATOM 4383 C C . VAL B 1 196 ? 2.82 -0.569 13.141 1 96.88 196 VAL B C 1
ATOM 4385 O O . VAL B 1 196 ? 2.67 0.375 13.922 1 96.88 196 VAL B O 1
ATOM 4388 N N . LYS B 1 197 ? 2.447 -1.775 13.398 1 96.75 197 LYS B N 1
ATOM 4389 C CA . LYS B 1 197 ? 1.808 -2.107 14.672 1 96.75 197 LYS B CA 1
ATOM 4390 C C . LYS B 1 197 ? 2.732 -1.804 15.844 1 96.75 197 LYS B C 1
ATOM 4392 O O . LYS B 1 197 ? 2.314 -1.185 16.828 1 96.75 197 LYS B O 1
ATOM 4397 N N . GLU B 1 198 ? 3.941 -2.225 15.742 1 97.75 198 GLU B N 1
ATOM 4398 C CA . GLU B 1 198 ? 4.898 -2.043 16.828 1 97.75 198 GLU B CA 1
ATOM 4399 C C . GLU B 1 198 ? 5.207 -0.566 17.047 1 97.75 198 GLU B C 1
ATOM 4401 O O . GLU B 1 198 ? 5.27 -0.105 18.188 1 97.75 198 GLU B O 1
ATOM 4406 N N . LEU B 1 199 ? 5.434 0.16 15.984 1 98 199 LEU B N 1
ATOM 4407 C CA . LEU B 1 199 ? 5.719 1.586 16.094 1 98 199 LEU B CA 1
ATOM 4408 C C . LEU B 1 199 ? 4.555 2.32 16.75 1 98 199 LEU B C 1
ATOM 4410 O O . LEU B 1 199 ? 4.758 3.133 17.656 1 98 199 LEU B O 1
ATOM 4414 N N . LYS B 1 200 ? 3.367 2.059 16.312 1 97.44 200 LYS B N 1
ATOM 4415 C CA . LYS B 1 200 ? 2.186 2.701 16.875 1 97.44 200 LYS B CA 1
ATOM 4416 C C . LYS B 1 200 ? 2.039 2.381 18.359 1 97.44 200 LYS B C 1
ATOM 4418 O O . LYS B 1 200 ? 1.873 3.283 19.172 1 97.44 200 LYS B O 1
ATOM 4423 N N . ASP B 1 201 ? 2.125 1.08 18.703 1 97.5 201 ASP B N 1
ATOM 4424 C CA . ASP B 1 201 ? 1.944 0.637 20.078 1 97.5 201 ASP B CA 1
ATOM 4425 C C . ASP B 1 201 ? 2.98 1.275 21 1 97.5 201 ASP B C 1
ATOM 4427 O O . ASP B 1 201 ? 2.654 1.695 22.109 1 97.5 201 ASP B O 1
ATOM 4431 N N . ARG B 1 202 ? 4.148 1.402 20.547 1 97.62 202 ARG B N 1
ATOM 4432 C CA . ARG B 1 202 ? 5.238 1.857 21.406 1 97.62 202 ARG B CA 1
ATOM 4433 C C . ARG B 1 202 ? 5.297 3.381 21.453 1 97.62 202 ARG B C 1
ATOM 4435 O O . ARG B 1 202 ? 5.59 3.963 22.5 1 97.62 202 ARG B O 1
ATOM 4442 N N . LEU B 1 203 ? 5.051 4.031 20.359 1 97.62 203 LEU B N 1
ATOM 4443 C CA . LEU B 1 203 ? 5.086 5.492 20.344 1 97.62 203 LEU B CA 1
ATOM 4444 C C . LEU B 1 203 ? 3.881 6.07 21.078 1 97.62 203 LEU B C 1
ATOM 4446 O O . LEU B 1 203 ? 3.982 7.121 21.719 1 97.62 203 LEU B O 1
ATOM 4450 N N . GLU B 1 204 ? 2.738 5.391 21.016 1 97.25 204 GLU B N 1
ATOM 4451 C CA . GLU B 1 204 ? 1.515 5.914 21.609 1 97.25 204 GLU B CA 1
ATOM 4452 C C . GLU B 1 204 ? 1.26 5.289 22.984 1 97.25 204 GLU B C 1
ATOM 4454 O O . GLU B 1 204 ? 0.144 5.355 23.5 1 97.25 204 GLU B O 1
ATOM 4459 N N . ALA B 1 205 ? 2.281 4.711 23.531 1 96.25 205 ALA B N 1
ATOM 4460 C CA . ALA B 1 205 ? 2.129 4.066 24.828 1 96.25 205 ALA B CA 1
ATOM 4461 C C . ALA B 1 205 ? 2.047 5.102 25.953 1 96.25 205 ALA B C 1
ATOM 4463 O O . ALA B 1 205 ? 2.568 6.211 25.828 1 96.25 205 ALA B O 1
ATOM 4464 N N . ASN B 1 206 ? 1.332 4.797 27.031 1 95 206 ASN B N 1
ATOM 4465 C CA . ASN B 1 206 ? 1.339 5.504 28.312 1 95 206 ASN B CA 1
ATOM 4466 C C . ASN B 1 206 ? 0.837 6.938 28.156 1 95 206 ASN B C 1
ATOM 4468 O O . ASN B 1 206 ? 1.449 7.875 28.672 1 95 206 ASN B O 1
ATOM 4472 N N . GLN B 1 207 ? -0.233 7.203 27.391 1 95.88 207 GLN B N 1
ATOM 4473 C CA . GLN B 1 207 ? -0.764 8.547 27.203 1 95.88 207 GLN B CA 1
ATOM 4474 C C . GLN B 1 207 ? -2.189 8.656 27.75 1 95.88 207 GLN B C 1
ATOM 4476 O O . GLN B 1 207 ? -2.945 9.539 27.344 1 95.88 207 GLN B O 1
ATOM 4481 N N . GLU B 1 208 ? -2.553 7.711 28.625 1 93.19 208 GLU B N 1
ATOM 4482 C CA . GLU B 1 208 ? -3.896 7.699 29.188 1 93.19 208 GLU B CA 1
ATOM 4483 C C . GLU B 1 208 ? -4.203 9.008 29.906 1 93.19 208 GLU B C 1
ATOM 4485 O O . GLU B 1 208 ? -3.371 9.516 30.672 1 93.19 208 GLU B O 1
ATOM 4490 N N . GLY B 1 209 ? -5.344 9.617 29.625 1 93.25 209 GLY B N 1
ATOM 4491 C CA . GLY B 1 209 ? -5.797 10.805 30.344 1 93.25 209 GLY B CA 1
ATOM 4492 C C . GLY B 1 209 ? -5.34 12.102 29.688 1 93.25 209 GLY B C 1
ATOM 4493 O O . GLY B 1 209 ? -5.766 13.188 30.094 1 93.25 209 GLY B O 1
ATOM 4494 N N . ARG B 1 210 ? -4.551 12.008 28.672 1 94.88 210 ARG B N 1
ATOM 4495 C CA . ARG B 1 210 ? -4.078 13.227 28.031 1 94.88 210 ARG B CA 1
ATOM 4496 C C . ARG B 1 210 ? -5.141 13.789 27.094 1 94.88 210 ARG B C 1
ATOM 4498 O O . ARG B 1 210 ? -5.898 13.039 26.484 1 94.88 210 ARG B O 1
ATOM 4505 N N . SER B 1 211 ? -5.125 15.109 27.047 1 94.94 211 SER B N 1
ATOM 4506 C CA . SER B 1 211 ? -6.004 15.758 26.078 1 94.94 211 SER B CA 1
ATOM 4507 C C . SER B 1 211 ? -5.488 15.578 24.656 1 94.94 211 SER B C 1
ATOM 4509 O O . SER B 1 211 ? -4.32 15.227 24.453 1 94.94 211 SER B O 1
ATOM 4511 N N . LYS B 1 212 ? -6.277 15.797 23.641 1 94.56 212 LYS B N 1
ATOM 4512 C CA . LYS B 1 212 ? -5.953 15.602 22.234 1 94.56 212 LYS B CA 1
ATOM 4513 C C . LYS B 1 212 ? -4.719 16.406 21.844 1 94.56 212 LYS B C 1
ATOM 4515 O O . LYS B 1 212 ? -3.865 15.93 21.094 1 94.56 212 LYS B O 1
ATOM 4520 N N . GLY B 1 213 ? -4.637 17.641 22.375 1 95.44 213 GLY B N 1
ATOM 4521 C CA . GLY B 1 213 ? -3.521 18.5 22.047 1 95.44 213 GLY B CA 1
ATOM 4522 C C . GLY B 1 213 ? -2.209 18.047 22.656 1 95.44 213 GLY B C 1
ATOM 4523 O O . GLY B 1 213 ? -1.14 18.531 22.266 1 95.44 213 GLY B O 1
ATOM 4524 N N . MET B 1 214 ? -2.314 17.062 23.547 1 97.12 214 MET B N 1
ATOM 4525 C CA . MET B 1 214 ? -1.122 16.609 24.266 1 97.12 214 MET B CA 1
ATOM 4526 C C . MET B 1 214 ? -0.799 15.164 23.922 1 97.12 214 MET B C 1
ATOM 4528 O O . MET B 1 214 ? 0.061 14.547 24.562 1 97.12 214 MET B O 1
ATOM 4532 N N . LEU B 1 215 ? -1.465 14.609 22.906 1 97.06 215 LEU B N 1
ATOM 4533 C CA . LEU B 1 215 ? -1.234 13.227 22.5 1 97.06 215 LEU B CA 1
ATOM 4534 C C . LEU B 1 215 ? -0.155 13.156 21.422 1 97.06 215 LEU B C 1
ATOM 4536 O O . LEU B 1 215 ? -0.131 13.984 20.5 1 97.06 215 LEU B O 1
ATOM 4540 N N . LEU B 1 216 ? 0.774 12.227 21.578 1 98.19 216 LEU B N 1
ATOM 4541 C CA . LEU B 1 216 ? 1.599 11.797 20.469 1 98.19 216 LEU B CA 1
ATOM 4542 C C . LEU B 1 216 ? 0.838 10.812 19.578 1 98.19 216 LEU B C 1
ATOM 4544 O O . LEU B 1 216 ? 0.354 9.781 20.047 1 98.19 216 LEU B O 1
ATOM 4548 N N . THR B 1 217 ? 0.677 11.094 18.297 1 97.56 217 THR B N 1
ATOM 4549 C CA . THR B 1 217 ? -0.076 10.219 17.406 1 97.56 217 THR B CA 1
ATOM 4550 C C . THR B 1 217 ? 0.755 9.852 16.188 1 97.56 217 THR B C 1
ATOM 4552 O O . THR B 1 217 ? 1.557 10.664 15.711 1 97.56 217 THR B O 1
ATOM 4555 N N . ILE B 1 218 ? 0.682 8.703 15.734 1 97.88 218 ILE B N 1
ATOM 4556 C CA . ILE B 1 218 ? 1.289 8.227 14.5 1 97.88 218 ILE B CA 1
ATOM 4557 C C . ILE B 1 218 ? 0.205 7.688 13.562 1 97.88 218 ILE B C 1
ATOM 4559 O O . ILE B 1 218 ? -0.543 6.777 13.93 1 97.88 218 ILE B O 1
ATOM 4563 N N . THR B 1 219 ? 0.092 8.258 12.391 1 97.56 219 THR B N 1
ATOM 4564 C CA . THR B 1 219 ? -0.962 7.922 11.438 1 97.56 219 THR B CA 1
ATOM 4565 C C . THR B 1 219 ? -0.367 7.504 10.094 1 97.56 219 THR B C 1
ATOM 4567 O O . THR B 1 219 ? 0.479 8.203 9.539 1 97.56 219 THR B O 1
ATOM 4570 N N . MET B 1 220 ? -0.81 6.324 9.594 1 97.75 220 MET B N 1
ATOM 4571 C CA . MET B 1 220 ? -0.442 5.949 8.234 1 97.75 220 MET B CA 1
ATOM 4572 C C . MET B 1 220 ? -1.207 6.785 7.211 1 97.75 220 MET B C 1
ATOM 4574 O O . MET B 1 220 ? -2.434 6.879 7.277 1 97.75 220 MET B O 1
ATOM 4578 N N . THR B 1 221 ? -0.452 7.289 6.273 1 97.94 221 THR B N 1
ATOM 4579 C CA . THR B 1 221 ? -1.127 8.133 5.293 1 97.94 221 THR B CA 1
ATOM 4580 C C . THR B 1 221 ? -1.002 7.547 3.893 1 97.94 221 THR B C 1
ATOM 4582 O O . THR B 1 221 ? -1.841 7.805 3.027 1 97.94 221 THR B O 1
ATOM 4585 N N . GLU B 1 222 ? 0.032 6.781 3.631 1 98.38 222 GLU B N 1
ATOM 4586 C CA . GLU B 1 222 ? 0.228 6.098 2.355 1 98.38 222 GLU B CA 1
ATOM 4587 C C . GLU B 1 222 ? 0.896 4.738 2.557 1 98.38 222 GLU B C 1
ATOM 4589 O O . GLU B 1 222 ? 1.659 4.551 3.506 1 98.38 222 GLU B O 1
ATOM 4594 N N . ILE B 1 223 ? 0.623 3.822 1.621 1 98.62 223 ILE B N 1
ATOM 4595 C CA . ILE B 1 223 ? 1.298 2.529 1.597 1 98.62 223 ILE B CA 1
ATOM 4596 C C . ILE B 1 223 ? 1.366 2.01 0.162 1 98.62 223 ILE B C 1
ATOM 4598 O O . ILE B 1 223 ? 0.435 2.207 -0.621 1 98.62 223 ILE B O 1
ATOM 4602 N N . LYS B 1 224 ? 2.439 1.448 -0.18 1 98.5 224 LYS B N 1
ATOM 4603 C CA . LYS B 1 224 ? 2.621 0.826 -1.488 1 98.5 224 LYS B CA 1
ATOM 4604 C C . LYS B 1 224 ? 3.584 -0.355 -1.406 1 98.5 224 LYS B C 1
ATOM 4606 O O . LYS B 1 224 ? 4.699 -0.219 -0.897 1 98.5 224 LYS B O 1
ATOM 4611 N N . GLY B 1 225 ? 3.129 -1.486 -1.884 1 98.31 225 GLY B N 1
ATOM 4612 C CA . GLY B 1 225 ? 3.971 -2.672 -1.897 1 98.31 225 GLY B CA 1
ATOM 4613 C C . GLY B 1 225 ? 3.551 -3.688 -2.945 1 98.31 225 GLY B C 1
ATOM 4614 O O . GLY B 1 225 ? 2.361 -3.842 -3.227 1 98.31 225 GLY B O 1
ATOM 4615 N N . GLY B 1 226 ? 4.578 -4.402 -3.504 1 96.5 226 GLY B N 1
ATOM 4616 C CA . GLY B 1 226 ? 4.316 -5.449 -4.477 1 96.5 226 GLY B CA 1
ATOM 4617 C C . GLY B 1 226 ? 4.297 -4.945 -5.906 1 96.5 226 GLY B C 1
ATOM 4618 O O . GLY B 1 226 ? 3.926 -3.799 -6.16 1 96.5 226 GLY B O 1
ATOM 4619 N N . THR B 1 227 ? 4.723 -5.852 -6.828 1 92 227 THR B N 1
ATOM 4620 C CA . THR B 1 227 ? 4.812 -5.457 -8.227 1 92 227 THR B CA 1
ATOM 4621 C C . THR B 1 227 ? 4.09 -6.465 -9.125 1 92 227 THR B C 1
ATOM 4623 O O . THR B 1 227 ? 3.973 -6.254 -10.328 1 92 227 THR B O 1
ATOM 4626 N N . SER B 1 228 ? 3.693 -7.602 -8.562 1 91 228 SER B N 1
ATOM 4627 C CA . SER B 1 228 ? 3.055 -8.664 -9.336 1 91 228 SER B CA 1
ATOM 4628 C C . SER B 1 228 ? 2.01 -9.398 -8.5 1 91 228 SER B C 1
ATOM 4630 O O . SER B 1 228 ? 2.172 -9.555 -7.289 1 91 228 SER B O 1
ATOM 4632 N N . HIS B 1 229 ? 1.043 -9.891 -9.172 1 92.06 229 HIS B N 1
ATOM 4633 C CA . HIS B 1 229 ? -0.089 -10.492 -8.477 1 92.06 229 HIS B CA 1
ATOM 4634 C C . HIS B 1 229 ? 0.221 -11.922 -8.055 1 92.06 229 HIS B C 1
ATOM 4636 O O . HIS B 1 229 ? -0.537 -12.531 -7.293 1 92.06 229 HIS B O 1
ATOM 4642 N N . ASN B 1 230 ? 1.388 -12.508 -8.453 1 90.88 230 ASN B N 1
ATOM 4643 C CA . ASN B 1 230 ? 1.629 -13.922 -8.172 1 90.88 230 ASN B CA 1
ATOM 4644 C C . ASN B 1 230 ? 2.973 -14.133 -7.484 1 90.88 230 ASN B C 1
ATOM 4646 O O . ASN B 1 230 ? 3.475 -15.258 -7.43 1 90.88 230 ASN B O 1
ATOM 4650 N N . VAL B 1 231 ? 3.553 -13.102 -7.008 1 93.12 231 VAL B N 1
ATOM 4651 C CA . VAL B 1 231 ? 4.84 -13.203 -6.328 1 93.12 231 VAL B CA 1
ATOM 4652 C C . VAL B 1 231 ? 4.777 -12.477 -4.988 1 93.12 231 VAL B C 1
ATOM 4654 O O . VAL B 1 231 ? 4.07 -11.477 -4.852 1 93.12 231 VAL B O 1
ATOM 4657 N N . THR B 1 232 ? 5.488 -12.984 -4.023 1 95.94 232 THR B N 1
ATOM 4658 C CA . THR B 1 232 ? 5.578 -12.281 -2.75 1 95.94 232 THR B CA 1
ATOM 4659 C C . THR B 1 232 ? 6.359 -10.977 -2.908 1 95.94 232 THR B C 1
ATOM 4661 O O . THR B 1 232 ? 7.359 -10.938 -3.623 1 95.94 232 THR B O 1
ATOM 4664 N N . PRO B 1 233 ? 5.906 -9.977 -2.309 1 97.25 233 PRO B N 1
ATOM 4665 C CA . PRO B 1 233 ? 6.547 -8.672 -2.494 1 97.25 233 PRO B CA 1
ATOM 4666 C C . PRO B 1 233 ? 7.906 -8.578 -1.805 1 97.25 233 PRO B C 1
ATOM 4668 O O . PRO B 1 233 ? 8.055 -9.023 -0.663 1 97.25 233 PRO B O 1
ATOM 4671 N N . LYS B 1 234 ? 8.852 -7.953 -2.475 1 97.12 234 LYS B N 1
ATOM 4672 C CA . LYS B 1 234 ? 10.203 -7.785 -1.952 1 97.12 234 LYS B CA 1
ATOM 4673 C C . LYS B 1 234 ? 10.344 -6.469 -1.192 1 97.12 234 LYS B C 1
ATOM 4675 O O . LYS B 1 234 ? 11.242 -6.309 -0.37 1 97.12 234 LYS B O 1
ATOM 4680 N N . GLU B 1 235 ? 9.461 -5.57 -1.538 1 98.12 235 GLU B N 1
ATOM 4681 C CA . GLU B 1 235 ? 9.555 -4.246 -0.93 1 98.12 235 GLU B CA 1
ATOM 4682 C C . GLU B 1 235 ? 8.164 -3.703 -0.584 1 98.12 235 GLU B C 1
ATOM 4684 O O . GLU B 1 235 ? 7.18 -4.039 -1.244 1 98.12 235 GLU B O 1
ATOM 4689 N N . CYS B 1 236 ? 8.086 -2.877 0.421 1 98.56 236 CYS B N 1
ATOM 4690 C CA . CYS B 1 236 ? 6.891 -2.154 0.843 1 98.56 236 CYS B CA 1
ATOM 4691 C C . CYS B 1 236 ? 7.258 -0.824 1.489 1 98.56 236 CYS B C 1
ATOM 4693 O O . CYS B 1 236 ? 8.172 -0.76 2.309 1 98.56 236 CYS B O 1
ATOM 4695 N N . GLU B 1 237 ? 6.602 0.202 1.085 1 98.56 237 GLU B N 1
ATOM 4696 C CA . GLU B 1 237 ? 6.84 1.539 1.619 1 98.56 237 GLU B CA 1
ATOM 4697 C C . GLU B 1 237 ? 5.594 2.082 2.318 1 98.56 237 GLU B C 1
ATOM 4699 O O . GLU B 1 237 ? 4.48 1.946 1.808 1 98.56 237 GLU B O 1
ATOM 4704 N N . THR B 1 238 ? 5.785 2.65 3.453 1 98.5 238 THR B N 1
ATOM 4705 C CA . THR B 1 238 ? 4.695 3.242 4.219 1 98.5 238 THR B CA 1
ATOM 4706 C C . THR B 1 238 ? 5.059 4.648 4.684 1 98.5 238 THR B C 1
ATOM 4708 O O . THR B 1 238 ? 6.156 4.871 5.203 1 98.5 238 THR B O 1
ATOM 4711 N N . THR B 1 239 ? 4.16 5.594 4.488 1 98.56 239 THR B N 1
ATOM 4712 C CA . THR B 1 239 ? 4.34 6.961 4.969 1 98.56 239 THR B CA 1
ATOM 4713 C C . THR B 1 239 ? 3.553 7.188 6.258 1 98.56 239 THR B C 1
ATOM 4715 O O . THR B 1 239 ? 2.4 6.766 6.371 1 98.56 239 THR B O 1
ATOM 4718 N N . PHE B 1 240 ? 4.184 7.844 7.227 1 98.38 240 PHE B N 1
ATOM 4719 C CA . PHE B 1 240 ? 3.566 8.164 8.508 1 98.38 240 PHE B CA 1
ATOM 4720 C C . PHE B 1 240 ? 3.555 9.672 8.742 1 98.38 240 PHE B C 1
ATOM 4722 O O . PHE B 1 240 ? 4.512 10.367 8.391 1 98.38 240 PHE B O 1
ATOM 4729 N N . ASP B 1 241 ? 2.514 10.109 9.281 1 98 241 ASP B N 1
ATOM 4730 C CA . ASP B 1 241 ? 2.418 11.438 9.875 1 98 241 ASP B CA 1
ATOM 4731 C C . ASP B 1 241 ? 2.387 11.352 11.398 1 98 241 ASP B C 1
ATOM 4733 O O . ASP B 1 241 ? 1.442 10.805 11.977 1 98 241 ASP B O 1
ATOM 4737 N N . ILE B 1 242 ? 3.375 11.93 12.039 1 98.5 242 ILE B N 1
ATOM 4738 C CA . ILE B 1 242 ? 3.504 11.875 13.492 1 98.5 242 ILE B CA 1
ATOM 4739 C C . ILE B 1 242 ? 3.342 13.273 14.078 1 98.5 242 ILE B C 1
ATOM 4741 O O . ILE B 1 242 ? 4.062 14.203 13.695 1 98.5 242 ILE B O 1
ATOM 4745 N N . ARG B 1 243 ? 2.439 13.422 14.969 1 98.5 243 ARG B N 1
ATOM 4746 C CA . ARG B 1 243 ? 2.193 14.703 15.617 1 98.5 243 ARG B CA 1
ATOM 4747 C C . ARG B 1 243 ? 2.717 14.711 17.047 1 98.5 243 ARG B C 1
ATOM 4749 O O . ARG B 1 243 ? 2.359 13.844 17.844 1 98.5 243 ARG B O 1
ATOM 4756 N N . ILE B 1 244 ? 3.504 15.695 17.344 1 98.56 244 ILE B N 1
ATOM 4757 C CA . ILE B 1 244 ? 4.32 15.719 18.562 1 98.56 244 ILE B CA 1
ATOM 4758 C C . ILE B 1 244 ? 3.814 16.797 19.5 1 98.56 244 ILE B C 1
ATOM 4760 O O . ILE B 1 244 ? 3.809 17.984 19.156 1 98.56 244 ILE B O 1
ATOM 4764 N N . PRO B 1 245 ? 3.42 16.453 20.719 1 98.12 245 PRO B N 1
ATOM 4765 C CA . PRO B 1 245 ? 2.953 17.469 21.672 1 98.12 245 PRO B CA 1
ATOM 4766 C C . PRO B 1 245 ? 4.082 18.359 22.188 1 98.12 245 PRO B C 1
ATOM 4768 O O . PRO B 1 245 ? 5.258 18.062 21.953 1 98.12 245 PRO B O 1
ATOM 4771 N N . VAL B 1 246 ? 3.748 19.406 22.859 1 97.88 246 VAL B N 1
ATOM 4772 C CA . VAL B 1 246 ? 4.664 20.5 23.188 1 97.88 246 VAL B CA 1
ATOM 4773 C C . VAL B 1 246 ? 5.625 20.062 24.281 1 97.88 246 VAL B C 1
ATOM 4775 O O . VAL B 1 246 ? 6.645 20.703 24.531 1 97.88 246 VAL B O 1
ATOM 4778 N N . ASP B 1 247 ? 5.328 19 25.031 1 97.44 247 ASP B N 1
ATOM 4779 C CA . ASP B 1 247 ? 6.223 18.531 26.078 1 97.44 247 ASP B CA 1
ATOM 4780 C C . ASP B 1 247 ? 7.262 17.562 25.531 1 97.44 247 ASP B C 1
ATOM 4782 O O . ASP B 1 247 ? 8.039 16.984 26.297 1 97.44 247 ASP B O 1
ATOM 4786 N N . MET B 1 248 ? 7.223 17.328 24.219 1 97.5 248 MET B N 1
ATOM 4787 C CA . MET B 1 248 ? 8.219 16.531 23.484 1 97.5 248 MET B CA 1
ATOM 4788 C C . MET B 1 248 ? 8.844 17.359 22.359 1 97.5 248 MET B C 1
ATOM 4790 O O . MET B 1 248 ? 8.562 18.547 22.234 1 97.5 248 MET B O 1
ATOM 4794 N N . ASN B 1 249 ? 9.852 16.75 21.641 1 97.56 249 ASN B N 1
ATOM 4795 C CA . ASN B 1 249 ? 10.461 17.422 20.5 1 97.56 249 ASN B CA 1
ATOM 4796 C C . ASN B 1 249 ? 10.797 16.422 19.391 1 97.56 249 ASN B C 1
ATOM 4798 O O . ASN B 1 249 ? 10.766 15.211 19.609 1 97.56 249 ASN B O 1
ATOM 4802 N N . CYS B 1 250 ? 11.078 16.922 18.25 1 97.88 250 CYS B N 1
ATOM 4803 C CA . CYS B 1 250 ? 11.297 16.094 17.078 1 97.88 250 CYS B CA 1
ATOM 4804 C C . CYS B 1 250 ? 12.523 15.211 17.234 1 97.88 250 CYS B C 1
ATOM 4806 O O . CYS B 1 250 ? 12.492 14.039 16.875 1 97.88 250 CYS B O 1
ATOM 4808 N N . LYS B 1 251 ? 13.555 15.75 17.781 1 97.56 251 LYS B N 1
ATOM 4809 C CA . LYS B 1 251 ? 14.805 15.016 17.938 1 97.56 251 LYS B CA 1
ATOM 4810 C C . LYS B 1 251 ? 14.617 13.758 18.781 1 97.56 251 LYS B C 1
ATOM 4812 O O . LYS B 1 251 ? 15.062 12.672 18.406 1 97.56 251 LYS B O 1
ATOM 4817 N N . THR B 1 252 ? 13.984 13.883 19.891 1 97.62 252 THR B N 1
ATOM 4818 C CA . THR B 1 252 ? 13.75 12.766 20.797 1 97.62 252 THR B CA 1
ATOM 4819 C C . THR B 1 252 ? 12.875 11.703 20.141 1 97.62 252 THR B C 1
ATOM 4821 O O . THR B 1 252 ? 13.125 10.508 20.297 1 97.62 252 THR B O 1
ATOM 4824 N N . ILE B 1 253 ? 11.859 12.117 19.453 1 98.31 253 ILE B N 1
ATOM 4825 C CA . ILE B 1 253 ? 10.953 11.172 18.797 1 98.31 253 ILE B CA 1
ATOM 4826 C C . ILE B 1 253 ? 11.672 10.469 17.656 1 98.31 253 ILE B C 1
ATOM 4828 O O . ILE B 1 253 ? 11.484 9.266 17.438 1 98.31 253 ILE B O 1
ATOM 4832 N N . GLU B 1 254 ? 12.5 11.219 16.922 1 97.81 254 GLU B N 1
ATOM 4833 C CA . GLU B 1 254 ? 13.297 10.617 15.859 1 97.81 254 GLU B CA 1
ATOM 4834 C C . GLU B 1 254 ? 14.234 9.547 16.406 1 97.81 254 GLU B C 1
ATOM 4836 O O . GLU B 1 254 ? 14.406 8.484 15.797 1 97.81 254 GLU B O 1
ATOM 4841 N N . GLN B 1 255 ? 14.859 9.875 17.5 1 97.88 255 GLN B N 1
ATOM 4842 C CA . GLN B 1 255 ? 15.75 8.906 18.141 1 97.88 255 GLN B CA 1
ATOM 4843 C C . GLN B 1 255 ? 14.984 7.652 18.562 1 97.88 255 GLN B C 1
ATOM 4845 O O . GLN B 1 255 ? 15.477 6.535 18.406 1 97.88 255 GLN B O 1
ATOM 4850 N N . LYS B 1 256 ? 13.836 7.852 19.109 1 97.75 256 LYS B N 1
ATOM 4851 C CA . LYS B 1 256 ? 12.992 6.723 19.484 1 97.75 256 LYS B CA 1
ATOM 4852 C C . LYS B 1 256 ? 12.641 5.871 18.281 1 97.75 256 LYS B C 1
ATOM 4854 O O . LYS B 1 256 ? 12.688 4.641 18.328 1 97.75 256 LYS B O 1
ATOM 4859 N N . ILE B 1 257 ? 12.273 6.484 17.188 1 98.19 257 ILE B N 1
ATOM 4860 C CA . ILE B 1 257 ? 11.922 5.793 15.953 1 98.19 257 ILE B CA 1
ATOM 4861 C C . ILE B 1 257 ? 13.125 5.008 15.445 1 98.19 257 ILE B C 1
ATOM 4863 O O . ILE B 1 257 ? 13.008 3.84 15.07 1 98.19 257 ILE B O 1
ATOM 4867 N N . SER B 1 258 ? 14.258 5.691 15.43 1 98 258 SER B N 1
ATOM 4868 C CA . SER B 1 258 ? 15.492 5.051 14.977 1 98 258 SER B CA 1
ATOM 4869 C C . SER B 1 258 ? 15.781 3.785 15.773 1 98 258 SER B C 1
ATOM 4871 O O . SER B 1 258 ? 16.078 2.738 15.203 1 98 258 SER B O 1
ATOM 4873 N N . THR B 1 259 ? 15.672 3.879 17.031 1 98.31 259 THR B N 1
ATOM 4874 C CA . THR B 1 259 ? 15.922 2.748 17.922 1 98.31 259 THR B CA 1
ATOM 4875 C C . THR B 1 259 ? 14.914 1.627 17.656 1 98.31 259 THR B C 1
ATOM 4877 O O . THR B 1 259 ? 15.297 0.461 17.531 1 98.31 259 THR B O 1
ATOM 4880 N N . LEU B 1 260 ? 13.664 1.966 17.578 1 98.19 260 LEU B N 1
ATOM 4881 C CA . LEU B 1 260 ? 12.609 0.979 17.391 1 98.19 260 LEU B CA 1
ATOM 4882 C C . LEU B 1 260 ? 12.766 0.275 16.047 1 98.19 260 LEU B C 1
ATOM 4884 O O . LEU B 1 260 ? 12.641 -0.949 15.961 1 98.19 260 LEU B O 1
ATOM 4888 N N . VAL B 1 261 ? 13.016 1.071 14.992 1 98.44 261 VAL B N 1
ATOM 4889 C CA . VAL B 1 261 ? 13.164 0.507 13.656 1 98.44 261 VAL B CA 1
ATOM 4890 C C . VAL B 1 261 ? 14.328 -0.485 13.641 1 98.44 261 VAL B C 1
ATOM 4892 O O . VAL B 1 261 ? 14.211 -1.578 13.078 1 98.44 261 VAL B O 1
ATOM 4895 N N . LYS B 1 262 ? 15.414 -0.104 14.242 1 98.12 262 LYS B N 1
ATOM 4896 C CA . LYS B 1 262 ? 16.578 -0.98 14.32 1 98.12 262 LYS B CA 1
ATOM 4897 C C . LYS B 1 262 ? 16.25 -2.258 15.094 1 98.12 262 LYS B C 1
ATOM 4899 O O . LYS B 1 262 ? 16.609 -3.357 14.656 1 98.12 262 LYS B O 1
ATOM 4904 N N . GLU B 1 263 ? 15.625 -2.158 16.234 1 98.38 263 GLU B N 1
ATOM 4905 C CA . GLU B 1 263 ? 15.273 -3.299 17.078 1 98.38 263 GLU B CA 1
ATOM 4906 C C . GLU B 1 263 ? 14.359 -4.266 16.328 1 98.38 263 GLU B C 1
ATOM 4908 O O . GLU B 1 263 ? 14.602 -5.477 16.312 1 98.38 263 GLU B O 1
ATOM 4913 N N . ILE B 1 264 ? 13.336 -3.758 15.703 1 98.25 264 ILE B N 1
ATOM 4914 C CA . ILE B 1 264 ? 12.367 -4.59 14.992 1 98.25 264 ILE B CA 1
ATOM 4915 C C . ILE B 1 264 ? 13.039 -5.254 13.797 1 98.25 264 ILE B C 1
ATOM 4917 O O . ILE B 1 264 ? 12.812 -6.434 13.523 1 98.25 264 ILE B O 1
ATOM 4921 N N . SER B 1 265 ? 13.82 -4.449 13.07 1 98.19 265 SER B N 1
ATOM 4922 C CA . SER B 1 265 ? 14.547 -4.977 11.922 1 98.19 265 SER B CA 1
ATOM 4923 C C . SER B 1 265 ? 15.414 -6.172 12.312 1 98.19 265 SER B C 1
ATOM 4925 O O . SER B 1 265 ? 15.453 -7.176 11.602 1 98.19 265 SER B O 1
ATOM 4927 N N . GLN B 1 266 ? 16.109 -6.086 13.406 1 97.94 266 GLN B N 1
ATOM 4928 C CA . GLN B 1 266 ? 16.969 -7.16 13.898 1 97.94 266 GLN B CA 1
ATOM 4929 C C . GLN B 1 266 ? 16.141 -8.367 14.328 1 97.94 266 GLN B C 1
ATOM 4931 O O . GLN B 1 266 ? 16.484 -9.508 13.992 1 97.94 266 GLN B O 1
ATOM 4936 N N . GLU B 1 267 ? 15.109 -8.125 15.039 1 98 267 GLU B N 1
ATOM 4937 C CA . GLU B 1 267 ? 14.242 -9.195 15.516 1 98 267 GLU B CA 1
ATOM 4938 C C . GLU B 1 267 ? 13.609 -9.961 14.352 1 98 267 GLU B C 1
ATOM 4940 O O . GLU B 1 267 ? 13.484 -11.18 14.398 1 98 267 GLU B O 1
ATOM 4945 N N . ARG B 1 268 ? 13.203 -9.211 13.344 1 97.25 268 ARG B N 1
ATOM 4946 C CA . ARG B 1 268 ? 12.477 -9.789 12.219 1 97.25 268 ARG B CA 1
ATOM 4947 C C . ARG B 1 268 ? 13.43 -10.25 11.117 1 97.25 268 ARG B C 1
ATOM 4949 O O . ARG B 1 268 ? 13.031 -10.938 10.188 1 97.25 268 ARG B O 1
ATOM 4956 N N . ASP B 1 269 ? 14.688 -9.859 11.227 1 97.19 269 ASP B N 1
ATOM 4957 C CA . ASP B 1 269 ? 15.719 -10.188 10.242 1 97.19 269 ASP B CA 1
ATOM 4958 C C . ASP B 1 269 ? 15.32 -9.703 8.852 1 97.19 269 ASP B C 1
ATOM 4960 O O . ASP B 1 269 ? 15.281 -10.484 7.898 1 97.19 269 ASP B O 1
ATOM 4964 N N . VAL B 1 270 ? 14.938 -8.469 8.75 1 98.06 270 VAL B N 1
ATOM 4965 C CA . VAL B 1 270 ? 14.633 -7.797 7.492 1 98.06 270 VAL B CA 1
ATOM 4966 C C . VAL B 1 270 ? 15.367 -6.457 7.434 1 98.06 270 VAL B C 1
ATOM 4968 O O . VAL B 1 270 ? 15.812 -5.945 8.461 1 98.06 270 VAL B O 1
ATOM 4971 N N . GLU B 1 271 ? 15.523 -5.941 6.219 1 98.12 271 GLU B N 1
ATOM 4972 C CA . GLU B 1 271 ? 16.094 -4.609 6.047 1 98.12 271 GLU B CA 1
ATOM 4973 C C . GLU B 1 271 ? 15.023 -3.529 6.156 1 98.12 271 GLU B C 1
ATOM 4975 O O . GLU B 1 271 ? 13.961 -3.635 5.535 1 98.12 271 GLU B O 1
ATOM 4980 N N . ALA B 1 272 ? 15.273 -2.537 6.98 1 98.31 272 ALA B N 1
ATOM 4981 C CA . ALA B 1 272 ? 14.367 -1.41 7.168 1 98.31 272 ALA B CA 1
ATOM 4982 C C . ALA B 1 272 ? 15.117 -0.083 7.117 1 98.31 272 ALA B C 1
ATOM 4984 O O . ALA B 1 272 ? 16.156 0.076 7.77 1 98.31 272 ALA B O 1
ATOM 4985 N N . PHE B 1 273 ? 14.578 0.78 6.262 1 96.94 273 PHE B N 1
ATOM 4986 C CA . PHE B 1 273 ? 15.133 2.125 6.133 1 96.94 273 PHE B CA 1
ATOM 4987 C C . PHE B 1 273 ? 14.031 3.174 6.266 1 96.94 273 PHE B C 1
ATOM 4989 O O . PHE B 1 273 ? 12.961 3.039 5.66 1 96.94 273 PHE B O 1
ATOM 4996 N N . TYR B 1 274 ? 14.266 4.184 7.105 1 95.81 274 TYR B N 1
ATOM 4997 C CA . TYR B 1 274 ? 13.305 5.281 7.148 1 95.81 274 TYR B CA 1
ATOM 4998 C C . TYR B 1 274 ? 13.969 6.605 6.793 1 95.81 274 TYR B C 1
ATOM 5000 O O . TYR B 1 274 ? 15.188 6.75 6.93 1 95.81 274 TYR B O 1
ATOM 5008 N N . SER B 1 275 ? 13.227 7.5 6.273 1 97.44 275 SER B N 1
ATOM 5009 C CA . SER B 1 275 ? 13.672 8.852 5.953 1 97.44 275 SER B CA 1
ATOM 5010 C C . SER B 1 275 ? 12.68 9.891 6.453 1 97.44 275 SER B C 1
ATOM 5012 O O . SER B 1 275 ? 11.477 9.617 6.539 1 97.44 275 SER B O 1
ATOM 5014 N N . ILE B 1 276 ? 13.211 11.047 6.777 1 96.88 276 ILE B N 1
ATOM 5015 C CA . ILE B 1 276 ? 12.383 12.164 7.215 1 96.88 276 ILE B CA 1
ATOM 5016 C C . ILE B 1 276 ? 11.961 12.992 6.004 1 96.88 276 ILE B C 1
ATOM 5018 O O . ILE B 1 276 ? 12.805 13.461 5.238 1 96.88 276 ILE B O 1
ATOM 5022 N N . LEU B 1 277 ? 10.734 13.141 5.867 1 94.94 277 LEU B N 1
ATOM 5023 C CA . LEU B 1 277 ? 10.188 13.898 4.746 1 94.94 277 LEU B CA 1
ATOM 5024 C C . LEU B 1 277 ? 9.945 15.352 5.145 1 94.94 277 LEU B C 1
ATOM 5026 O O . LEU B 1 277 ? 10.047 16.25 4.309 1 94.94 277 LEU B O 1
ATOM 5030 N N . ASP B 1 278 ? 9.547 15.625 6.316 1 92.88 278 ASP B N 1
ATOM 5031 C CA . ASP B 1 278 ? 9.227 16.938 6.855 1 92.88 278 ASP B CA 1
ATOM 5032 C C . ASP B 1 278 ? 9.344 16.953 8.375 1 92.88 278 ASP B C 1
ATOM 5034 O O . ASP B 1 278 ? 9.133 15.93 9.031 1 92.88 278 ASP B O 1
ATOM 5038 N N . GLU B 1 279 ? 9.734 18.062 8.906 1 95.62 279 GLU B N 1
ATOM 5039 C CA . GLU B 1 279 ? 9.914 18.234 10.344 1 95.62 279 GLU B CA 1
ATOM 5040 C C . GLU B 1 279 ? 9.5 19.625 10.789 1 95.62 279 GLU B C 1
ATOM 5042 O O . GLU B 1 279 ? 9.914 20.625 10.195 1 95.62 279 GLU B O 1
ATOM 5047 N N . THR B 1 280 ? 8.664 19.75 11.75 1 95.94 280 THR B N 1
ATOM 5048 C CA . THR B 1 280 ? 8.242 21 12.383 1 95.94 280 THR B CA 1
ATOM 5049 C C . THR B 1 280 ? 8.172 20.828 13.898 1 95.94 280 THR B C 1
ATOM 5051 O O . THR B 1 280 ? 7.434 19.984 14.398 1 95.94 280 THR B O 1
ATOM 5054 N N . GLU B 1 281 ? 8.891 21.625 14.617 1 97.75 281 GLU B N 1
ATOM 5055 C CA . GLU B 1 281 ? 8.906 21.547 16.078 1 97.75 281 GLU B CA 1
ATOM 5056 C C . GLU B 1 281 ? 7.598 22.062 16.672 1 97.75 281 GLU B C 1
ATOM 5058 O O . GLU B 1 281 ? 7.004 23.016 16.156 1 97.75 281 GLU B O 1
ATOM 5063 N N . PRO B 1 282 ? 7.156 21.406 17.781 1 98.44 282 PRO B N 1
ATOM 5064 C CA . PRO B 1 282 ? 6.016 22 18.484 1 98.44 282 PRO B CA 1
ATOM 5065 C C . PRO B 1 282 ? 6.336 23.359 19.094 1 98.44 282 PRO B C 1
ATOM 5067 O O . PRO B 1 282 ? 7.512 23.719 19.219 1 98.44 282 PRO B O 1
ATOM 5070 N N . PHE B 1 283 ? 5.277 24.125 19.344 1 98.25 283 PHE B N 1
ATOM 5071 C CA . PHE B 1 283 ? 5.477 25.438 19.953 1 98.25 283 PHE B CA 1
ATOM 5072 C C . PHE B 1 283 ? 4.34 25.766 20.906 1 98.25 283 PHE B C 1
ATOM 5074 O O . PHE B 1 283 ? 3.176 25.484 20.625 1 98.25 283 PHE B O 1
ATOM 5081 N N . GLU B 1 284 ? 4.691 26.328 22.031 1 98.06 284 GLU B N 1
ATOM 5082 C CA . GLU B 1 284 ? 3.715 26.844 22.984 1 98.06 284 GLU B CA 1
ATOM 5083 C C . GLU B 1 284 ? 4.18 28.156 23.609 1 98.06 284 GLU B C 1
ATOM 5085 O O . GLU B 1 284 ? 5.301 28.25 24.109 1 98.06 284 GLU B O 1
ATOM 5090 N N . ALA B 1 285 ? 3.354 29.156 23.5 1 97.25 285 ALA B N 1
ATOM 5091 C CA . ALA B 1 285 ? 3.629 30.406 24.188 1 97.25 285 ALA B CA 1
ATOM 5092 C C . ALA B 1 285 ? 3.463 30.25 25.703 1 97.25 285 ALA B C 1
ATOM 5094 O O . ALA B 1 285 ? 2.555 29.547 26.156 1 97.25 285 ALA B O 1
ATOM 5095 N N . SER B 1 286 ? 4.293 30.938 26.438 1 95.38 286 SER B N 1
ATOM 5096 C CA . SER B 1 286 ? 4.141 30.922 27.891 1 95.38 286 SER B CA 1
ATOM 5097 C C . SER B 1 286 ? 2.805 31.516 28.312 1 95.38 286 SER B C 1
ATOM 5099 O O . SER B 1 286 ? 2.426 32.594 27.844 1 95.38 286 SER B O 1
ATOM 5101 N N . HIS B 1 287 ? 2.156 30.812 29.219 1 94 287 HIS B N 1
ATOM 5102 C CA . HIS B 1 287 ? 0.87 31.266 29.734 1 94 287 HIS B CA 1
ATOM 5103 C C . HIS B 1 287 ? 1.01 32.625 30.453 1 94 287 HIS B C 1
ATOM 5105 O O . HIS B 1 287 ? 0.053 33.375 30.516 1 94 287 HIS B O 1
ATOM 5111 N N . THR B 1 288 ? 2.225 32.844 30.875 1 93.5 288 THR B N 1
ATOM 5112 C CA . THR B 1 288 ? 2.441 34.062 31.688 1 93.5 288 THR B CA 1
ATOM 5113 C C . THR B 1 288 ? 3.027 35.188 30.844 1 93.5 288 THR B C 1
ATOM 5115 O O . THR B 1 288 ? 3.35 36.25 31.359 1 93.5 288 THR B O 1
ATOM 5118 N N . SER B 1 289 ? 3.17 34.938 29.609 1 95.94 289 SER B N 1
ATOM 5119 C CA . SER B 1 289 ? 3.715 36 28.75 1 95.94 289 SER B CA 1
ATOM 5120 C C . SER B 1 289 ? 2.793 37.219 28.719 1 95.94 289 SER B C 1
ATOM 5122 O O . SER B 1 289 ? 1.574 37.062 28.828 1 95.94 289 SER B O 1
ATOM 5124 N N . PRO B 1 290 ? 3.359 38.375 28.5 1 97.62 290 PRO B N 1
ATOM 5125 C CA . PRO B 1 290 ? 2.533 39.562 28.328 1 97.62 290 PRO B CA 1
ATOM 5126 C C . PRO B 1 290 ? 1.521 39.438 27.203 1 97.62 290 PRO B C 1
ATOM 5128 O O . PRO B 1 290 ? 0.418 40 27.281 1 97.62 290 PRO B O 1
ATOM 5131 N N . LEU B 1 291 ? 1.902 38.688 26.25 1 98 291 LEU B N 1
ATOM 5132 C CA . LEU B 1 291 ? 1.028 38.531 25.078 1 98 291 LEU B CA 1
ATOM 5133 C C . LEU B 1 291 ? -0.242 37.781 25.453 1 98 291 LEU B C 1
ATOM 5135 O O . LEU B 1 291 ? -1.35 38.25 25.156 1 98 291 LEU B O 1
ATOM 5139 N N . VAL B 1 292 ? -0.107 36.656 26.094 1 97.88 292 VAL B N 1
ATOM 5140 C CA . VAL B 1 292 ? -1.258 35.844 26.484 1 97.88 292 VAL B CA 1
ATOM 5141 C C . VAL B 1 292 ? -2.115 36.625 27.484 1 97.88 292 VAL B C 1
ATOM 5143 O O . VAL B 1 292 ? -3.346 36.625 27.391 1 97.88 292 VAL B O 1
ATOM 5146 N N . ARG B 1 293 ? -1.473 37.281 28.359 1 97.5 293 ARG B N 1
ATOM 5147 C CA . ARG B 1 293 ? -2.193 38.094 29.344 1 97.5 293 ARG B CA 1
ATOM 5148 C C . ARG B 1 293 ? -2.969 39.219 28.672 1 97.5 293 ARG B C 1
ATOM 5150 O O . ARG B 1 293 ? -4.105 39.5 29.031 1 97.5 293 ARG B O 1
ATOM 5157 N N . ALA B 1 294 ? -2.312 39.875 27.734 1 98.06 294 ALA B N 1
ATOM 5158 C CA . ALA B 1 294 ? -2.963 40.938 27.016 1 98.06 294 ALA B CA 1
ATOM 5159 C C . ALA B 1 294 ? -4.219 40.469 26.297 1 98.06 294 ALA B C 1
ATOM 5161 O O . ALA B 1 294 ? -5.246 41.125 26.281 1 98.06 294 ALA B O 1
ATOM 5162 N N . PHE B 1 295 ? -4.133 39.25 25.703 1 98.12 295 PHE B N 1
ATOM 5163 C CA . PHE B 1 295 ? -5.297 38.688 25.031 1 98.12 295 PHE B CA 1
ATOM 5164 C C . PHE B 1 295 ? -6.402 38.375 26.031 1 98.12 295 PHE B C 1
ATOM 5166 O O . PHE B 1 295 ? -7.582 38.594 25.75 1 98.12 295 PHE B O 1
ATOM 5173 N N . THR B 1 296 ? -6.039 37.844 27.172 1 97.62 296 THR B N 1
ATOM 5174 C CA . THR B 1 296 ? -7.027 37.531 28.203 1 97.62 296 THR B CA 1
ATOM 5175 C C . THR B 1 296 ? -7.789 38.812 28.594 1 97.62 296 THR B C 1
ATOM 5177 O O . THR B 1 296 ? -9.023 38.812 28.641 1 97.62 296 THR B O 1
ATOM 5180 N N . LEU B 1 297 ? -7.086 39.906 28.781 1 97.94 297 LEU B N 1
ATOM 5181 C CA . LEU B 1 297 ? -7.695 41.156 29.156 1 97.94 297 LEU B CA 1
ATOM 5182 C C . LEU B 1 297 ? -8.523 41.75 28.016 1 97.94 297 LEU B C 1
ATOM 5184 O O . LEU B 1 297 ? -9.633 42.219 28.234 1 97.94 297 LEU B O 1
ATOM 5188 N N . GLY B 1 298 ? -7.98 41.688 26.812 1 97.94 298 GLY B N 1
ATOM 5189 C CA . GLY B 1 298 ? -8.703 42.188 25.656 1 97.94 298 GLY B CA 1
ATOM 5190 C C . GLY B 1 298 ? -10.008 41.469 25.406 1 97.94 298 GLY B C 1
ATOM 5191 O O . GLY B 1 298 ? -11.039 42.094 25.172 1 97.94 298 GLY B O 1
ATOM 5192 N N . VAL B 1 299 ? -9.992 40.156 25.5 1 98.38 299 VAL B N 1
ATOM 5193 C CA . VAL B 1 299 ? -11.188 39.344 25.297 1 98.38 299 VAL B CA 1
ATOM 5194 C C . VAL B 1 299 ? -12.195 39.625 26.406 1 98.38 299 VAL B C 1
ATOM 5196 O O . VAL B 1 299 ? -13.391 39.781 26.141 1 98.38 299 VAL B O 1
ATOM 5199 N N . MET B 1 300 ? -11.742 39.688 27.625 1 98.06 300 MET B N 1
ATOM 5200 C CA . MET B 1 300 ? -12.633 39.969 28.75 1 98.06 300 MET B CA 1
ATOM 5201 C C . MET B 1 300 ? -13.32 41.312 28.594 1 98.06 300 MET B C 1
ATOM 5203 O O . MET B 1 300 ? -14.492 41.438 28.953 1 98.06 300 MET B O 1
ATOM 5207 N N . GLU B 1 301 ? -12.625 42.25 28.125 1 97.88 301 GLU B N 1
ATOM 5208 C CA . GLU B 1 301 ? -13.172 43.625 27.984 1 97.88 301 GLU B CA 1
ATOM 5209 C C . GLU B 1 301 ? -14.281 43.656 26.938 1 97.88 301 GLU B C 1
ATOM 5211 O O . GLU B 1 301 ? -15.266 44.375 27.094 1 97.88 301 GLU B O 1
ATOM 5216 N N . VAL B 1 302 ? -14.125 42.875 25.891 1 97.62 302 VAL B N 1
ATOM 5217 C CA . VAL B 1 302 ? -15.055 42.969 24.781 1 97.62 302 VAL B CA 1
ATOM 5218 C C . VAL B 1 302 ? -16.141 41.906 24.922 1 97.62 302 VAL B C 1
ATOM 5220 O O . VAL B 1 302 ? -17.328 42.188 24.703 1 97.62 302 VAL B O 1
ATOM 5223 N N . GLU B 1 303 ? -15.781 40.688 25.344 1 97.56 303 GLU B N 1
ATOM 5224 C CA . GLU B 1 303 ? -16.703 39.562 25.359 1 97.56 303 GLU B CA 1
ATOM 5225 C C . GLU B 1 303 ? -17.25 39.312 26.766 1 97.56 303 GLU B C 1
ATOM 5227 O O . GLU B 1 303 ? -18.156 38.5 26.938 1 97.56 303 GLU B O 1
ATOM 5232 N N . HIS B 1 304 ? -16.672 39.938 27.75 1 96.94 304 HIS B N 1
ATOM 5233 C CA . HIS B 1 304 ? -17.109 39.812 29.141 1 96.94 304 HIS B CA 1
ATOM 5234 C C . HIS B 1 304 ? -17.031 38.375 29.625 1 96.94 304 HIS B C 1
ATOM 5236 O O . HIS B 1 304 ? -17.922 37.906 30.344 1 96.94 304 HIS B O 1
ATOM 5242 N N . SER B 1 305 ? -16.094 37.688 29.125 1 96.25 305 SER B N 1
ATOM 5243 C CA . SER B 1 305 ? -15.805 36.312 29.516 1 96.25 305 SER B CA 1
ATOM 5244 C C . SER B 1 305 ? -14.32 36 29.344 1 96.25 305 SER B C 1
ATOM 5246 O O . SER B 1 305 ? -13.648 36.562 28.484 1 96.25 305 SER B O 1
ATOM 5248 N N . ARG B 1 306 ? -13.875 35.094 30.172 1 96 306 ARG B N 1
ATOM 5249 C CA . ARG B 1 306 ? -12.484 34.656 30.062 1 96 306 ARG B CA 1
ATOM 5250 C C . ARG B 1 306 ? -12.273 33.812 28.812 1 96 306 ARG B C 1
ATOM 5252 O O . ARG B 1 306 ? -13.086 32.938 28.516 1 96 306 ARG B O 1
ATOM 5259 N N . PRO B 1 307 ? -11.227 34.094 28.094 1 97.06 307 PRO B N 1
ATOM 5260 C CA . PRO B 1 307 ? -10.977 33.281 26.922 1 97.06 307 PRO B CA 1
ATOM 5261 C C . PRO B 1 307 ? -10.5 31.859 27.281 1 97.06 307 PRO B C 1
ATOM 5263 O O . PRO B 1 307 ? -9.906 31.672 28.344 1 97.06 307 PRO B O 1
ATOM 5266 N N . THR B 1 308 ? -10.789 30.922 26.453 1 96.88 308 THR B N 1
ATOM 5267 C CA . THR B 1 308 ? -10.203 29.594 26.531 1 96.88 308 THR B CA 1
ATOM 5268 C C . THR B 1 308 ? -8.859 29.562 25.812 1 96.88 308 THR B C 1
ATOM 5270 O O . THR B 1 308 ? -8.75 30 24.672 1 96.88 308 THR B O 1
ATOM 5273 N N . LEU B 1 309 ? -7.824 29.125 26.453 1 96.75 309 LEU B N 1
ATOM 5274 C CA . LEU B 1 309 ? -6.527 28.906 25.828 1 96.75 309 LEU B CA 1
ATOM 5275 C C . LEU B 1 309 ? -6.457 27.5 25.219 1 96.75 309 LEU B C 1
ATOM 5277 O O . LEU B 1 309 ? -6.66 26.516 25.906 1 96.75 309 LEU B O 1
ATOM 5281 N N . ILE B 1 310 ? -6.133 27.422 23.938 1 95.56 310 ILE B N 1
ATOM 5282 C CA . ILE B 1 310 ? -6.277 26.156 23.234 1 95.56 310 ILE B CA 1
ATOM 5283 C C . ILE B 1 310 ? -4.918 25.703 22.719 1 95.56 310 ILE B C 1
ATOM 5285 O O . ILE B 1 310 ? -4.082 26.516 22.328 1 95.56 310 ILE B O 1
ATOM 5289 N N . ARG B 1 311 ? -4.727 24.359 22.719 1 96.12 311 ARG B N 1
ATOM 5290 C CA . ARG B 1 311 ? -3.641 23.672 22.031 1 96.12 311 ARG B CA 1
ATOM 5291 C C . ARG B 1 311 ? -4.152 22.922 20.797 1 96.12 311 ARG B C 1
ATOM 5293 O O . ARG B 1 311 ? -4.902 21.953 20.922 1 96.12 311 ARG B O 1
ATOM 5300 N N . LYS B 1 312 ? -3.721 23.344 19.719 1 95.19 312 LYS B N 1
ATOM 5301 C CA . LYS B 1 312 ? -4.199 22.734 18.484 1 95.19 312 LYS B CA 1
ATOM 5302 C C . LYS B 1 312 ? -3.379 21.5 18.125 1 95.19 312 LYS B C 1
ATOM 5304 O O . LYS B 1 312 ? -2.195 21.422 18.469 1 95.19 312 LYS B O 1
ATOM 5309 N N . THR B 1 313 ? -3.996 20.609 17.375 1 95.44 313 THR B N 1
ATOM 5310 C CA . THR B 1 313 ? -3.395 19.312 17.094 1 95.44 313 THR B CA 1
ATOM 5311 C C . THR B 1 313 ? -2.561 19.359 15.82 1 95.44 313 THR B C 1
ATOM 5313 O O . THR B 1 313 ? -1.763 18.469 15.562 1 95.44 313 THR B O 1
ATOM 5316 N N . GLY B 1 314 ? -2.748 20.406 15.055 1 93.56 314 GLY B N 1
ATOM 5317 C CA . GLY B 1 314 ? -1.982 20.562 13.828 1 93.56 314 GLY B CA 1
ATOM 5318 C C . GLY B 1 314 ? -0.769 21.453 13.992 1 93.56 314 GLY B C 1
ATOM 5319 O O . GLY B 1 314 ? -0.27 21.641 15.109 1 93.56 314 GLY B O 1
ATOM 5320 N N . THR B 1 315 ? -0.222 21.812 12.812 1 93.38 315 THR B N 1
ATOM 5321 C CA . THR B 1 315 ? 0.869 22.781 12.766 1 93.38 315 THR B CA 1
ATOM 5322 C C . THR B 1 315 ? 0.42 24.062 12.078 1 93.38 315 THR B C 1
ATOM 5324 O O . THR B 1 315 ? -0.616 24.094 11.406 1 93.38 315 THR B O 1
ATOM 5327 N N . GLY B 1 316 ? 1.159 25.094 12.359 1 91.06 316 GLY B N 1
ATOM 5328 C CA . GLY B 1 316 ? 0.939 26.375 11.719 1 91.06 316 GLY B CA 1
ATOM 5329 C C . GLY B 1 316 ? 2.191 27.234 11.641 1 91.06 316 GLY B C 1
ATOM 5330 O O . GLY B 1 316 ? 3.266 26.812 12.078 1 91.06 316 GLY B O 1
ATOM 5331 N N . ASP B 1 317 ? 2.012 28.359 11.062 1 93.56 317 ASP B N 1
ATOM 5332 C CA . ASP B 1 317 ? 3.125 29.297 10.891 1 93.56 317 ASP B CA 1
ATOM 5333 C C . ASP B 1 317 ? 3.736 29.672 12.242 1 93.56 317 ASP B C 1
ATOM 5335 O O . ASP B 1 317 ? 4.93 29.953 12.328 1 93.56 317 ASP B O 1
ATOM 5339 N N . MET B 1 318 ? 2.957 29.625 13.242 1 95.19 318 MET B N 1
ATOM 5340 C CA . MET B 1 318 ? 3.438 30 14.57 1 95.19 318 MET B CA 1
ATOM 5341 C C . MET B 1 318 ? 4.535 29.047 15.039 1 95.19 318 MET B C 1
ATOM 5343 O O . MET B 1 318 ? 5.426 29.438 15.789 1 95.19 318 MET B O 1
ATOM 5347 N N . ASN B 1 319 ? 4.473 27.734 14.594 1 96.5 319 ASN B N 1
ATOM 5348 C CA . ASN B 1 319 ? 5.539 26.797 14.93 1 96.5 319 ASN B CA 1
ATOM 5349 C C . ASN B 1 319 ? 6.898 27.297 14.445 1 96.5 319 ASN B C 1
ATOM 5351 O O . ASN B 1 319 ? 7.879 27.266 15.195 1 96.5 319 ASN B O 1
ATOM 5355 N N . VAL B 1 320 ? 6.91 27.797 13.242 1 94.69 320 VAL B N 1
ATOM 5356 C CA . VAL B 1 320 ? 8.148 28.234 12.602 1 94.69 320 VAL B CA 1
ATOM 5357 C C . VAL B 1 320 ? 8.656 29.516 13.258 1 94.69 320 VAL B C 1
ATOM 5359 O O . VAL B 1 320 ? 9.789 29.562 13.742 1 94.69 320 VAL B O 1
ATOM 5362 N N . LEU B 1 321 ? 7.832 30.453 13.344 1 95.56 321 LEU B N 1
ATOM 5363 C CA . LEU B 1 321 ? 8.25 31.766 13.82 1 95.56 321 LEU B CA 1
ATOM 5364 C C . LEU B 1 321 ? 8.57 31.734 15.312 1 95.56 321 LEU B C 1
ATOM 5366 O O . LEU B 1 321 ? 9.602 32.25 15.742 1 95.56 321 LEU B O 1
ATOM 5370 N N . GLY B 1 322 ? 7.723 31.141 16.078 1 96 322 GLY B N 1
ATOM 5371 C CA . GLY B 1 322 ? 7.941 31.062 17.516 1 96 322 GLY B CA 1
ATOM 5372 C C . GLY B 1 322 ? 9.258 30.406 17.875 1 96 322 GLY B C 1
ATOM 5373 O O . GLY B 1 322 ? 9.977 30.906 18.75 1 96 322 GLY B O 1
ATOM 5374 N N . ASN B 1 323 ? 9.547 29.344 17.234 1 95.62 323 ASN B N 1
ATOM 5375 C CA . ASN B 1 323 ? 10.789 28.625 17.516 1 95.62 323 ASN B CA 1
ATOM 5376 C C . ASN B 1 323 ? 12.008 29.375 17.016 1 95.62 323 ASN B C 1
ATOM 5378 O O . ASN B 1 323 ? 13.031 29.438 17.688 1 95.62 323 ASN B O 1
ATOM 5382 N N . GLN B 1 324 ? 11.93 29.953 15.859 1 95.62 324 GLN B N 1
ATOM 5383 C CA . GLN B 1 324 ? 13.078 30.594 15.242 1 95.62 324 GLN B CA 1
ATOM 5384 C C . GLN B 1 324 ? 13.422 31.891 15.961 1 95.62 324 GLN B C 1
ATOM 5386 O O . GLN B 1 324 ? 14.602 32.219 16.156 1 95.62 324 GLN B O 1
ATOM 5391 N N . TRP B 1 325 ? 12.414 32.688 16.328 1 96.69 325 TRP B N 1
ATOM 5392 C CA . TRP B 1 325 ? 12.648 34 16.922 1 96.69 325 TRP B CA 1
ATOM 5393 C C . TRP B 1 325 ? 12.594 33.906 18.453 1 96.69 325 TRP B C 1
ATOM 5395 O O . TRP B 1 325 ? 12.977 34.844 19.141 1 96.69 325 TRP B O 1
ATOM 5405 N N . SER B 1 326 ? 12.148 32.812 19.031 1 95.75 326 SER B N 1
ATOM 5406 C CA . SER B 1 326 ? 12.07 32.562 20.469 1 95.75 326 SER B CA 1
ATOM 5407 C C . SER B 1 326 ? 11.297 33.688 21.156 1 95.75 326 SER B C 1
ATOM 5409 O O . SER B 1 326 ? 11.773 34.281 22.125 1 95.75 326 SER B O 1
ATOM 5411 N N . ILE B 1 327 ? 10.148 34.062 20.625 1 96.75 327 ILE B N 1
ATOM 5412 C CA . ILE B 1 327 ? 9.266 35.094 21.188 1 96.75 327 ILE B CA 1
ATOM 5413 C C . ILE B 1 327 ? 7.879 34.5 21.422 1 96.75 327 ILE B C 1
ATOM 5415 O O . ILE B 1 327 ? 7.531 33.469 20.859 1 96.75 327 ILE B O 1
ATOM 5419 N N . PRO B 1 328 ? 7.062 35.188 22.281 1 97.69 328 PRO B N 1
ATOM 5420 C CA . PRO B 1 328 ? 5.668 34.75 22.406 1 97.69 328 PRO B CA 1
ATOM 5421 C C . PRO B 1 328 ? 4.859 34.969 21.141 1 97.69 328 PRO B C 1
ATOM 5423 O O . PRO B 1 328 ? 4.902 36.062 20.562 1 97.69 328 PRO B O 1
ATOM 5426 N N . VAL B 1 329 ? 4.242 33.906 20.75 1 98.06 329 VAL B N 1
ATOM 5427 C CA . VAL B 1 329 ? 3.383 33.938 19.562 1 98.06 329 VAL B CA 1
ATOM 5428 C C . VAL B 1 329 ? 2.051 33.25 19.875 1 98.06 329 VAL B C 1
ATOM 5430 O O . VAL B 1 329 ? 2.012 32.219 20.562 1 98.06 329 VAL B O 1
ATOM 5433 N N . VAL B 1 330 ? 0.957 33.812 19.438 1 98.25 330 VAL B N 1
ATOM 5434 C CA . VAL B 1 330 ? -0.35 33.188 19.531 1 98.25 330 VAL B CA 1
ATOM 5435 C C . VAL B 1 330 ? -1.074 33.25 18.203 1 98.25 330 VAL B C 1
ATOM 5437 O O . VAL B 1 330 ? -0.661 34 17.312 1 98.25 330 VAL B O 1
ATOM 5440 N N . THR B 1 331 ? -2.025 32.438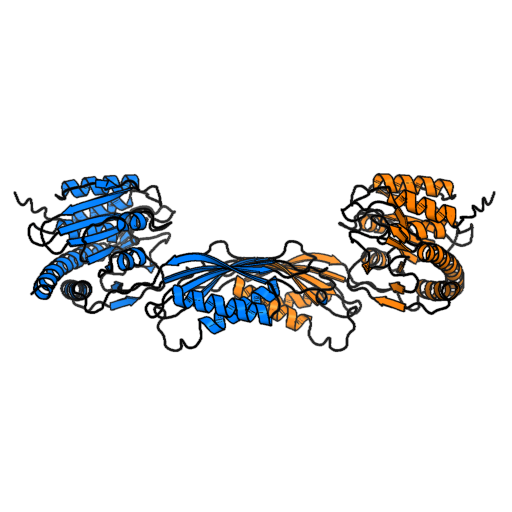 18.031 1 97.81 331 THR B N 1
ATOM 5441 C CA . THR B 1 331 ? -2.945 32.5 16.906 1 97.81 331 THR B CA 1
ATOM 5442 C C . THR B 1 331 ? -4.34 32.906 17.375 1 97.81 331 THR B C 1
ATOM 5444 O O . THR B 1 331 ? -4.805 32.469 18.422 1 97.81 331 THR B O 1
ATOM 5447 N N . TYR B 1 332 ? -4.906 33.812 16.625 1 98.06 332 TYR B N 1
ATOM 5448 C CA . TYR B 1 332 ? -6.207 34.344 17 1 98.06 332 TYR B CA 1
ATOM 5449 C C . TYR B 1 332 ? -6.926 34.969 15.812 1 98.06 332 TYR B C 1
ATOM 5451 O O . TYR B 1 332 ? -6.285 35.5 14.906 1 98.06 332 TYR B O 1
ATOM 5459 N N . GLY B 1 333 ? -8.234 34.844 15.898 1 97.88 333 GLY B N 1
ATOM 5460 C CA . GLY B 1 333 ? -9 35.625 14.922 1 97.88 333 GLY B CA 1
ATOM 5461 C C . GLY B 1 333 ? -10.453 35.188 14.844 1 97.88 333 GLY B C 1
ATOM 5462 O O . GLY B 1 333 ? -10.812 34.094 15.328 1 97.88 333 GLY B O 1
ATOM 5463 N N . PRO B 1 334 ? -11.273 36.031 14.266 1 97.81 334 PRO B N 1
ATOM 5464 C CA . PRO B 1 334 ? -12.68 35.688 14.047 1 97.81 334 PRO B CA 1
ATOM 5465 C C . PRO B 1 334 ? -12.844 34.531 13.039 1 97.81 334 PRO B C 1
ATOM 5467 O O . PRO B 1 334 ? -12 34.375 12.156 1 97.81 334 PRO B O 1
ATOM 5470 N N . GLY B 1 335 ? -13.961 33.875 13.227 1 96.5 335 GLY B N 1
ATOM 5471 C CA . GLY B 1 335 ? -14.266 32.75 12.344 1 96.5 335 GLY B CA 1
ATOM 5472 C C . GLY B 1 335 ? -14.328 31.422 13.062 1 96.5 335 GLY B C 1
ATOM 5473 O O . GLY B 1 335 ? -13.641 31.219 14.062 1 96.5 335 GLY B O 1
ATOM 5474 N N . ASP B 1 336 ? -15.094 30.531 12.57 1 92.69 336 ASP B N 1
ATOM 5475 C CA . ASP B 1 336 ? -15.234 29.156 13.062 1 92.69 336 ASP B CA 1
ATOM 5476 C C . ASP B 1 336 ? -14.266 28.219 12.336 1 92.69 336 ASP B C 1
ATOM 5478 O O . ASP B 1 336 ? -14.352 28.062 11.117 1 92.69 336 ASP B O 1
ATOM 5482 N N . PRO B 1 337 ? -13.43 27.609 13.141 1 87.69 337 PRO B N 1
ATOM 5483 C CA . PRO B 1 337 ? -12.484 26.703 12.492 1 87.69 337 PRO B CA 1
ATOM 5484 C C . PRO B 1 337 ? -13.172 25.578 11.727 1 87.69 337 PRO B C 1
ATOM 5486 O O . PRO B 1 337 ? -12.625 25.078 10.742 1 87.69 337 PRO B O 1
ATOM 5489 N N . HIS B 1 338 ? -14.336 25.219 12.047 1 84.31 338 HIS B N 1
ATOM 5490 C CA . HIS B 1 338 ? -15.062 24.125 11.406 1 84.31 338 HIS B CA 1
ATOM 5491 C C . HIS B 1 338 ? -15.641 24.562 10.062 1 84.31 338 HIS B C 1
ATOM 5493 O O . HIS B 1 338 ? -16.062 23.734 9.266 1 84.31 338 HIS B O 1
ATOM 5499 N N . GLU B 1 339 ? -15.586 25.844 9.828 1 84.12 339 GLU B N 1
ATOM 5500 C CA . GLU B 1 339 ? -16.062 26.391 8.555 1 84.12 339 GLU B CA 1
ATOM 5501 C C . GLU B 1 339 ? -14.945 26.422 7.52 1 84.12 339 GLU B C 1
ATOM 5503 O O . GLU B 1 339 ? -15.211 26.578 6.324 1 84.12 339 GLU B O 1
ATOM 5508 N N . ALA B 1 340 ? -13.797 26.234 7.902 1 82.06 340 ALA B N 1
ATOM 5509 C CA . ALA B 1 340 ? -12.648 26.344 7.004 1 82.06 340 ALA B CA 1
ATOM 5510 C C . ALA B 1 340 ? -12.727 25.281 5.898 1 82.06 340 ALA B C 1
ATOM 5512 O O . ALA B 1 340 ? -13.102 24.141 6.148 1 82.06 340 ALA B O 1
ATOM 5513 N N . HIS B 1 341 ? -12.484 25.672 4.684 1 76.19 341 HIS B N 1
ATOM 5514 C CA . HIS B 1 341 ? -12.312 24.797 3.537 1 76.19 341 HIS B CA 1
ATOM 5515 C C . HIS B 1 341 ? -13.633 24.156 3.125 1 76.19 341 HIS B C 1
ATOM 5517 O O . HIS B 1 341 ? -13.656 23.141 2.43 1 76.19 341 HIS B O 1
ATOM 5523 N N . THR B 1 342 ? -14.734 24.656 3.605 1 82.06 342 THR B N 1
ATOM 5524 C CA . THR B 1 342 ? -16.031 24.094 3.242 1 82.06 342 THR B CA 1
ATOM 5525 C C . THR B 1 342 ? -16.594 24.797 2 1 82.06 342 THR B C 1
ATOM 5527 O O . THR B 1 342 ? -16.062 25.828 1.579 1 82.06 342 THR B O 1
ATOM 5530 N N . ILE B 1 343 ? -17.625 24.219 1.434 1 86 343 ILE B N 1
ATOM 5531 C CA . ILE B 1 343 ? -18.203 24.734 0.2 1 86 343 ILE B CA 1
ATOM 5532 C C . ILE B 1 343 ? -19.047 25.969 0.501 1 86 343 ILE B C 1
ATOM 5534 O O . ILE B 1 343 ? -19.391 26.734 -0.407 1 86 343 ILE B O 1
ATOM 5538 N N . ASP B 1 344 ? -19.281 26.203 1.755 1 91.88 344 ASP B N 1
ATOM 5539 C CA . ASP B 1 344 ? -20.062 27.359 2.166 1 91.88 344 ASP B CA 1
ATOM 5540 C C . ASP B 1 344 ? -19.375 28.109 3.309 1 91.88 344 ASP B C 1
ATOM 5542 O O . ASP B 1 344 ? -20 28.391 4.336 1 91.88 344 ASP B O 1
ATOM 5546 N N . GLU B 1 345 ? -18.203 28.312 3.064 1 94.88 345 GLU B N 1
ATOM 5547 C CA . GLU B 1 345 ? -17.406 28.984 4.082 1 94.88 345 GLU B CA 1
ATOM 5548 C C . GLU B 1 345 ? -17.953 30.391 4.363 1 94.88 345 GLU B C 1
ATOM 5550 O O . GLU B 1 345 ? -18.312 31.125 3.434 1 94.88 345 GLU B O 1
ATOM 5555 N N . LYS B 1 346 ? -18.094 30.766 5.641 1 97.5 346 LYS B N 1
ATOM 5556 C CA . LYS B 1 346 ? -18.641 32.062 6.039 1 97.5 346 LYS B CA 1
ATOM 5557 C C . LYS B 1 346 ? -18.047 32.531 7.363 1 97.5 346 LYS B C 1
ATOM 5559 O O . LYS B 1 346 ? -17.391 31.75 8.062 1 97.5 346 LYS B O 1
ATOM 5564 N N . VAL B 1 347 ? -18.234 33.781 7.688 1 98.06 347 VAL B N 1
ATOM 5565 C CA . VAL B 1 347 ? -17.859 34.375 8.969 1 98.06 347 VAL B CA 1
ATOM 5566 C C . VAL B 1 347 ? -18.984 35.281 9.461 1 98.06 347 VAL B C 1
ATOM 5568 O O . VAL B 1 347 ? -19.688 35.906 8.664 1 98.06 347 VAL B O 1
ATOM 5571 N N . SER B 1 348 ? -19.203 35.312 10.727 1 98.25 348 SER B N 1
ATOM 5572 C CA . SER B 1 348 ? -20.141 36.281 11.336 1 98.25 348 SER B CA 1
ATOM 5573 C C . SER B 1 348 ? -19.594 37.688 11.273 1 98.25 348 SER B C 1
ATOM 5575 O O . SER B 1 348 ? -18.469 37.969 11.734 1 98.25 348 SER B O 1
ATOM 5577 N N . ILE B 1 349 ? -20.422 38.625 10.727 1 98.38 349 ILE B N 1
ATOM 5578 C CA . ILE B 1 349 ? -20.016 40.031 10.625 1 98.38 349 ILE B CA 1
ATOM 5579 C C . ILE B 1 349 ? -19.828 40.625 12.023 1 98.38 349 ILE B C 1
ATOM 5581 O O . ILE B 1 349 ? -18.859 41.312 12.289 1 98.38 349 ILE B O 1
ATOM 5585 N N . ASP B 1 350 ? -20.719 40.281 12.82 1 98.25 350 ASP B N 1
ATOM 5586 C CA . ASP B 1 350 ? -20.641 40.75 14.195 1 98.25 350 ASP B CA 1
ATOM 5587 C C . ASP B 1 350 ? -19.359 40.25 14.883 1 98.25 350 ASP B C 1
ATOM 5589 O O . ASP B 1 350 ? -18.656 41.031 15.531 1 98.25 350 ASP B O 1
ATOM 5593 N N . GLU B 1 351 ? -19.109 39 14.758 1 98.19 351 GLU B N 1
ATOM 5594 C CA . GLU B 1 351 ? -17.906 38.406 15.359 1 98.19 351 GLU B CA 1
ATOM 5595 C C . GLU B 1 351 ? -16.641 39.062 14.789 1 98.19 351 GLU B C 1
ATOM 5597 O O . GLU B 1 351 ? -15.688 39.312 15.516 1 98.19 351 GLU B O 1
ATOM 5602 N N . TYR B 1 352 ? -16.688 39.281 13.492 1 98.19 352 TYR B N 1
ATOM 5603 C CA . TYR B 1 352 ? -15.586 39.938 12.805 1 98.19 352 TYR B CA 1
ATOM 5604 C C . TYR B 1 352 ? -15.289 41.312 13.398 1 98.19 352 TYR B C 1
ATOM 5606 O O . TYR B 1 352 ? -14.148 41.594 13.758 1 98.19 352 TYR B O 1
ATOM 5614 N N . LEU B 1 353 ? -16.297 42.062 13.562 1 98.31 353 LEU B N 1
ATOM 5615 C CA . LEU B 1 353 ? -16.141 43.406 14.094 1 98.31 353 LEU B CA 1
ATOM 5616 C C . LEU B 1 353 ? -15.688 43.375 15.547 1 98.31 353 LEU B C 1
ATOM 5618 O O . LEU B 1 353 ? -14.812 44.125 15.953 1 98.31 353 LEU B O 1
ATOM 5622 N N . ARG B 1 354 ? -16.25 42.469 16.297 1 98.19 354 ARG B N 1
ATOM 5623 C CA . ARG B 1 354 ? -15.836 42.344 17.688 1 98.19 354 ARG B CA 1
ATOM 5624 C C . ARG B 1 354 ? -14.406 41.812 17.781 1 98.19 354 ARG B C 1
ATOM 5626 O O . ARG B 1 354 ? -13.68 42.188 18.719 1 98.19 354 ARG B O 1
ATOM 5633 N N . GLY B 1 355 ? -14.039 40.969 16.875 1 98.31 355 GLY B N 1
ATOM 5634 C CA . GLY B 1 355 ? -12.664 40.5 16.812 1 98.31 355 GLY B CA 1
ATOM 5635 C C . GLY B 1 355 ? -11.664 41.625 16.625 1 98.31 355 GLY B C 1
ATOM 5636 O O . GLY B 1 355 ? -10.594 41.656 17.25 1 98.31 355 GLY B O 1
ATOM 5637 N N . ILE B 1 356 ? -12.016 42.625 15.781 1 98 356 ILE B N 1
ATOM 5638 C CA . ILE B 1 356 ? -11.18 43.781 15.586 1 98 356 ILE B CA 1
ATOM 5639 C C . ILE B 1 356 ? -11.023 44.531 16.906 1 98 356 ILE B C 1
ATOM 5641 O O . ILE B 1 356 ? -9.914 44.938 17.281 1 98 356 ILE B O 1
ATOM 5645 N N . GLU B 1 357 ? -12.086 44.656 17.578 1 97.94 357 GLU B N 1
ATOM 5646 C CA . GLU B 1 357 ? -12.062 45.375 18.844 1 97.94 357 GLU B CA 1
ATOM 5647 C C . GLU B 1 357 ? -11.211 44.625 19.875 1 97.94 357 GLU B C 1
ATOM 5649 O O . GLU B 1 357 ? -10.469 45.281 20.641 1 97.94 357 GLU B O 1
ATOM 5654 N N . VAL B 1 358 ? -11.336 43.344 19.922 1 98.44 358 VAL B N 1
ATOM 5655 C CA . VAL B 1 358 ? -10.516 42.562 20.844 1 98.44 358 VAL B CA 1
ATOM 5656 C C . VAL B 1 358 ? -9.031 42.812 20.547 1 98.44 358 VAL B C 1
ATOM 5658 O O . VAL B 1 358 ? -8.234 43 21.469 1 98.44 358 VAL B O 1
ATOM 5661 N N . LEU B 1 359 ? -8.68 42.75 19.312 1 98.44 359 LEU B N 1
ATOM 5662 C CA . LEU B 1 359 ? -7.285 42.938 18.922 1 98.44 359 LEU B CA 1
ATOM 5663 C C . LEU B 1 359 ? -6.793 44.312 19.312 1 98.44 359 LEU B C 1
ATOM 5665 O O . LEU B 1 359 ? -5.676 44.469 19.812 1 98.44 359 LEU B O 1
ATOM 5669 N N . LYS B 1 360 ? -7.637 45.375 19.109 1 97.38 360 LYS B N 1
ATOM 5670 C CA . LYS B 1 360 ? -7.273 46.75 19.484 1 97.38 360 LYS B CA 1
ATOM 5671 C C . LYS B 1 360 ? -7 46.844 20.984 1 97.38 360 LYS B C 1
ATOM 5673 O O . LYS B 1 360 ? -5.992 47.406 21.406 1 97.38 360 LYS B O 1
ATOM 5678 N N . LYS B 1 361 ? -7.934 46.281 21.719 1 97.75 361 LYS B N 1
ATOM 5679 C CA . LYS B 1 361 ? -7.781 46.312 23.172 1 97.75 361 LYS B CA 1
ATOM 5680 C C . LYS B 1 361 ? -6.547 45.531 23.625 1 97.75 361 LYS B C 1
ATOM 5682 O O . LYS B 1 361 ? -5.84 45.938 24.547 1 97.75 361 LYS B O 1
ATOM 5687 N N . THR B 1 362 ? -6.312 44.375 23 1 98 362 THR B N 1
ATOM 5688 C CA . THR B 1 362 ? -5.148 43.562 23.312 1 98 362 THR B CA 1
ATOM 5689 C C . THR B 1 362 ? -3.857 44.344 23.078 1 98 362 THR B C 1
ATOM 5691 O O . THR B 1 362 ? -2.939 44.281 23.906 1 98 362 THR B O 1
ATOM 5694 N N . LEU B 1 363 ? -3.785 45.062 22.016 1 97.56 363 LEU B N 1
ATOM 5695 C CA . LEU B 1 363 ? -2.596 45.875 21.719 1 97.56 363 LEU B CA 1
ATOM 5696 C C . LEU B 1 363 ? -2.363 46.906 22.781 1 97.56 363 LEU B C 1
ATOM 5698 O O . LEU B 1 363 ? -1.222 47.156 23.188 1 97.56 363 LEU B O 1
ATOM 5702 N N . GLN B 1 364 ? -3.436 47.5 23.266 1 96 364 GLN B N 1
ATOM 5703 C CA . GLN B 1 364 ? -3.334 48.5 24.328 1 96 364 GLN B CA 1
ATOM 5704 C C . GLN B 1 364 ? -2.816 47.875 25.625 1 96 364 GLN B C 1
ATOM 5706 O O . GLN B 1 364 ? -1.922 48.438 26.281 1 96 364 GLN B O 1
ATOM 5711 N N . HIS B 1 365 ? -3.359 46.812 25.922 1 97.06 365 HIS B N 1
ATOM 5712 C CA . HIS B 1 365 ? -2.936 46.125 27.141 1 97.06 365 HIS B CA 1
ATOM 5713 C C . HIS B 1 365 ? -1.493 45.625 27.016 1 97.06 365 HIS B C 1
ATOM 5715 O O . HIS B 1 365 ? -0.75 45.625 28 1 97.06 365 HIS B O 1
ATOM 5721 N N . LEU B 1 366 ? -1.14 45.156 25.844 1 97.38 366 LEU B N 1
ATOM 5722 C CA . LEU B 1 366 ? 0.203 44.625 25.641 1 97.38 366 LEU B CA 1
ATOM 5723 C C . LEU B 1 366 ? 1.256 45.688 25.859 1 97.38 366 LEU B C 1
ATOM 5725 O O . LEU B 1 366 ? 2.307 45.438 26.453 1 97.38 366 LEU B O 1
ATOM 5729 N N . LYS B 1 367 ? 0.948 46.906 25.359 1 95.69 367 LYS B N 1
ATOM 5730 C CA . LYS B 1 367 ? 1.848 48.031 25.578 1 95.69 367 LYS B CA 1
ATOM 5731 C C . LYS B 1 367 ? 2.039 48.281 27.078 1 95.69 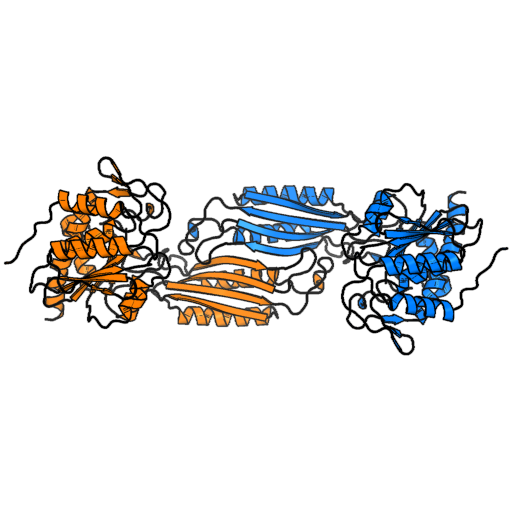367 LYS B C 1
ATOM 5733 O O . LYS B 1 367 ? 3.168 48.469 27.547 1 95.69 367 LYS B O 1
ATOM 5738 N N . ARG B 1 368 ? 0.979 48.25 27.766 1 95.25 368 ARG B N 1
ATOM 5739 C CA . ARG B 1 368 ? 1.02 48.5 29.203 1 95.25 368 ARG B CA 1
ATOM 5740 C C . ARG B 1 368 ? 1.821 47.438 29.922 1 95.25 368 ARG B C 1
ATOM 5742 O O . ARG B 1 368 ? 2.662 47.719 30.781 1 95.25 368 ARG B O 1
ATOM 5749 N N . LEU B 1 369 ? 1.571 46.25 29.578 1 96.12 369 LEU B N 1
ATOM 5750 C CA . LEU B 1 369 ? 2.219 45.125 30.219 1 96.12 369 LEU B CA 1
ATOM 5751 C C . LEU B 1 369 ? 3.701 45.062 29.875 1 96.12 369 LEU B C 1
ATOM 5753 O O . LEU B 1 369 ? 4.527 44.688 30.703 1 96.12 369 LEU B O 1
ATOM 5757 N N . HIS B 1 370 ? 3.982 45.344 28.609 1 95.44 370 HIS B N 1
ATOM 5758 C CA . HIS B 1 370 ? 5.375 45.375 28.172 1 95.44 370 HIS B CA 1
ATOM 5759 C C . HIS B 1 370 ? 6.168 46.438 28.969 1 95.44 370 HIS B C 1
ATOM 5761 O O . HIS B 1 370 ? 7.305 46.188 29.359 1 95.44 370 HIS B O 1
ATOM 5767 N N . ASP B 1 371 ? 5.621 47.625 29.188 1 90.38 371 ASP B N 1
ATOM 5768 C CA . ASP B 1 371 ? 6.273 48.719 29.922 1 90.38 371 ASP B CA 1
ATOM 5769 C C . ASP B 1 371 ? 6.5 48.312 31.391 1 90.38 371 ASP B C 1
ATOM 5771 O O . ASP B 1 371 ? 7.5 48.719 31.984 1 90.38 371 ASP B O 1
ATOM 5775 N N . LYS B 1 372 ? 5.633 47.531 31.938 1 86.44 372 LYS B N 1
ATOM 5776 C CA . LYS B 1 372 ? 5.762 47.125 33.312 1 86.44 372 LYS B CA 1
ATOM 5777 C C . LYS B 1 372 ? 6.844 46.062 33.469 1 86.44 372 LYS B C 1
ATOM 5779 O O . LYS B 1 372 ? 7.523 46 34.5 1 86.44 372 LYS B O 1
ATOM 5784 N N . ASN B 1 373 ? 6.887 45.219 32.469 1 75.12 373 ASN B N 1
ATOM 5785 C CA . ASN B 1 373 ? 7.859 44.125 32.531 1 75.12 373 ASN B CA 1
ATOM 5786 C C . ASN B 1 373 ? 9.289 44.625 32.375 1 75.12 373 ASN B C 1
ATOM 5788 O O . ASN B 1 373 ? 10.234 44 32.812 1 75.12 373 ASN B O 1
ATOM 5792 N N . ILE B 1 374 ? 9.414 45.812 31.688 1 70.38 374 ILE B N 1
ATOM 5793 C CA . ILE B 1 374 ? 10.719 46.438 31.5 1 70.38 374 ILE B CA 1
ATOM 5794 C C . ILE B 1 374 ? 11.07 47.281 32.719 1 70.38 374 ILE B C 1
ATOM 5796 O O . ILE B 1 374 ? 12.25 47.562 32.969 1 70.38 374 ILE B O 1
ATOM 5800 N N . GLN B 1 375 ? 10.062 47.625 33.594 1 52.94 375 GLN B N 1
ATOM 5801 C CA . GLN B 1 375 ? 10.367 48.281 34.844 1 52.94 375 GLN B CA 1
ATOM 5802 C C . GLN B 1 375 ? 10.734 47.281 35.938 1 52.94 375 GLN B C 1
ATOM 5804 O O . GLN B 1 375 ? 10.109 46.219 36.031 1 52.94 375 GLN B O 1
#

Solvent-accessible surface area (backbone atoms only — not comparable to full-atom values): 36971 Å² total; per-residue (Å²): 128,85,75,74,76,78,83,44,73,68,54,56,52,50,51,50,53,54,55,35,69,53,82,20,36,60,86,45,32,62,68,57,32,52,51,49,52,52,50,37,51,76,55,66,40,40,80,70,45,64,53,97,84,50,24,26,37,30,33,28,48,30,62,67,53,30,34,34,37,32,18,38,56,26,28,73,85,71,87,30,75,68,46,76,57,91,53,33,35,30,7,47,24,25,8,46,13,46,42,8,28,49,29,42,50,57,26,46,53,67,51,45,75,71,62,11,20,35,37,42,33,41,27,28,19,56,92,65,77,32,55,28,57,65,56,52,65,73,53,90,78,77,61,55,34,38,38,35,23,30,31,51,23,66,54,29,38,32,34,26,27,12,13,38,41,29,33,38,39,37,26,38,38,95,45,63,27,52,40,54,44,56,89,77,28,62,42,12,52,61,52,43,51,51,52,51,52,51,50,43,55,62,66,48,47,92,54,83,90,55,51,75,37,58,42,51,46,71,35,69,8,31,37,43,22,38,91,42,71,56,29,31,11,36,36,21,37,37,31,33,23,29,27,34,14,62,93,53,50,59,68,63,52,50,51,51,49,53,52,50,50,51,52,51,22,62,74,67,70,44,49,68,49,72,46,80,76,46,78,43,51,34,30,64,36,56,78,81,33,51,63,50,47,13,44,40,52,13,25,28,72,71,68,71,42,80,48,47,78,39,53,38,39,43,75,55,69,58,29,56,44,26,64,75,68,70,37,49,37,37,36,34,21,17,20,48,59,86,33,44,94,48,86,75,17,32,22,46,50,63,50,40,56,50,30,23,49,24,47,40,43,15,53,55,42,29,39,54,44,49,56,56,72,74,100,129,83,76,74,75,79,83,44,73,66,54,55,52,50,52,48,53,55,53,37,68,54,83,20,36,60,86,46,36,62,68,58,34,53,49,49,51,53,48,36,53,76,55,65,40,40,80,70,43,66,54,96,84,49,25,26,38,30,33,28,48,30,62,67,52,30,32,35,37,31,18,38,56,28,29,72,86,70,88,32,76,66,46,78,56,92,53,34,36,31,7,47,22,26,9,41,14,45,42,7,28,50,30,42,48,57,25,46,53,68,50,44,75,71,62,12,20,33,37,41,33,41,26,30,18,58,93,66,78,31,54,27,57,63,55,54,63,73,51,88,76,76,62,56,35,37,38,36,22,31,29,50,25,67,54,30,38,33,34,28,29,11,13,37,41,29,34,39,40,38,26,38,39,95,46,62,27,52,40,53,44,56,88,77,28,61,41,11,53,61,52,43,52,51,50,52,52,52,50,43,56,63,66,48,48,93,57,84,89,54,52,75,38,58,42,53,46,72,34,68,9,32,37,43,21,40,89,42,71,57,29,31,12,36,37,20,37,37,31,34,24,30,28,34,15,63,93,52,51,60,68,63,52,49,51,51,47,52,52,49,50,52,52,51,22,62,76,68,69,44,49,68,49,72,47,78,76,45,77,44,51,34,31,63,36,56,79,82,34,53,64,48,47,13,44,40,52,13,24,28,73,71,68,72,41,81,48,46,78,39,52,38,40,43,74,55,69,58,30,56,43,27,64,75,68,68,39,50,37,37,38,36,21,17,20,46,57,87,33,44,93,47,86,74,16,32,21,46,50,64,50,39,56,50,30,24,50,23,47,40,43,15,52,54,41,29,39,54,44,51,56,51,71,75,95

Foldseek 3Di:
DQPQPDQDLVNLVVLLLVLLVDAAAFQRQQVVLVSLLVVCVVLPWPPWDQDPSGKTKTKDADDDDEEEEEEERHFHDAWADFDDDPQKTWGGQQQVFSLLLSLSSLLRSNDYYPLHMYMRMHAGRFVHDRVRLVVVLVDDPNHFEYEYTHAPFLQEWEFKEWKKWKKKKKWFWDDKDFQVCPVVTDAQVVLVVVLVVQLQCVQQPPCPPPDLLQGWGKDWDDKDWDDDPTMGTGMMMIMIMITGHQVDWDVVSVVVSVVSQVVSCVVVVIDMDMDTDDIFTIGGFDCPDLLVVLLQVLSCVLVVDGGHYDRYRHDGSCSVNCVSVVHRYMYDAFHDPVLGPDNTRITGSVSSVSSSSSSNSSSNSSSVVVVVVVD/DQPQPDQDLVNLVVLLLVLLVDAAAFQRQQVVLVSLLVVCVVLPWPPWDQDPSGKTKTKDADDDDEEEEEEERHFHDAWADFDDDPQKTWGGQQQVFSLLLSLSSLLRSNDYYPLHMYMRMHFGRFVHDRVRLVVVLVDDPNHFEYEYTHAPFLQEWEFKEWKKWKKKKKWFWDDKDWQVCPVVTDAQVVLVVVLVVQLQPVQQPPCPPPDLLQGWGKDWDDKDWDDDPTMGTGMMMIMIMITGHQVDWDVVSVVVSVVSQVVSCVVVVIDMDMDTDDIFTIGGFDCPDLLVVLLQVLSCVLVVDGGHYDRYRHDGSCSVNCVSVVHRYMYDAFHDPVLGPDNTRITGSVSSVSRSSSSNSSSNSSSVVVVVVVD